Protein AF-A0A813LLZ7-F1 (afdb_monomer)

Mean predicted aligned error: 17.79 Å

InterPro domains:
  IPR002699 ATPase, V1 complex, subunit D [PF01813] (350-498)
  IPR002699 ATPase, V1 complex, subunit D [PTHR11671] (349-550)
  IPR002699 ATPase, V1 complex, subunit D [TIGR00309] (349-503)
  IPR029058 Alpha/Beta hydrolase fold [SSF53474] (25-331)

Foldseek 3Di:
DDDDDDDDDDDDPPPPLFKWDDQCQQLLCLQELVPAQAGEAQLYFAFLQQQEDFPPWDWAAQDLLQNHHPPHDPRTGTDGCCLFPVLVRDDLVVVLVVSCVCCVVVQGPHCVSLLSYAYEYEYALQAPRGDPSRSVSNCVNSVHNYDYHYHFNAYQAFEDAPDDPAAGNDDDPCNSQRYHHRNDQSLVVRVCSRVVNPADDFAPAFDVVQKDKDALVVQQPDCQLQQFDRIWIKRFAPCRVPPHPDAAAEAEGETMFQPQDPVSVVVNVRPNSNRRSCNRGRYMYTYTFGHQHDDDPRSNRRGQDSSQSSHPSCSGCPNSNSRSVVVVVCVVPVVNVCPPVVCVLVVVLVVLVVVLVVLVVVLCVQQVCVVVVVVVVPPDDQKDWDWDWDADPNFTAIAIDIDGHVVSCVSLCPDDPNRVSVSVVVSVVSVVVSVVSVSRSVSVVRRVVSVVVVVVVVVVVVCCCPPPVVVVVVVVVVVVVVVVVVVVVVVVVVVVVVVVVVVVVVVVVVVVVVVVVVVVPDDDDDDPDPDDDPPPPCPPPPDPPPDPDD

Structure (mmCIF, N/CA/C/O backbone):
data_AF-A0A813LLZ7-F1
#
_entry.id   AF-A0A813LLZ7-F1
#
loop_
_atom_site.group_PDB
_atom_site.id
_atom_site.type_symbol
_atom_site.label_atom_id
_atom_site.label_alt_id
_atom_site.label_comp_id
_atom_site.label_asym_id
_atom_site.label_entity_id
_atom_site.label_seq_id
_atom_site.pdbx_PDB_ins_code
_atom_site.Cartn_x
_atom_site.Cartn_y
_atom_site.Cartn_z
_atom_site.occupancy
_atom_site.B_iso_or_equiv
_atom_site.auth_seq_id
_atom_site.auth_comp_id
_atom_site.auth_asym_id
_atom_site.auth_atom_id
_atom_site.pdbx_PDB_model_num
ATOM 1 N N . MET A 1 1 ? 36.225 53.389 6.123 1.00 24.12 1 MET A N 1
ATOM 2 C CA . MET A 1 1 ? 35.225 53.726 7.151 1.00 24.12 1 MET A CA 1
ATOM 3 C C . MET A 1 1 ? 34.267 52.551 7.268 1.00 24.12 1 MET A C 1
ATOM 5 O O . MET A 1 1 ? 33.542 52.279 6.328 1.00 24.12 1 MET A O 1
ATOM 9 N N . ILE A 1 2 ? 34.373 51.871 8.414 1.00 21.61 2 ILE A N 1
ATOM 10 C CA . ILE A 1 2 ? 33.412 50.985 9.095 1.00 21.61 2 ILE A CA 1
ATOM 11 C C . ILE A 1 2 ? 33.003 49.664 8.411 1.00 21.61 2 ILE A C 1
ATOM 13 O O . ILE A 1 2 ? 31.999 49.559 7.719 1.00 21.61 2 ILE A O 1
ATOM 17 N N . THR A 1 3 ? 33.732 48.616 8.787 1.00 18.56 3 THR A N 1
ATOM 18 C CA . THR A 1 3 ? 33.199 47.354 9.348 1.00 18.56 3 THR A CA 1
ATOM 19 C C . THR A 1 3 ? 33.177 47.450 10.891 1.00 18.56 3 THR A C 1
ATOM 21 O O . THR A 1 3 ? 33.852 48.342 11.412 1.00 18.56 3 THR A O 1
ATOM 24 N N . PRO A 1 4 ? 32.600 46.511 11.679 1.00 31.14 4 PRO A N 1
ATOM 25 C CA . PRO A 1 4 ? 31.512 45.546 11.446 1.00 31.14 4 PRO A CA 1
ATOM 26 C C . PRO A 1 4 ? 30.427 45.590 12.565 1.00 31.14 4 PRO A C 1
ATOM 28 O O . PRO A 1 4 ? 30.630 46.175 13.628 1.00 31.14 4 PRO A O 1
ATOM 31 N N . ARG A 1 5 ? 29.302 44.877 12.404 1.00 21.44 5 ARG A N 1
ATOM 32 C CA . ARG A 1 5 ? 28.529 44.377 13.560 1.00 21.44 5 ARG A CA 1
ATOM 33 C C . ARG A 1 5 ? 28.109 42.927 13.344 1.00 21.44 5 ARG A C 1
ATOM 35 O O . ARG A 1 5 ? 27.260 42.627 12.514 1.00 21.44 5 ARG A O 1
ATOM 42 N N . GLN A 1 6 ? 28.738 42.052 14.126 1.00 23.89 6 GLN A N 1
ATOM 43 C CA . GLN A 1 6 ? 28.207 40.751 14.511 1.00 23.89 6 GLN A CA 1
ATOM 44 C C . GLN A 1 6 ? 26.811 40.933 15.119 1.00 23.89 6 GLN A C 1
ATOM 46 O O . GLN A 1 6 ? 26.646 41.739 16.035 1.00 23.89 6 GLN A O 1
ATOM 51 N N . GLN A 1 7 ? 25.850 40.122 14.688 1.00 23.89 7 GLN A N 1
ATOM 52 C CA . GLN A 1 7 ? 24.751 39.687 15.545 1.00 23.89 7 GLN A CA 1
ATOM 53 C C . GLN A 1 7 ? 24.658 38.161 15.483 1.00 23.89 7 GLN A C 1
ATOM 55 O O . GLN A 1 7 ? 24.167 37.569 14.530 1.00 23.89 7 GLN A O 1
ATOM 60 N N . SER A 1 8 ? 25.278 37.573 16.508 1.00 20.17 8 SER A N 1
ATOM 61 C CA . SER A 1 8 ? 24.863 36.386 17.256 1.00 20.17 8 SER A CA 1
ATOM 62 C C . SER A 1 8 ? 24.089 35.294 16.519 1.00 20.17 8 SER A C 1
ATOM 64 O O . SER A 1 8 ? 22.888 35.392 16.275 1.00 20.17 8 SER A O 1
ATOM 66 N N . TRP A 1 9 ? 24.773 34.164 16.372 1.00 24.20 9 TRP A N 1
ATOM 67 C CA . TRP A 1 9 ? 24.170 32.846 16.481 1.00 24.20 9 TRP A CA 1
ATOM 68 C C . TRP A 1 9 ? 23.452 32.730 17.832 1.00 24.20 9 TRP A C 1
ATOM 70 O O . TRP A 1 9 ? 24.096 32.702 18.878 1.00 24.20 9 TRP A O 1
ATOM 80 N N . ALA A 1 10 ? 22.125 32.679 17.801 1.00 19.73 10 ALA A N 1
ATOM 81 C CA . ALA A 1 10 ? 21.296 32.219 1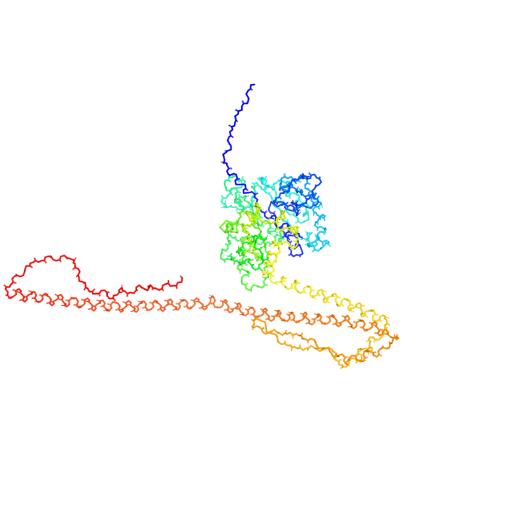8.905 1.00 19.73 10 ALA A CA 1
ATOM 82 C C . ALA A 1 10 ? 19.972 31.694 18.331 1.00 19.73 10 ALA A C 1
ATOM 84 O O . ALA A 1 10 ? 19.109 32.461 17.917 1.00 19.73 10 ALA A O 1
ATOM 85 N N . SER A 1 11 ? 19.865 30.364 18.279 1.00 24.23 11 SER A N 1
ATOM 86 C CA . SER A 1 11 ? 18.625 29.604 18.483 1.00 24.23 11 SER A CA 1
ATOM 87 C C . SER A 1 11 ? 17.333 30.175 17.871 1.00 24.23 11 SER A C 1
ATOM 89 O O . SER A 1 11 ? 16.542 30.814 18.564 1.00 24.23 11 SER A O 1
ATOM 91 N N . GLN A 1 12 ? 17.039 29.821 16.617 1.00 21.14 12 GLN A N 1
ATOM 92 C CA . GLN A 1 12 ? 15.649 29.649 16.183 1.00 21.14 12 GLN A CA 1
ATOM 93 C C . GLN A 1 12 ? 15.455 28.211 15.685 1.00 21.14 12 GLN A C 1
ATOM 95 O O . GLN A 1 12 ? 16.124 27.807 14.731 1.00 21.14 12 GLN A O 1
ATOM 100 N N . PRO A 1 13 ? 14.578 27.413 16.322 1.00 21.92 13 PRO A N 1
ATOM 101 C CA . PRO A 1 13 ? 14.278 26.066 15.879 1.00 21.92 13 PRO A CA 1
ATOM 102 C C . PRO A 1 13 ? 13.295 26.161 14.711 1.00 21.92 13 PRO A C 1
ATOM 104 O O . PRO A 1 13 ? 12.083 26.064 14.894 1.00 21.92 13 PRO A O 1
ATOM 107 N N . TYR A 1 14 ? 13.802 26.351 13.492 1.00 23.03 14 TYR A N 1
ATOM 108 C CA . TYR A 1 14 ? 13.012 26.053 12.300 1.00 23.03 14 TYR A CA 1
ATOM 109 C C . TYR A 1 14 ? 12.899 24.533 12.183 1.00 23.03 14 TYR A C 1
ATOM 111 O O . TYR A 1 14 ? 13.699 23.851 11.543 1.00 23.03 14 TYR A O 1
ATOM 119 N N . SER A 1 15 ? 11.897 24.003 12.878 1.00 23.02 15 SER A N 1
ATOM 120 C CA . SER A 1 15 ? 11.340 22.676 12.657 1.00 23.02 15 SER A CA 1
ATOM 121 C C . SER A 1 15 ? 10.741 22.642 11.249 1.00 23.02 15 SER A C 1
ATOM 123 O O . SER A 1 15 ? 9.566 22.915 11.029 1.00 23.02 15 SER A O 1
ATOM 125 N N . ASN A 1 16 ? 11.593 22.337 10.270 1.00 24.86 16 ASN A N 1
ATOM 126 C CA . ASN A 1 16 ? 11.229 22.075 8.880 1.00 24.86 16 ASN A CA 1
ATOM 127 C C . ASN A 1 16 ? 10.462 20.745 8.766 1.00 24.86 16 ASN A C 1
ATOM 129 O O . ASN A 1 16 ? 10.988 19.772 8.225 1.00 24.86 16 ASN A O 1
ATOM 133 N N . LEU A 1 17 ? 9.230 20.721 9.278 1.00 28.20 17 LEU A N 1
ATOM 134 C CA . LEU A 1 17 ? 8.241 19.654 9.127 1.00 28.20 17 LEU A CA 1
ATOM 135 C C . LEU A 1 17 ? 7.446 19.879 7.827 1.00 28.20 17 LEU A C 1
ATOM 137 O O . LEU A 1 17 ? 6.295 20.302 7.848 1.00 28.20 17 LEU A O 1
ATOM 141 N N . GLY A 1 18 ? 8.076 19.646 6.676 1.00 24.97 18 GLY A N 1
ATOM 142 C CA . GLY A 1 18 ? 7.503 19.972 5.365 1.00 24.97 18 GLY A CA 1
ATOM 143 C C . GLY A 1 18 ? 7.603 18.826 4.366 1.00 24.97 18 GLY A C 1
ATOM 144 O O . GLY A 1 18 ? 8.478 18.832 3.500 1.00 24.97 18 GLY A O 1
ATOM 145 N N . GLY A 1 19 ? 6.691 17.859 4.455 1.00 31.89 19 GLY A N 1
ATOM 146 C CA . GLY A 1 19 ? 6.542 16.821 3.436 1.00 31.89 19 GLY A CA 1
ATOM 147 C C . GLY A 1 19 ? 5.429 15.859 3.791 1.00 31.89 19 GLY A C 1
ATOM 148 O O . GLY A 1 19 ? 5.645 14.908 4.529 1.00 31.89 19 GLY A O 1
ATOM 149 N N . ARG A 1 20 ? 4.211 16.091 3.321 1.00 47.38 20 ARG A N 1
ATOM 150 C CA . ARG A 1 20 ? 3.104 15.185 3.608 1.00 47.38 20 ARG A CA 1
ATOM 151 C C . ARG A 1 20 ? 2.187 15.165 2.407 1.00 47.38 20 ARG A C 1
ATOM 153 O O . ARG A 1 20 ? 1.356 16.047 2.326 1.00 47.38 20 ARG A O 1
ATOM 160 N N . HIS A 1 21 ? 2.423 14.235 1.477 1.00 45.56 21 HIS A N 1
ATOM 161 C CA . HIS A 1 21 ? 1.480 13.212 0.995 1.00 45.56 21 HIS A CA 1
ATOM 162 C C . HIS A 1 21 ? 2.182 12.253 -0.008 1.00 45.56 21 HIS A C 1
ATOM 164 O O . HIS A 1 21 ? 3.026 12.658 -0.799 1.00 45.56 21 HIS A O 1
ATOM 170 N N . GLU A 1 22 ? 1.880 10.954 0.115 1.00 55.31 22 GLU A N 1
ATOM 171 C CA . GLU A 1 22 ? 1.785 9.904 -0.926 1.00 55.31 22 GLU A CA 1
ATOM 172 C C . GLU A 1 22 ? 2.872 9.739 -2.019 1.00 55.31 22 GLU A C 1
ATOM 174 O O . GLU A 1 22 ? 2.607 9.188 -3.089 1.00 55.31 22 GLU A O 1
ATOM 179 N N . LEU A 1 23 ? 4.134 10.097 -1.756 1.00 64.38 23 LEU A N 1
ATOM 180 C CA . LEU A 1 23 ? 5.234 9.902 -2.724 1.00 64.38 23 LEU A CA 1
ATOM 181 C C . LEU A 1 23 ? 5.436 8.433 -3.135 1.00 64.38 23 LEU A C 1
ATOM 183 O O . LEU A 1 23 ? 5.796 8.133 -4.274 1.00 64.38 23 LEU A O 1
ATOM 187 N N . THR A 1 24 ? 5.165 7.503 -2.223 1.00 81.69 24 THR A N 1
ATOM 188 C CA . THR A 1 24 ? 5.300 6.066 -2.485 1.00 81.69 24 THR A CA 1
ATOM 189 C C . THR A 1 24 ? 4.147 5.487 -3.282 1.00 81.69 24 THR A C 1
ATOM 191 O O . THR A 1 24 ? 4.345 4.449 -3.909 1.00 81.69 24 THR A O 1
ATOM 194 N N . THR A 1 25 ? 2.999 6.166 -3.375 1.00 89.69 25 THR A N 1
ATOM 195 C CA . THR A 1 25 ? 1.894 5.692 -4.216 1.00 89.69 25 THR A CA 1
ATOM 196 C C . THR A 1 25 ? 2.323 5.606 -5.684 1.00 89.69 25 THR A C 1
ATOM 198 O O . THR A 1 25 ? 2.013 4.622 -6.352 1.00 89.69 25 THR A O 1
ATOM 201 N N . VAL A 1 26 ? 3.130 6.560 -6.169 1.00 91.69 26 VAL A N 1
ATOM 202 C CA . VAL A 1 26 ? 3.707 6.520 -7.525 1.00 91.69 26 VAL A CA 1
ATOM 203 C C . VAL A 1 26 ? 4.599 5.292 -7.713 1.00 91.69 26 VAL A C 1
ATOM 205 O O . VAL A 1 26 ? 4.454 4.567 -8.694 1.00 91.69 26 VAL A O 1
ATOM 208 N N . GLN A 1 27 ? 5.510 5.029 -6.770 1.00 92.38 27 GLN A N 1
ATOM 209 C CA . GLN A 1 27 ? 6.413 3.875 -6.857 1.00 92.38 27 GLN A CA 1
ATOM 210 C C . GLN A 1 27 ? 5.653 2.555 -6.784 1.00 92.38 27 GLN A C 1
ATOM 212 O O . GLN A 1 27 ? 5.929 1.655 -7.569 1.00 92.38 27 GLN A O 1
ATOM 217 N N . PHE A 1 28 ? 4.670 2.456 -5.890 1.00 93.44 28 PHE A N 1
ATOM 218 C CA . PHE A 1 28 ? 3.869 1.253 -5.716 1.00 93.44 28 PHE A CA 1
ATOM 219 C C . PHE A 1 28 ? 3.006 0.970 -6.952 1.00 93.44 28 PHE A C 1
ATOM 221 O O . PHE A 1 28 ? 2.977 -0.165 -7.424 1.00 93.44 28 PHE A O 1
ATOM 228 N N . GLN A 1 29 ? 2.374 2.004 -7.526 1.00 92.69 29 GLN A N 1
ATOM 229 C CA . GLN A 1 29 ? 1.605 1.901 -8.769 1.00 92.69 29 GLN A CA 1
ATOM 230 C C . GLN A 1 29 ? 2.471 1.423 -9.935 1.00 92.69 29 GLN A C 1
ATOM 232 O O . GLN A 1 29 ? 2.019 0.599 -10.718 1.00 92.69 29 GLN A O 1
ATOM 237 N N . VAL A 1 30 ? 3.701 1.931 -10.065 1.00 93.81 30 VAL A N 1
ATOM 238 C CA . VAL A 1 30 ? 4.614 1.545 -11.154 1.00 93.81 30 VAL A CA 1
ATOM 239 C C . VAL A 1 30 ? 5.197 0.149 -10.932 1.00 93.81 30 VAL A C 1
ATOM 241 O O . VAL A 1 30 ? 5.250 -0.646 -11.866 1.00 93.81 30 VAL A O 1
ATOM 244 N N . ALA A 1 31 ? 5.595 -0.180 -9.702 1.00 94.38 31 ALA A N 1
ATOM 245 C CA . ALA A 1 31 ? 6.195 -1.470 -9.379 1.00 94.38 31 ALA A CA 1
ATOM 246 C C . ALA A 1 31 ? 5.203 -2.640 -9.491 1.00 94.38 31 ALA A C 1
ATOM 248 O O . ALA A 1 31 ? 5.606 -3.717 -9.937 1.00 94.38 31 ALA A O 1
ATOM 249 N N . PHE A 1 32 ? 3.936 -2.422 -9.110 1.00 93.25 32 PHE A N 1
ATOM 250 C CA . PHE A 1 32 ? 2.885 -3.446 -9.009 1.00 93.25 32 PHE A CA 1
ATOM 251 C C . PHE A 1 32 ? 1.661 -3.189 -9.920 1.00 93.25 32 PHE A C 1
ATOM 253 O O . PHE A 1 32 ? 0.537 -3.609 -9.600 1.00 93.25 32 PHE A O 1
ATOM 260 N N . SER A 1 33 ? 1.860 -2.500 -11.050 1.00 91.12 33 SER A N 1
ATOM 261 C CA . SER A 1 33 ? 0.810 -2.064 -11.988 1.00 91.12 33 SER A CA 1
ATOM 262 C C . SER A 1 33 ? -0.076 -3.191 -12.545 1.00 91.12 33 SER A C 1
ATOM 264 O O . SER A 1 33 ? -1.212 -2.941 -12.955 1.00 91.12 33 SER A O 1
ATOM 266 N N . GLU A 1 34 ? 0.376 -4.448 -12.531 1.00 88.00 34 GLU A N 1
ATOM 267 C CA . GLU A 1 34 ? -0.423 -5.606 -12.958 1.00 88.00 34 GLU A CA 1
ATOM 268 C C . GLU A 1 34 ? -1.623 -5.850 -12.030 1.00 88.00 34 GLU A C 1
ATOM 270 O O . GLU A 1 34 ? -2.675 -6.336 -12.448 1.00 88.00 34 GLU A O 1
ATOM 275 N N . THR A 1 35 ? -1.497 -5.467 -10.765 1.00 85.00 35 THR A N 1
ATOM 276 C CA . THR A 1 35 ? -2.515 -5.742 -9.739 1.00 85.00 35 THR A CA 1
ATOM 277 C C . THR A 1 35 ? -3.176 -4.499 -9.166 1.00 85.00 35 THR A C 1
ATOM 279 O O . THR A 1 35 ? -4.201 -4.622 -8.502 1.00 85.00 35 THR A O 1
ATOM 282 N N . VAL A 1 36 ? -2.618 -3.313 -9.418 1.00 89.06 36 VAL A N 1
ATOM 283 C CA . VAL A 1 36 ? -3.177 -2.046 -8.942 1.00 89.06 36 VAL A CA 1
ATOM 284 C C . VAL A 1 36 ? -3.942 -1.363 -10.075 1.00 89.06 36 VAL A C 1
ATOM 286 O O . VAL A 1 36 ? -3.372 -1.017 -11.108 1.00 89.06 36 VAL A O 1
ATOM 289 N N . MET A 1 37 ? -5.249 -1.172 -9.879 1.00 88.31 37 MET A N 1
ATOM 290 C CA . MET A 1 37 ? -6.159 -0.627 -10.899 1.00 88.31 37 MET A CA 1
ATOM 291 C C . MET A 1 37 ? -6.045 0.890 -11.111 1.00 88.31 37 MET A C 1
ATOM 293 O O . MET A 1 37 ? -6.496 1.408 -12.130 1.00 88.31 37 MET A O 1
ATOM 297 N N . GLY A 1 38 ? -5.480 1.615 -10.151 1.00 91.06 38 GLY A N 1
ATOM 298 C CA . GLY A 1 38 ? -5.401 3.067 -10.183 1.00 91.06 38 GLY A CA 1
ATOM 299 C C . GLY A 1 38 ? -4.759 3.626 -8.922 1.00 91.06 38 GLY A C 1
ATOM 300 O O . GLY A 1 38 ? -4.593 2.920 -7.928 1.00 91.06 38 GLY A O 1
ATOM 301 N N . ALA A 1 39 ? -4.407 4.905 -8.976 1.00 92.69 39 ALA A N 1
ATOM 302 C CA . ALA A 1 39 ? -3.649 5.577 -7.931 1.00 92.69 39 ALA A CA 1
ATOM 303 C C . ALA A 1 39 ? -4.196 6.978 -7.668 1.00 92.69 39 ALA A C 1
ATOM 305 O O . ALA A 1 39 ? -4.528 7.707 -8.601 1.00 92.69 39 ALA A O 1
ATOM 306 N N . ALA A 1 40 ? -4.239 7.363 -6.396 1.00 92.75 40 ALA A N 1
ATOM 307 C CA . ALA A 1 40 ? -4.430 8.741 -5.971 1.00 92.75 40 ALA A CA 1
ATOM 308 C C . ALA A 1 40 ? -3.068 9.302 -5.563 1.00 92.75 40 ALA A C 1
ATOM 310 O O . ALA A 1 40 ? -2.304 8.628 -4.881 1.00 92.75 40 ALA A O 1
ATOM 311 N N . ILE A 1 41 ? -2.724 10.494 -6.034 1.00 91.25 41 ILE A N 1
ATOM 312 C CA . ILE A 1 41 ? -1.437 11.124 -5.760 1.00 91.25 41 ILE A CA 1
ATOM 313 C C . ILE A 1 41 ? -1.711 12.564 -5.338 1.00 91.25 41 ILE A C 1
ATOM 315 O O . ILE A 1 41 ? -2.066 13.410 -6.160 1.00 91.25 41 ILE A O 1
ATOM 319 N N . PHE A 1 42 ? -1.520 12.861 -4.057 1.00 87.38 42 PHE A N 1
ATOM 320 C CA . PHE A 1 42 ? -1.620 14.218 -3.520 1.00 87.38 42 PHE A CA 1
ATOM 321 C C . PHE A 1 42 ? -0.210 14.801 -3.370 1.00 87.38 42 PHE A C 1
ATOM 323 O O . PHE A 1 42 ? 0.604 14.254 -2.637 1.00 87.38 42 PHE A O 1
ATOM 330 N N . SER A 1 43 ? 0.098 15.876 -4.102 1.00 82.69 43 SER A N 1
ATOM 331 C CA . SER A 1 43 ? 1.392 16.581 -4.109 1.00 82.69 43 SER A CA 1
ATOM 332 C C . SER A 1 43 ? 2.618 15.648 -4.168 1.00 82.69 43 SER A C 1
ATOM 334 O O . SER A 1 43 ? 3.531 15.747 -3.349 1.00 82.69 43 SER A O 1
ATOM 336 N N . GLY A 1 44 ? 2.621 14.726 -5.140 1.00 77.50 44 GLY A N 1
ATOM 337 C CA . GLY A 1 44 ? 3.655 13.699 -5.306 1.00 77.50 44 GLY A CA 1
ATOM 338 C C . GLY A 1 44 ? 4.681 13.984 -6.411 1.00 77.50 44 GLY A C 1
ATOM 339 O O . GLY A 1 44 ? 4.363 14.584 -7.442 1.00 77.50 44 GLY A O 1
ATOM 340 N N . GLN A 1 45 ? 5.908 13.492 -6.218 1.00 86.12 45 GLN A N 1
ATOM 341 C CA . GLN A 1 45 ? 7.001 13.570 -7.190 1.00 86.12 45 GLN A CA 1
ATOM 342 C C . GLN A 1 45 ? 6.978 12.425 -8.222 1.00 86.12 45 GLN A C 1
ATOM 344 O O . GLN A 1 45 ? 6.380 11.375 -7.964 1.00 86.12 45 GLN A O 1
ATOM 349 N N . PRO A 1 46 ? 7.671 12.579 -9.364 1.00 89.62 46 PRO A N 1
ATOM 350 C CA . PRO A 1 46 ? 7.715 11.548 -10.394 1.00 89.62 46 PRO A CA 1
ATOM 351 C C . PRO A 1 46 ? 8.425 10.265 -9.935 1.00 89.62 46 PRO A C 1
ATOM 353 O O . PRO A 1 46 ? 9.285 10.281 -9.048 1.00 89.62 46 PRO A O 1
ATOM 356 N N . TYR A 1 47 ? 8.100 9.150 -10.595 1.00 92.19 47 TYR A N 1
ATOM 357 C CA . TYR A 1 47 ? 8.679 7.837 -10.313 1.00 92.19 47 TYR A CA 1
ATOM 358 C C . TYR A 1 47 ? 10.212 7.878 -10.328 1.00 92.19 47 TYR A C 1
ATOM 360 O O . TYR A 1 47 ? 10.808 8.317 -11.309 1.00 92.19 47 TYR A O 1
ATOM 368 N N . ARG A 1 48 ? 10.837 7.406 -9.239 1.00 91.06 48 ARG A N 1
ATOM 369 C CA . ARG A 1 48 ? 12.297 7.269 -9.087 1.00 91.06 48 ARG A CA 1
ATOM 370 C C . ARG A 1 48 ? 13.100 8.554 -9.363 1.00 91.06 48 ARG A C 1
ATOM 372 O O . ARG A 1 48 ? 14.277 8.513 -9.697 1.00 91.06 48 ARG A O 1
ATOM 379 N N . CYS A 1 49 ? 12.474 9.715 -9.211 1.00 90.62 49 CYS A N 1
ATOM 380 C CA . CYS A 1 49 ? 13.091 10.973 -9.610 1.00 90.62 49 CYS A CA 1
ATOM 381 C C . CYS A 1 49 ? 14.311 11.346 -8.742 1.00 90.62 49 CYS A C 1
ATOM 383 O O . CYS A 1 49 ? 15.313 11.840 -9.250 1.00 90.62 49 CYS A O 1
ATOM 385 N N . ALA A 1 50 ? 14.266 11.082 -7.434 1.00 89.44 50 ALA A N 1
ATOM 386 C CA . ALA A 1 50 ? 15.259 11.602 -6.490 1.00 89.44 50 ALA A CA 1
ATOM 387 C C . ALA A 1 50 ? 16.691 11.060 -6.662 1.00 89.44 50 ALA A C 1
ATOM 389 O O . ALA A 1 50 ? 17.634 11.730 -6.260 1.00 89.44 50 ALA A O 1
ATOM 390 N N . THR A 1 51 ? 16.867 9.867 -7.23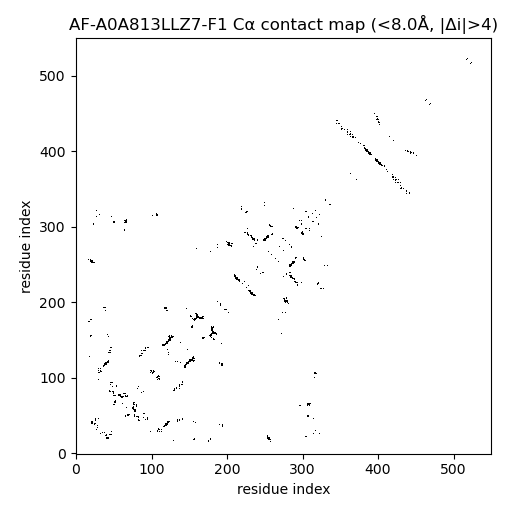9 1.00 89.88 51 THR A N 1
ATOM 391 C CA . THR A 1 51 ? 18.197 9.267 -7.464 1.00 89.88 51 THR A CA 1
ATOM 392 C C . THR A 1 51 ? 18.601 9.261 -8.937 1.00 89.88 51 THR A C 1
ATOM 394 O O . THR A 1 51 ? 19.658 8.725 -9.278 1.00 89.88 51 THR A O 1
ATOM 397 N N . GLN A 1 52 ? 17.736 9.773 -9.819 1.00 92.00 52 GLN A N 1
ATOM 398 C CA . GLN A 1 52 ? 17.982 9.832 -11.253 1.00 92.00 52 GLN A CA 1
ATOM 399 C C . GLN A 1 52 ? 18.737 11.110 -11.586 1.00 92.00 52 GLN A C 1
ATOM 401 O O . GLN A 1 52 ? 18.222 12.200 -11.365 1.00 92.00 52 GLN A O 1
ATOM 406 N N . ARG A 1 53 ? 19.914 10.970 -12.194 1.00 91.94 53 ARG A N 1
ATOM 407 C CA . ARG A 1 53 ? 20.652 12.109 -12.730 1.00 91.94 53 ARG A CA 1
ATOM 408 C C . ARG A 1 53 ? 20.041 12.593 -14.047 1.00 91.94 53 ARG A C 1
ATOM 410 O O . ARG A 1 53 ? 19.861 11.799 -14.977 1.00 91.94 53 ARG A O 1
ATOM 417 N N . PHE A 1 54 ? 19.809 13.895 -14.143 1.00 91.62 54 PHE A N 1
ATOM 418 C CA . PHE A 1 54 ? 19.434 14.631 -15.346 1.00 91.62 54 PHE A CA 1
ATOM 419 C C . PHE A 1 54 ? 20.635 15.403 -15.927 1.00 91.62 54 PHE A C 1
ATOM 421 O O . PHE A 1 54 ? 21.613 15.659 -15.218 1.00 91.62 54 PHE A O 1
ATOM 428 N N . PRO A 1 55 ? 20.608 15.785 -17.221 1.00 89.12 55 PRO A N 1
ATOM 429 C CA . PRO A 1 55 ? 21.745 16.441 -17.879 1.00 89.12 55 PRO A CA 1
ATOM 430 C C . PRO A 1 55 ? 22.232 17.723 -17.189 1.00 89.12 55 PRO A C 1
ATOM 432 O O . PRO A 1 55 ? 23.432 17.987 -17.170 1.00 89.12 55 PRO A O 1
ATOM 435 N N . ASN A 1 56 ? 21.306 18.485 -16.602 1.00 87.12 56 ASN A N 1
ATOM 436 C CA . ASN A 1 56 ? 21.573 19.774 -15.962 1.00 87.12 56 ASN A CA 1
ATOM 437 C C . ASN A 1 56 ? 21.636 19.689 -14.428 1.00 87.12 56 ASN A C 1
ATOM 439 O O . ASN A 1 56 ? 21.599 20.724 -13.764 1.00 87.12 56 ASN A O 1
ATOM 443 N N . ASP A 1 57 ? 21.719 18.481 -13.860 1.00 88.44 57 ASP A N 1
ATOM 444 C CA . ASP A 1 57 ? 21.835 18.331 -12.411 1.00 88.44 57 ASP A CA 1
ATOM 445 C C . ASP A 1 57 ? 23.185 18.804 -11.883 1.00 88.44 57 ASP A C 1
ATOM 447 O O . ASP A 1 57 ? 24.253 18.526 -12.443 1.00 88.44 57 ASP A O 1
ATOM 451 N N . THR A 1 58 ? 23.127 19.463 -10.726 1.00 87.50 58 THR A N 1
ATOM 452 C CA . THR A 1 58 ? 24.321 19.851 -9.983 1.00 87.50 58 THR A CA 1
ATOM 453 C C . THR A 1 58 ? 24.849 18.659 -9.192 1.00 87.50 58 THR A C 1
ATOM 455 O O . THR A 1 58 ? 24.138 18.030 -8.411 1.00 87.50 58 THR A O 1
ATOM 458 N N . MET A 1 59 ? 26.136 18.365 -9.368 1.00 90.31 59 MET A N 1
ATOM 459 C CA . MET A 1 59 ? 26.806 17.259 -8.687 1.00 90.31 59 MET A CA 1
ATOM 460 C C . MET A 1 59 ? 27.331 17.701 -7.320 1.00 90.31 59 MET A C 1
ATOM 462 O O . MET A 1 59 ? 28.277 18.489 -7.230 1.00 90.31 59 MET A O 1
ATOM 466 N N . MET A 1 60 ? 26.778 17.133 -6.254 1.00 90.94 60 MET A N 1
ATOM 467 C CA . MET A 1 60 ? 27.108 17.465 -4.869 1.00 90.94 60 MET A CA 1
ATOM 468 C C . MET A 1 60 ? 28.044 16.414 -4.242 1.00 90.94 60 MET A C 1
ATOM 470 O O . MET A 1 60 ? 28.111 15.274 -4.714 1.00 90.94 60 MET A O 1
ATOM 474 N N . PRO A 1 61 ? 28.819 16.759 -3.193 1.00 91.06 61 PRO A N 1
ATOM 475 C CA . PRO A 1 61 ? 29.472 15.763 -2.339 1.00 91.06 61 PRO A CA 1
ATOM 476 C C . PRO A 1 61 ? 28.451 14.771 -1.758 1.00 91.06 61 PRO A C 1
ATOM 478 O O . PRO A 1 61 ? 27.271 15.116 -1.693 1.00 91.06 61 PRO A O 1
ATOM 481 N N . PRO A 1 62 ? 28.875 13.573 -1.313 1.00 88.62 62 PRO A N 1
ATOM 482 C CA . PRO A 1 62 ? 27.963 12.555 -0.802 1.00 88.62 62 PRO A CA 1
ATOM 483 C C . PRO A 1 62 ? 27.054 13.112 0.296 1.00 88.62 62 PRO A C 1
ATOM 485 O O . PRO A 1 62 ? 27.528 13.736 1.245 1.00 88.62 62 PRO A O 1
ATOM 488 N N . ASN A 1 63 ? 25.754 12.873 0.153 1.00 88.06 63 ASN A N 1
ATOM 489 C CA . ASN A 1 63 ? 24.719 13.300 1.082 1.00 88.06 63 ASN A CA 1
ATOM 490 C C . ASN A 1 63 ? 23.998 12.044 1.599 1.00 88.06 63 ASN A C 1
ATOM 492 O O . ASN A 1 63 ? 23.501 11.275 0.774 1.00 88.06 63 ASN A O 1
ATOM 496 N N . PRO A 1 64 ? 23.927 11.815 2.924 1.00 85.88 64 PRO A N 1
ATOM 497 C CA . PRO A 1 64 ? 23.254 10.641 3.481 1.00 85.88 64 PRO A CA 1
ATOM 498 C C . PRO A 1 64 ? 21.760 10.573 3.136 1.00 85.88 64 PRO A C 1
ATOM 500 O O . PRO A 1 64 ? 21.198 9.483 3.122 1.00 85.88 64 PRO A O 1
ATOM 503 N N . GLU A 1 65 ? 21.122 11.702 2.818 1.00 86.31 65 GLU A N 1
ATOM 504 C CA . GLU A 1 65 ? 19.707 11.759 2.436 1.00 86.31 65 GLU A CA 1
ATOM 505 C C . GLU A 1 65 ? 19.451 11.220 1.012 1.00 86.31 65 GLU A C 1
ATOM 507 O O . GLU A 1 65 ? 18.336 10.801 0.710 1.00 86.31 65 GLU A O 1
ATOM 512 N N . VAL A 1 66 ? 20.480 11.189 0.149 1.00 87.12 66 VAL A N 1
ATOM 513 C CA . VAL A 1 66 ? 20.448 10.599 -1.206 1.00 87.12 66 VAL A CA 1
ATOM 514 C C . VAL A 1 66 ? 21.620 9.615 -1.336 1.00 87.12 66 VAL A C 1
ATOM 516 O O . VAL A 1 66 ? 22.624 9.910 -1.999 1.00 87.12 66 VAL A O 1
ATOM 519 N N . PRO A 1 67 ? 21.544 8.450 -0.663 1.00 85.88 67 PRO A N 1
ATOM 520 C CA . PRO A 1 67 ? 22.667 7.515 -0.570 1.00 85.88 67 PRO A CA 1
ATOM 521 C C . PRO A 1 67 ? 22.916 6.744 -1.872 1.00 85.88 67 PRO A C 1
ATOM 523 O O . PRO A 1 67 ? 23.966 6.126 -2.035 1.00 85.88 67 PRO A O 1
ATOM 526 N N . VAL A 1 68 ? 21.962 6.777 -2.803 1.00 88.25 68 VAL A N 1
ATOM 527 C CA . VAL A 1 68 ? 22.066 6.162 -4.125 1.00 88.25 68 VAL A CA 1
ATOM 528 C C . VAL A 1 68 ? 21.943 7.259 -5.171 1.00 88.25 68 VAL A C 1
ATOM 530 O O . VAL A 1 68 ? 20.980 8.016 -5.154 1.00 88.25 68 VAL A O 1
ATOM 533 N N . CYS A 1 69 ? 22.878 7.312 -6.116 1.00 90.69 69 CYS A N 1
ATOM 534 C CA . CYS A 1 69 ? 22.724 8.105 -7.330 1.00 90.69 69 CYS A CA 1
ATOM 535 C C . CYS A 1 69 ? 23.121 7.277 -8.552 1.00 90.69 69 CYS A C 1
ATOM 537 O O . CYS A 1 69 ? 24.256 6.807 -8.652 1.00 90.69 69 CYS A O 1
ATOM 539 N N . GLU A 1 70 ? 22.202 7.133 -9.504 1.00 87.50 70 GLU A N 1
ATOM 540 C CA . GLU A 1 70 ? 22.487 6.461 -10.766 1.00 87.50 70 GLU A CA 1
ATOM 541 C C . GLU A 1 70 ? 23.106 7.430 -11.778 1.00 87.50 70 GLU A C 1
ATOM 543 O O . GLU A 1 70 ? 22.614 8.536 -11.998 1.00 87.50 70 GLU A O 1
ATOM 548 N N . GLY A 1 71 ? 24.212 7.018 -12.400 1.00 86.94 71 GLY A N 1
ATOM 549 C CA . GLY A 1 71 ? 24.930 7.847 -13.371 1.00 86.94 71 GLY A CA 1
ATOM 550 C C . GLY A 1 71 ? 25.758 8.983 -12.753 1.00 86.94 71 GLY A C 1
ATOM 551 O O . GLY A 1 71 ? 26.334 9.787 -13.494 1.00 86.94 71 GLY A O 1
ATOM 552 N N . CYS A 1 72 ? 25.858 9.064 -11.422 1.00 90.81 72 CYS A N 1
ATOM 553 C CA . CYS A 1 72 ? 26.813 9.945 -10.752 1.00 90.81 72 CYS A CA 1
ATOM 554 C C . CYS A 1 72 ? 28.241 9.356 -10.772 1.00 90.81 72 CYS A C 1
ATOM 556 O O . CYS A 1 72 ? 28.404 8.145 -10.624 1.00 90.81 72 CYS A O 1
ATOM 558 N N . PRO A 1 73 ? 29.301 10.183 -10.892 1.00 91.38 73 PRO A N 1
ATOM 559 C CA . PRO A 1 73 ? 30.672 9.767 -10.611 1.00 91.38 73 PRO A CA 1
ATOM 560 C C . PRO A 1 73 ? 30.835 9.270 -9.168 1.00 91.38 73 PRO A C 1
ATOM 562 O O . PRO A 1 73 ? 30.103 9.685 -8.268 1.00 91.38 73 PRO A O 1
ATOM 565 N N . ALA A 1 74 ? 31.844 8.427 -8.938 1.00 89.12 74 ALA A N 1
ATOM 566 C CA . ALA A 1 74 ? 32.149 7.902 -7.610 1.00 89.12 74 ALA A CA 1
ATOM 567 C C . ALA A 1 74 ? 32.371 9.033 -6.587 1.00 89.12 74 ALA A C 1
ATOM 569 O O . ALA A 1 74 ? 33.096 9.994 -6.849 1.00 89.12 74 ALA A O 1
ATOM 570 N N . GLY A 1 75 ? 31.742 8.915 -5.413 1.00 88.38 75 GLY A N 1
ATOM 571 C CA . GLY A 1 75 ? 31.843 9.919 -4.351 1.00 88.38 75 GLY A CA 1
ATOM 572 C C . GLY A 1 75 ? 31.079 11.220 -4.628 1.00 88.38 75 GLY A C 1
ATOM 573 O O . GLY A 1 75 ? 31.393 12.243 -4.024 1.00 88.38 75 GLY A O 1
ATOM 574 N N . LYS A 1 76 ? 30.093 11.209 -5.532 1.00 92.19 76 LYS A N 1
ATOM 575 C CA . LYS A 1 76 ? 29.164 12.322 -5.770 1.00 92.19 76 LYS A CA 1
ATOM 576 C C . LYS A 1 76 ? 27.716 11.842 -5.682 1.00 92.19 76 LYS A C 1
ATOM 578 O O . LYS A 1 76 ? 27.431 10.683 -5.966 1.00 92.19 76 LYS A O 1
ATOM 583 N N . THR A 1 77 ? 26.813 12.745 -5.318 1.00 91.44 77 THR A N 1
ATOM 584 C CA . THR A 1 77 ? 25.360 12.534 -5.373 1.00 91.44 77 THR A CA 1
ATOM 585 C C . THR A 1 77 ? 24.668 13.763 -5.973 1.00 91.44 77 THR A C 1
ATOM 587 O O . THR A 1 77 ? 25.339 14.703 -6.407 1.00 91.44 77 THR A O 1
ATOM 590 N N . LEU A 1 78 ? 23.342 13.732 -6.042 1.00 90.88 78 LEU A N 1
ATOM 591 C CA . LEU A 1 78 ? 22.502 14.807 -6.567 1.00 90.88 78 LEU A CA 1
ATOM 592 C C . LEU A 1 78 ? 22.107 15.780 -5.457 1.00 90.88 78 LEU A C 1
ATOM 594 O O . LEU A 1 78 ? 22.275 15.514 -4.263 1.00 90.88 78 LEU A O 1
ATOM 598 N N . GLU A 1 79 ? 21.572 16.925 -5.859 1.00 88.88 79 GLU A N 1
ATOM 599 C CA . GLU A 1 79 ? 20.936 17.841 -4.927 1.00 88.88 79 GLU A CA 1
ATOM 600 C C . GLU A 1 79 ? 19.724 17.163 -4.263 1.00 88.88 79 GLU A C 1
ATOM 602 O O . GLU A 1 79 ? 18.842 16.599 -4.913 1.00 88.88 79 GLU A O 1
ATOM 607 N N . TYR A 1 80 ? 19.691 17.196 -2.930 1.00 86.44 80 TYR A N 1
ATOM 608 C CA . TYR A 1 80 ? 18.559 16.672 -2.173 1.00 86.44 80 TYR A CA 1
ATOM 609 C C . TYR A 1 80 ? 17.291 17.480 -2.505 1.00 86.44 80 TYR A C 1
ATOM 611 O O . TYR A 1 80 ? 17.339 18.703 -2.576 1.00 86.44 80 TYR A O 1
ATOM 619 N N . ASP A 1 81 ? 16.152 16.803 -2.687 1.00 85.88 81 ASP A N 1
ATOM 620 C CA . ASP A 1 81 ? 14.875 17.412 -3.099 1.00 85.88 81 ASP A CA 1
ATOM 621 C C . ASP A 1 81 ? 14.887 18.119 -4.476 1.00 85.88 81 ASP A C 1
ATOM 623 O O . ASP A 1 81 ? 13.976 18.895 -4.783 1.00 85.88 81 ASP A O 1
ATOM 627 N N . HIS A 1 82 ? 15.830 17.802 -5.373 1.00 86.62 82 HIS A N 1
ATOM 628 C CA . HIS A 1 82 ? 15.866 18.402 -6.719 1.00 86.62 82 HIS A CA 1
ATOM 629 C C . HIS A 1 82 ? 14.567 18.215 -7.523 1.00 86.62 82 HIS A C 1
ATOM 631 O O . HIS A 1 82 ? 14.127 19.109 -8.235 1.00 86.62 82 HIS A O 1
ATOM 637 N N . CYS A 1 83 ? 13.848 17.114 -7.301 1.00 87.19 83 CYS A N 1
ATOM 638 C CA . CYS A 1 83 ? 12.572 16.830 -7.954 1.00 87.19 83 CYS A CA 1
ATOM 639 C C . CYS A 1 83 ? 11.418 17.672 -7.431 1.00 87.19 83 CYS A C 1
ATOM 641 O O . CYS A 1 83 ? 10.388 17.769 -8.093 1.00 87.19 83 CYS A O 1
ATOM 643 N N . LYS A 1 84 ? 11.571 18.242 -6.239 1.00 86.00 84 LYS A N 1
ATOM 644 C CA . LYS A 1 84 ? 10.565 19.030 -5.537 1.00 86.00 84 LYS A CA 1
ATOM 645 C C . LYS A 1 84 ? 10.767 20.527 -5.769 1.00 86.00 84 LYS A C 1
ATOM 647 O O . LYS A 1 84 ? 9.776 21.233 -5.949 1.00 86.00 84 LYS A O 1
ATOM 652 N N . TYR A 1 85 ? 12.025 20.976 -5.803 1.00 85.31 85 TYR A N 1
ATOM 653 C CA . TYR A 1 85 ? 12.393 22.396 -5.894 1.00 85.31 85 TYR A CA 1
ATOM 654 C C . TYR A 1 85 ? 13.028 22.821 -7.222 1.00 85.31 85 TYR A C 1
ATOM 656 O O . TYR A 1 85 ? 13.128 24.016 -7.478 1.00 85.31 85 TYR A O 1
ATOM 664 N N . ASN A 1 86 ? 13.456 21.878 -8.062 1.00 87.19 86 ASN A N 1
ATOM 665 C CA . ASN A 1 86 ? 14.065 22.166 -9.355 1.00 87.19 86 ASN A CA 1
ATOM 666 C C . ASN A 1 86 ? 13.406 21.331 -10.458 1.00 87.19 86 ASN A C 1
ATOM 668 O O . ASN A 1 86 ? 14.021 20.514 -11.139 1.00 87.19 86 ASN A O 1
ATOM 672 N N . SER A 1 87 ? 12.106 21.528 -10.661 1.00 86.75 87 SER A N 1
ATOM 673 C CA . SER A 1 87 ? 11.367 20.740 -11.651 1.00 86.75 87 SER A CA 1
ATOM 674 C C . SER A 1 87 ? 11.763 21.036 -13.103 1.00 86.75 87 SER A C 1
ATOM 676 O O . SER A 1 87 ? 11.443 20.258 -14.005 1.00 86.75 87 SER A O 1
ATOM 678 N N . SER A 1 88 ? 12.474 22.142 -13.338 1.00 89.19 88 SER A N 1
ATOM 679 C CA . SER A 1 88 ? 12.930 22.561 -14.664 1.00 89.19 88 SER A CA 1
ATOM 680 C C . SER A 1 88 ? 13.921 21.577 -15.297 1.00 89.19 88 SER A C 1
ATOM 682 O O . SER A 1 88 ? 13.851 21.349 -16.506 1.00 89.19 88 SER A O 1
ATOM 684 N N . VAL A 1 89 ? 14.778 20.942 -14.488 1.00 89.81 89 VAL A N 1
ATOM 685 C CA . VAL A 1 89 ? 15.776 19.963 -14.956 1.00 89.81 89 VAL A CA 1
ATOM 686 C C . VAL A 1 89 ? 15.209 18.549 -15.087 1.00 89.81 89 VAL A C 1
ATOM 688 O O . VAL A 1 89 ? 15.779 17.717 -15.788 1.00 89.81 89 VAL A O 1
ATOM 691 N N . VAL A 1 90 ? 14.067 18.274 -14.452 1.00 91.12 90 VAL A N 1
ATOM 692 C CA . VAL A 1 90 ? 13.450 16.946 -14.440 1.00 91.12 90 VAL A CA 1
ATOM 693 C C . VAL A 1 90 ? 12.812 16.633 -15.794 1.00 91.12 90 VAL A C 1
ATOM 695 O O . VAL A 1 90 ? 11.906 17.324 -16.275 1.00 91.12 90 VAL A O 1
ATOM 698 N N . GLU A 1 91 ? 13.219 15.515 -16.387 1.00 92.25 91 GLU A N 1
ATOM 699 C CA . GLU A 1 91 ? 12.690 15.015 -17.655 1.00 92.25 91 GLU A CA 1
ATOM 700 C C . GLU A 1 91 ? 11.834 13.756 -17.461 1.00 92.25 91 GLU A C 1
ATOM 702 O O . GLU A 1 91 ? 12.341 12.645 -17.304 1.00 92.25 91 GLU A O 1
ATOM 707 N N . ALA A 1 92 ? 10.507 13.900 -17.557 1.00 91.94 92 ALA A N 1
ATOM 708 C CA . ALA A 1 92 ? 9.578 12.774 -17.417 1.00 91.94 92 ALA A CA 1
ATOM 709 C C . ALA A 1 92 ? 9.808 11.661 -18.460 1.00 91.94 92 ALA A C 1
ATOM 711 O O . ALA A 1 92 ? 9.585 10.488 -18.170 1.00 91.94 92 ALA A O 1
ATOM 712 N N . ARG A 1 93 ? 10.296 12.004 -19.664 1.00 92.31 93 ARG A N 1
ATOM 713 C CA . ARG A 1 93 ? 10.642 11.020 -20.707 1.00 92.31 93 ARG A CA 1
ATOM 714 C C . ARG A 1 93 ? 11.785 10.106 -20.274 1.00 92.31 93 ARG A C 1
ATOM 716 O O . ARG A 1 93 ? 11.676 8.901 -20.460 1.00 92.31 93 ARG A O 1
ATOM 723 N N . LEU A 1 94 ? 12.829 10.658 -19.654 1.00 93.31 94 LEU A N 1
ATOM 724 C CA . LEU A 1 94 ? 13.938 9.865 -19.128 1.00 93.31 94 LEU A CA 1
ATOM 725 C C . LEU A 1 94 ? 13.445 8.892 -18.050 1.00 93.31 94 LEU A C 1
ATOM 727 O O . LEU A 1 94 ? 13.777 7.712 -18.088 1.00 93.31 94 LEU A O 1
ATOM 731 N N . LEU A 1 95 ? 12.577 9.358 -17.147 1.00 93.69 95 LEU A N 1
ATOM 732 C CA . LEU A 1 95 ? 11.983 8.514 -16.105 1.00 93.69 95 LEU A CA 1
ATOM 733 C C . LEU A 1 95 ? 11.108 7.391 -16.678 1.00 93.69 95 LEU A C 1
ATOM 735 O O . LEU A 1 95 ? 11.145 6.270 -16.169 1.00 93.69 95 LEU A O 1
ATOM 739 N N . LYS A 1 96 ? 10.367 7.649 -17.765 1.00 93.31 96 LYS A N 1
ATOM 740 C CA . LYS A 1 96 ? 9.651 6.597 -18.505 1.00 93.31 96 LYS A CA 1
ATOM 741 C C . LYS A 1 96 ? 10.610 5.559 -19.083 1.00 93.31 96 LYS A C 1
ATOM 743 O O . LYS A 1 96 ? 10.363 4.370 -18.911 1.00 93.31 96 LYS A O 1
ATOM 748 N N . THR A 1 97 ? 11.709 5.982 -19.709 1.00 94.19 97 THR A N 1
ATOM 749 C CA . THR A 1 97 ? 12.731 5.063 -20.240 1.00 94.19 97 THR A CA 1
ATOM 750 C C . THR A 1 97 ? 13.350 4.210 -19.132 1.00 94.19 97 THR A C 1
ATOM 752 O O . THR A 1 97 ? 13.539 3.008 -19.296 1.00 94.19 97 THR A O 1
ATOM 755 N N . VAL A 1 98 ? 13.617 4.802 -17.966 1.00 93.81 98 VAL A N 1
ATOM 756 C CA . VAL A 1 98 ? 14.116 4.070 -16.793 1.00 93.81 98 VAL A CA 1
ATOM 757 C C . VAL A 1 98 ? 13.100 3.028 -16.323 1.00 93.81 98 VAL A C 1
ATOM 759 O O . VAL A 1 98 ? 13.469 1.877 -16.100 1.00 93.81 98 VAL A O 1
ATOM 762 N N . ALA A 1 99 ? 11.817 3.389 -16.230 1.00 94.94 99 ALA A N 1
ATOM 763 C CA . ALA A 1 99 ? 10.760 2.435 -15.899 1.00 94.94 99 ALA A CA 1
ATOM 764 C C . ALA A 1 99 ? 10.664 1.302 -16.940 1.00 94.94 99 ALA A C 1
ATOM 766 O O . ALA A 1 99 ? 10.593 0.136 -16.568 1.00 94.94 99 ALA A O 1
ATOM 767 N N . GLN A 1 100 ? 10.754 1.609 -18.237 1.00 95.56 100 GLN A N 1
ATOM 768 C CA . GLN A 1 100 ? 10.782 0.604 -19.309 1.00 95.56 100 GLN A CA 1
ATOM 769 C C . GLN A 1 100 ? 11.953 -0.374 -19.162 1.00 95.56 100 GLN A C 1
ATOM 771 O O . GLN A 1 100 ? 11.763 -1.583 -19.281 1.00 95.56 100 GLN A O 1
ATOM 776 N N . ASN A 1 101 ? 13.146 0.133 -18.846 1.00 95.44 101 ASN A N 1
ATOM 777 C CA . ASN A 1 101 ? 14.326 -0.696 -18.603 1.00 95.44 101 ASN A CA 1
ATOM 778 C C . ASN A 1 101 ? 14.177 -1.572 -17.354 1.00 95.44 101 ASN A C 1
ATOM 780 O O . ASN A 1 101 ? 14.670 -2.694 -17.326 1.00 95.44 101 ASN A O 1
ATOM 784 N N . TYR A 1 102 ? 13.508 -1.078 -16.313 1.00 95.50 102 TYR A N 1
ATOM 785 C CA . TYR A 1 102 ? 13.238 -1.868 -15.111 1.00 95.50 102 TYR A CA 1
ATOM 786 C C . TYR A 1 102 ? 12.201 -2.960 -15.388 1.00 95.50 102 TYR A C 1
ATOM 788 O O . TYR A 1 102 ? 12.342 -4.081 -14.901 1.00 95.50 102 TYR A O 1
ATOM 796 N N . ALA A 1 103 ? 11.193 -2.660 -16.208 1.00 96.44 103 ALA A N 1
ATOM 797 C CA . ALA A 1 103 ? 10.194 -3.629 -16.637 1.00 96.44 103 ALA A CA 1
ATOM 798 C C . ALA A 1 103 ? 10.812 -4.733 -17.511 1.00 96.44 103 ALA A C 1
ATOM 800 O O . ALA A 1 103 ? 10.523 -5.907 -17.294 1.00 96.44 103 ALA A O 1
ATOM 801 N N . SER A 1 104 ? 11.711 -4.393 -18.446 1.00 96.44 104 SER A N 1
ATOM 802 C CA . SER A 1 104 ? 12.386 -5.385 -19.301 1.00 96.44 104 SER A CA 1
ATOM 803 C C . SER A 1 104 ? 13.321 -6.322 -18.527 1.00 96.44 104 SER A C 1
ATOM 805 O O . SER A 1 104 ? 13.542 -7.453 -18.952 1.00 96.44 104 SER A O 1
ATOM 807 N N . GLN A 1 105 ? 13.821 -5.881 -17.370 1.00 95.56 105 GLN A N 1
ATOM 808 C CA . GLN A 1 105 ? 14.612 -6.687 -16.435 1.00 95.56 105 GLN A CA 1
ATOM 809 C C . GLN A 1 105 ? 13.755 -7.492 -15.442 1.00 95.56 105 GLN A C 1
ATOM 811 O O . GLN A 1 105 ? 14.301 -8.230 -14.627 1.00 95.56 105 GLN A O 1
ATOM 816 N N . GLY A 1 106 ? 12.425 -7.344 -15.465 1.00 94.44 106 GLY A N 1
ATOM 817 C CA . GLY A 1 106 ? 11.522 -7.996 -14.510 1.00 94.44 106 GLY A CA 1
ATOM 818 C C . GLY A 1 106 ? 11.540 -7.397 -13.097 1.00 94.44 106 GLY A C 1
ATOM 819 O O . GLY A 1 106 ? 10.980 -7.995 -12.182 1.00 94.44 106 GLY A O 1
ATOM 820 N N . LEU A 1 107 ? 12.146 -6.218 -12.901 1.00 94.62 107 LEU A N 1
ATOM 821 C CA . LEU A 1 107 ? 12.238 -5.543 -11.595 1.00 94.62 107 LEU A CA 1
ATOM 822 C C . LEU A 1 107 ? 10.935 -4.830 -11.197 1.00 94.62 107 LEU A C 1
ATOM 824 O O . LEU A 1 107 ? 10.682 -4.598 -10.012 1.00 94.62 107 LEU A O 1
ATOM 828 N N . ILE A 1 108 ? 10.114 -4.461 -12.183 1.00 96.56 108 ILE A N 1
ATOM 829 C CA . ILE A 1 108 ? 8.769 -3.892 -12.018 1.00 96.56 108 ILE A CA 1
ATOM 830 C C . ILE A 1 108 ? 7.785 -4.555 -12.985 1.00 96.56 108 ILE A C 1
ATOM 832 O O . ILE A 1 108 ? 8.171 -5.372 -13.818 1.00 96.56 108 ILE A O 1
ATOM 836 N N . ASP A 1 109 ? 6.491 -4.288 -12.833 1.00 94.75 109 ASP A N 1
ATOM 837 C CA . ASP A 1 109 ? 5.476 -4.708 -13.807 1.00 94.75 109 ASP A CA 1
ATOM 838 C C . ASP A 1 109 ? 5.639 -4.003 -15.158 1.00 94.75 109 ASP A C 1
ATOM 840 O O . ASP A 1 109 ? 6.253 -2.939 -15.262 1.00 94.75 109 ASP A O 1
ATOM 844 N N . SER A 1 110 ? 5.082 -4.610 -16.212 1.00 93.44 110 SER A N 1
ATOM 845 C CA . SER A 1 110 ? 5.069 -3.990 -17.536 1.00 93.44 110 SER A CA 1
ATOM 846 C C . SER A 1 110 ? 4.420 -2.609 -17.462 1.00 93.44 110 SER A C 1
ATOM 848 O O . SER A 1 110 ? 3.315 -2.450 -16.936 1.00 93.44 110 SER A O 1
ATOM 850 N N . ILE A 1 111 ? 5.076 -1.608 -18.051 1.00 90.81 111 ILE A N 1
ATOM 851 C CA . ILE A 1 111 ? 4.545 -0.241 -18.095 1.00 90.81 111 ILE A CA 1
ATOM 852 C C . ILE A 1 111 ? 3.237 -0.142 -18.896 1.00 90.81 111 ILE A C 1
ATOM 854 O O . ILE A 1 111 ? 2.480 0.799 -18.694 1.00 90.81 111 ILE A O 1
ATOM 858 N N . THR A 1 112 ? 2.923 -1.131 -19.741 1.00 90.50 112 THR A N 1
ATOM 859 C CA . THR A 1 112 ? 1.655 -1.203 -20.491 1.00 90.50 112 THR A CA 1
ATOM 860 C C . THR A 1 112 ? 0.441 -1.279 -19.565 1.00 90.50 112 THR A C 1
ATOM 862 O O . THR A 1 112 ? -0.636 -0.799 -19.902 1.00 90.50 112 THR A O 1
ATOM 865 N N . TYR A 1 113 ? 0.592 -1.832 -18.356 1.00 90.12 113 TYR A N 1
ATOM 866 C CA . TYR A 1 113 ? -0.491 -1.858 -17.373 1.00 90.12 113 TYR A CA 1
ATOM 867 C C . TYR A 1 113 ? -0.801 -0.481 -16.776 1.00 90.12 113 TYR A C 1
ATOM 869 O O . TYR A 1 113 ? -1.833 -0.334 -16.124 1.00 90.12 113 TYR A O 1
ATOM 877 N N . LEU A 1 114 ? 0.053 0.524 -16.991 1.00 89.06 114 LEU A N 1
ATOM 878 C CA . LEU A 1 114 ? -0.224 1.898 -16.577 1.00 89.06 114 LEU A CA 1
ATOM 879 C C . LEU A 1 114 ? -1.244 2.581 -17.494 1.00 89.06 114 LEU A C 1
ATOM 881 O O . LEU A 1 114 ? -1.992 3.420 -17.016 1.00 89.06 114 LEU A O 1
ATOM 885 N N . GLU A 1 115 ? -1.349 2.176 -18.764 1.00 87.19 115 GLU A N 1
ATOM 886 C CA . GLU A 1 115 ? -2.294 2.764 -19.735 1.00 87.19 115 GLU A CA 1
ATOM 887 C C . GLU A 1 115 ? -3.765 2.512 -19.358 1.00 87.19 115 GLU A C 1
ATOM 889 O O . GLU A 1 115 ? -4.661 3.295 -19.680 1.00 87.19 115 GLU A O 1
ATOM 894 N N . ARG A 1 116 ? -4.026 1.408 -18.646 1.00 86.56 116 ARG A N 1
ATOM 895 C CA . ARG A 1 116 ? -5.353 1.073 -18.104 1.00 86.56 116 ARG A CA 1
ATOM 896 C C . ARG A 1 116 ? -5.615 1.674 -16.722 1.00 86.56 116 ARG A C 1
ATOM 898 O O . ARG A 1 116 ? -6.746 1.594 -16.248 1.00 86.56 116 ARG A O 1
ATOM 905 N N . ALA A 1 117 ? -4.584 2.188 -16.051 1.00 88.50 117 ALA A N 1
ATOM 906 C CA . ALA A 1 117 ? -4.695 2.643 -14.676 1.00 88.50 117 ALA A CA 1
ATOM 907 C C . ALA A 1 117 ? -5.265 4.061 -14.634 1.00 88.50 117 ALA A C 1
ATOM 909 O O . ALA A 1 117 ? -4.756 4.966 -15.289 1.00 88.50 117 ALA A O 1
ATOM 910 N N . ARG A 1 118 ? -6.306 4.276 -13.829 1.00 92.00 118 ARG A N 1
ATOM 911 C CA . ARG A 1 118 ? -6.851 5.623 -13.620 1.00 92.00 118 ARG A CA 1
ATOM 912 C C . ARG A 1 118 ? -6.068 6.325 -12.527 1.00 92.00 118 ARG A C 1
ATOM 914 O O . ARG A 1 118 ? -6.040 5.864 -11.385 1.00 92.00 118 ARG A O 1
ATOM 921 N N . VAL A 1 119 ? -5.436 7.438 -12.878 1.00 92.56 119 VAL A N 1
ATOM 922 C CA . VAL A 1 119 ? -4.584 8.192 -11.954 1.00 92.56 119 VAL A CA 1
ATOM 923 C C . VAL A 1 119 ? -5.248 9.515 -11.601 1.00 92.56 119 VAL A C 1
ATOM 925 O O . VAL A 1 119 ? -5.544 10.331 -12.469 1.00 92.56 119 VAL A O 1
ATOM 928 N N . TYR A 1 120 ? -5.486 9.739 -10.316 1.00 93.88 120 TYR A N 1
ATOM 929 C CA . TYR A 1 120 ? -5.895 11.032 -9.789 1.00 93.88 120 TYR A CA 1
ATOM 930 C C . TYR A 1 120 ? -4.667 11.760 -9.252 1.00 93.88 120 TYR A C 1
ATOM 932 O O . TYR A 1 120 ? -3.928 11.215 -8.436 1.00 93.88 120 TYR A O 1
ATOM 940 N N . LEU A 1 121 ? -4.457 12.994 -9.694 1.00 92.25 121 LEU A N 1
ATOM 941 C CA . LEU A 1 121 ? -3.341 13.830 -9.278 1.00 92.25 121 LEU A CA 1
ATOM 942 C C . LEU A 1 121 ? -3.880 15.137 -8.704 1.00 92.25 121 LEU A C 1
ATOM 944 O O . LEU A 1 121 ? -4.684 15.809 -9.345 1.00 92.25 121 LEU A O 1
ATOM 948 N N . TYR A 1 122 ? -3.418 15.520 -7.519 1.00 90.94 122 TYR A N 1
ATOM 949 C CA . TYR A 1 122 ? -3.852 16.733 -6.833 1.00 90.94 122 TYR A CA 1
ATOM 950 C C . TYR A 1 122 ? -2.666 17.594 -6.412 1.00 90.94 122 TYR A C 1
ATOM 952 O O . TYR A 1 122 ? -1.675 17.079 -5.899 1.00 90.94 122 TYR A O 1
ATOM 960 N N . ARG A 1 123 ? -2.788 18.914 -6.573 1.00 89.69 123 ARG A N 1
ATOM 961 C CA . ARG A 1 123 ? -1.884 19.903 -5.972 1.00 89.69 123 ARG A CA 1
ATOM 962 C C . ARG A 1 123 ? -2.650 21.188 -5.668 1.00 89.69 123 ARG A C 1
ATOM 964 O O . ARG A 1 123 ? -3.258 21.764 -6.563 1.00 89.69 123 ARG A O 1
ATOM 971 N N . GLY A 1 124 ? -2.547 21.695 -4.445 1.00 89.38 124 GLY A N 1
ATOM 972 C CA . GLY A 1 124 ? -3.078 23.017 -4.109 1.00 89.38 124 GLY A CA 1
ATOM 973 C C . GLY A 1 124 ? -2.328 24.151 -4.815 1.00 89.38 124 GLY A C 1
ATOM 974 O O . GLY A 1 124 ? -1.113 24.076 -5.002 1.00 89.38 124 GLY A O 1
ATOM 975 N N . THR A 1 125 ? -3.002 25.237 -5.196 1.00 90.75 125 THR A N 1
ATOM 976 C CA . THR A 1 125 ? -2.340 26.391 -5.836 1.00 90.75 125 THR A CA 1
ATOM 977 C C . THR A 1 125 ? -1.402 27.129 -4.880 1.00 90.75 125 THR A C 1
ATOM 979 O O . THR A 1 125 ? -0.404 27.682 -5.342 1.00 90.75 125 THR A O 1
ATOM 982 N N . LYS A 1 126 ? -1.656 27.058 -3.564 1.00 88.38 126 LYS A N 1
ATOM 983 C CA . LYS A 1 126 ? -0.816 27.625 -2.495 1.00 88.38 126 LYS A CA 1
ATOM 984 C C . LYS A 1 126 ? 0.163 26.616 -1.879 1.00 88.38 126 LYS A C 1
ATOM 986 O O . LYS A 1 126 ? 0.750 26.892 -0.839 1.00 88.38 126 LYS A O 1
ATOM 991 N N . ASP A 1 127 ? 0.342 25.442 -2.483 1.00 84.94 127 ASP A N 1
ATOM 992 C CA . ASP A 1 127 ? 1.394 24.510 -2.071 1.00 84.94 127 ASP A CA 1
ATOM 993 C C . ASP A 1 127 ? 2.772 25.159 -2.312 1.00 84.94 127 ASP A C 1
ATOM 995 O O . ASP A 1 127 ? 3.153 25.416 -3.457 1.00 84.94 127 ASP A O 1
ATOM 999 N N . ASN A 1 128 ? 3.485 25.466 -1.226 1.00 81.81 128 ASN A N 1
ATOM 1000 C CA . ASN A 1 128 ? 4.837 26.034 -1.220 1.00 81.81 128 ASN A CA 1
ATOM 1001 C C . ASN A 1 128 ? 5.921 24.977 -0.936 1.00 81.81 128 ASN A C 1
ATOM 1003 O O . ASN A 1 128 ? 7.101 25.305 -0.836 1.00 81.81 128 ASN A O 1
ATOM 1007 N N . ILE A 1 129 ? 5.515 23.713 -0.806 1.00 80.75 129 ILE A N 1
ATOM 1008 C CA . ILE A 1 129 ? 6.387 22.574 -0.550 1.00 80.75 129 ILE A CA 1
ATOM 1009 C C . ILE A 1 129 ? 6.792 21.954 -1.887 1.00 80.75 129 ILE A C 1
ATOM 1011 O O . ILE A 1 129 ? 7.977 21.741 -2.104 1.00 80.75 129 ILE A O 1
ATOM 1015 N N . TYR A 1 130 ? 5.852 21.724 -2.808 1.00 80.44 130 TYR A N 1
ATOM 1016 C CA . TYR A 1 130 ? 6.153 21.251 -4.166 1.00 80.44 130 TYR A CA 1
ATOM 1017 C C . TYR A 1 130 ? 5.984 22.359 -5.197 1.00 80.44 130 TYR A C 1
ATOM 1019 O O . TYR A 1 130 ? 4.901 22.943 -5.337 1.00 80.44 130 TYR A O 1
ATOM 1027 N N . GLU A 1 131 ? 7.025 22.594 -5.995 1.00 85.25 131 GLU A N 1
ATOM 1028 C CA . GLU A 1 131 ? 6.933 23.480 -7.152 1.00 85.25 131 GLU A CA 1
ATOM 1029 C C . GLU A 1 131 ? 5.821 23.003 -8.109 1.00 85.25 131 GLU A C 1
ATOM 1031 O O . GLU A 1 131 ? 5.595 21.801 -8.278 1.00 85.25 131 GLU A O 1
ATOM 1036 N N . GLN A 1 132 ? 5.121 23.935 -8.767 1.00 82.31 132 GLN A N 1
ATOM 1037 C CA . GLN A 1 132 ? 4.083 23.605 -9.756 1.00 82.31 132 GLN A CA 1
ATOM 1038 C C . GLN A 1 132 ? 4.590 22.642 -10.834 1.00 82.31 132 GLN A C 1
ATOM 1040 O O . GLN A 1 132 ? 3.895 21.686 -11.187 1.00 82.31 132 GLN A O 1
ATOM 1045 N N . GLY A 1 133 ? 5.811 22.865 -11.326 1.00 85.69 133 GLY A N 1
ATOM 1046 C CA . GLY A 1 133 ? 6.401 22.012 -12.346 1.00 85.69 133 GLY A CA 1
ATOM 1047 C C . GLY A 1 133 ? 6.679 20.590 -11.853 1.00 85.69 133 GLY A C 1
ATOM 1048 O O . GLY A 1 133 ? 6.573 19.666 -12.650 1.00 85.69 133 GLY A O 1
ATOM 1049 N N . SER A 1 134 ? 6.937 20.370 -10.557 1.00 85.38 134 SER A N 1
ATOM 1050 C CA . SER A 1 134 ? 7.263 19.044 -10.003 1.00 85.38 134 SER A CA 1
ATOM 1051 C C . SER A 1 134 ? 6.122 18.049 -10.219 1.00 85.38 134 SER A C 1
ATOM 1053 O O . SER A 1 134 ? 6.292 17.006 -10.854 1.00 85.38 134 SER A O 1
ATOM 1055 N N . VAL A 1 135 ? 4.916 18.426 -9.785 1.00 87.81 135 VAL A N 1
ATOM 1056 C CA . VAL A 1 135 ? 3.713 17.597 -9.939 1.00 87.81 135 VAL A CA 1
ATOM 1057 C C . VAL A 1 135 ? 3.312 17.488 -11.417 1.00 87.81 135 VAL A C 1
ATOM 1059 O O . VAL A 1 135 ? 2.845 16.440 -11.860 1.00 87.81 135 VAL A O 1
ATOM 1062 N N . ALA A 1 136 ? 3.569 18.524 -12.224 1.00 90.19 136 ALA A N 1
ATOM 1063 C CA . ALA A 1 136 ? 3.362 18.456 -13.669 1.00 90.19 136 ALA A CA 1
ATOM 1064 C C . ALA A 1 136 ? 4.263 17.405 -14.349 1.00 90.19 136 ALA A C 1
ATOM 1066 O O . ALA A 1 136 ? 3.814 16.739 -15.278 1.00 90.19 136 ALA A O 1
ATOM 1067 N N . LYS A 1 137 ? 5.489 17.164 -13.862 1.00 91.25 137 LYS A N 1
ATOM 1068 C CA . LYS A 1 137 ? 6.321 16.053 -14.365 1.00 91.25 137 LYS A CA 1
ATOM 1069 C C . LYS A 1 137 ? 5.739 14.685 -14.007 1.00 91.25 137 LYS A C 1
ATOM 1071 O O . LYS A 1 137 ? 5.869 13.752 -14.798 1.00 91.25 137 LYS A O 1
ATOM 1076 N N . THR A 1 138 ? 5.056 14.561 -12.867 1.00 90.62 138 THR A N 1
ATOM 1077 C CA . THR A 1 138 ? 4.324 13.338 -12.495 1.00 90.62 138 THR A CA 1
ATOM 1078 C C . THR A 1 138 ? 3.139 13.114 -13.435 1.00 90.62 138 THR A C 1
ATOM 1080 O O . THR A 1 138 ? 2.937 11.998 -13.911 1.00 90.62 138 THR A O 1
ATOM 1083 N N . ARG A 1 139 ? 2.403 14.179 -13.785 1.00 91.75 139 ARG A N 1
ATOM 1084 C CA . ARG A 1 139 ? 1.358 14.135 -14.823 1.00 91.75 139 ARG A CA 1
ATOM 1085 C C . ARG A 1 139 ? 1.919 13.651 -16.159 1.00 91.75 139 ARG A C 1
ATOM 1087 O O . ARG A 1 139 ? 1.349 12.758 -16.772 1.00 91.75 139 ARG A O 1
ATOM 1094 N N . ASP A 1 140 ? 3.041 14.215 -16.597 1.00 91.56 140 ASP A N 1
ATOM 1095 C CA . ASP A 1 140 ? 3.659 13.862 -17.880 1.00 91.56 140 ASP A CA 1
ATOM 1096 C C . ASP A 1 140 ? 4.135 12.394 -17.909 1.00 91.56 140 ASP A C 1
ATOM 1098 O O . ASP A 1 140 ? 4.201 11.773 -18.978 1.00 91.56 140 ASP A O 1
ATOM 1102 N N . PHE A 1 141 ? 4.421 11.808 -16.739 1.00 91.06 141 PHE A N 1
ATOM 1103 C CA . PHE A 1 141 ? 4.682 10.378 -16.587 1.00 91.06 141 PHE A CA 1
ATOM 1104 C C . PHE A 1 141 ? 3.418 9.523 -16.828 1.00 91.06 141 PHE A C 1
ATOM 1106 O O . PHE A 1 141 ? 3.472 8.583 -17.615 1.00 91.06 141 PHE A O 1
ATOM 1113 N N . PHE A 1 142 ? 2.267 9.871 -16.250 1.00 88.44 142 PHE A N 1
ATOM 1114 C CA . PHE A 1 142 ? 1.009 9.107 -16.361 1.00 88.44 142 PHE A CA 1
ATOM 1115 C C . PHE A 1 142 ? -0.001 9.717 -17.350 1.00 88.44 142 PHE A C 1
ATOM 1117 O O . PHE A 1 142 ? -1.187 9.738 -17.062 1.00 88.44 142 PHE A O 1
ATOM 1124 N N . ALA A 1 143 ? 0.440 10.270 -18.482 1.00 74.88 143 ALA A N 1
ATOM 1125 C CA . ALA A 1 143 ? -0.396 11.111 -19.355 1.00 74.88 143 ALA A CA 1
ATOM 1126 C C . ALA A 1 143 ? -1.752 10.507 -19.818 1.00 74.88 143 ALA A C 1
ATOM 1128 O O . ALA A 1 143 ? -2.619 11.262 -20.255 1.00 74.88 143 ALA A O 1
ATOM 1129 N N . ASP A 1 144 ? -1.957 9.193 -19.689 1.00 75.44 144 ASP A N 1
ATOM 1130 C CA . ASP A 1 144 ? -3.177 8.478 -20.067 1.00 75.44 144 ASP A CA 1
ATOM 1131 C C . ASP A 1 144 ? -4.124 8.271 -18.863 1.00 75.44 144 ASP A C 1
ATOM 1133 O O . ASP A 1 144 ? -3.691 7.945 -17.762 1.00 75.44 144 ASP A O 1
ATOM 1137 N N . GLN A 1 145 ? -5.438 8.458 -19.062 1.00 81.38 145 GLN A N 1
ATOM 1138 C CA . GLN A 1 145 ? -6.495 8.286 -18.036 1.00 81.38 145 GLN A CA 1
ATOM 1139 C C . GLN A 1 145 ? -6.257 9.027 -16.700 1.00 81.38 145 GLN A C 1
ATOM 1141 O O . GLN A 1 145 ? -6.627 8.557 -15.614 1.00 81.38 145 GLN A O 1
ATOM 1146 N N . LEU A 1 146 ? -5.679 10.226 -16.783 1.00 91.06 146 LEU A N 1
ATOM 1147 C CA . LEU A 1 146 ? -5.318 11.038 -15.629 1.00 91.06 146 LEU A CA 1
ATOM 1148 C C . LEU A 1 146 ? -6.270 12.221 -15.408 1.00 91.06 146 LEU A C 1
ATOM 1150 O O . LEU A 1 146 ? -6.568 12.978 -16.330 1.00 91.06 146 LEU A O 1
ATOM 1154 N N . LEU A 1 147 ? -6.693 12.420 -14.157 1.00 93.31 147 LEU A N 1
ATOM 1155 C CA . LEU A 1 147 ? -7.397 13.621 -13.706 1.00 93.31 147 LEU A CA 1
ATOM 1156 C C . LEU A 1 147 ? -6.449 14.473 -12.859 1.00 93.31 147 LEU A C 1
ATOM 1158 O O . LEU A 1 147 ? -6.104 14.082 -11.746 1.00 93.31 147 LEU A O 1
ATOM 1162 N N . PHE A 1 148 ? -6.033 15.634 -13.378 1.00 93.75 148 PHE A N 1
ATOM 1163 C CA . PHE A 1 148 ? -5.174 16.569 -12.648 1.00 93.75 148 PHE A CA 1
ATOM 1164 C C . PHE A 1 148 ? -5.991 17.722 -12.069 1.00 93.75 148 PHE A C 1
ATOM 1166 O O . PHE A 1 148 ? -6.475 18.577 -12.808 1.00 93.75 148 PHE A O 1
ATOM 1173 N N . LYS A 1 149 ? -6.112 17.762 -10.744 1.00 93.50 149 LYS A N 1
ATOM 1174 C CA . LYS A 1 149 ? -6.771 18.831 -9.997 1.00 93.50 149 LYS A CA 1
ATOM 1175 C C . LYS A 1 149 ? -5.722 19.777 -9.409 1.00 93.50 149 LYS A C 1
ATOM 1177 O O . L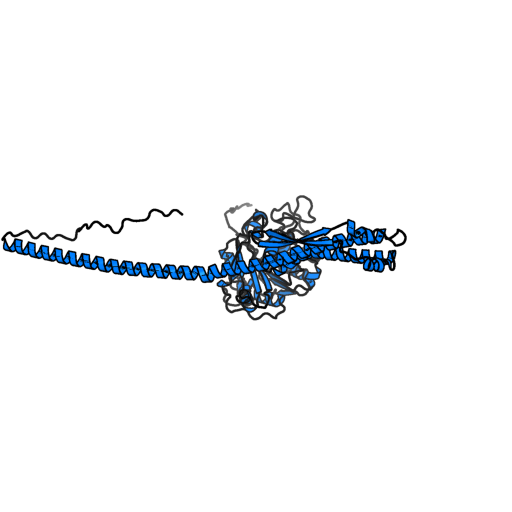YS A 1 149 ? -4.976 19.401 -8.505 1.00 93.50 149 LYS A O 1
ATOM 1182 N N . ASN A 1 150 ? -5.650 20.999 -9.934 1.00 92.62 150 ASN A N 1
ATOM 1183 C CA . ASN A 1 150 ? -4.602 21.971 -9.601 1.00 92.62 150 ASN A CA 1
ATOM 1184 C C . ASN A 1 150 ? -5.105 23.415 -9.408 1.00 92.62 150 ASN A C 1
ATOM 1186 O O . ASN A 1 150 ? -4.325 24.358 -9.504 1.00 92.62 150 ASN A O 1
ATOM 1190 N N . ASP A 1 151 ? -6.400 23.586 -9.164 1.00 93.31 151 ASP A N 1
ATOM 1191 C CA . ASP A 1 151 ? -7.126 24.862 -9.129 1.00 93.31 151 ASP A CA 1
ATOM 1192 C C . ASP A 1 151 ? -7.640 25.239 -7.724 1.00 93.31 151 ASP A C 1
ATOM 1194 O O . ASP A 1 151 ? -8.153 26.338 -7.524 1.00 93.31 151 ASP A O 1
ATOM 1198 N N . ILE A 1 152 ? -7.477 24.361 -6.729 1.00 92.19 152 ILE A N 1
ATOM 1199 C CA . ILE A 1 152 ? -7.940 24.588 -5.352 1.00 92.19 152 ILE A CA 1
ATOM 1200 C C . ILE A 1 152 ? -6.898 25.392 -4.555 1.00 92.19 152 ILE A C 1
ATOM 1202 O O . ILE A 1 152 ? -5.727 25.007 -4.546 1.00 92.19 152 ILE A O 1
ATOM 1206 N N . PRO A 1 153 ? -7.274 26.461 -3.824 1.00 90.75 153 PRO A N 1
ATOM 1207 C CA . PRO A 1 153 ? -6.343 27.301 -3.063 1.00 90.75 153 PRO A CA 1
ATOM 1208 C C . PRO A 1 153 ? -5.852 26.691 -1.741 1.00 90.75 153 PRO A C 1
ATOM 1210 O O . PRO A 1 153 ? -5.641 27.417 -0.769 1.00 90.75 153 PRO A O 1
ATOM 1213 N N . SER A 1 154 ? -5.640 25.372 -1.693 1.00 88.44 154 SER A N 1
ATOM 1214 C CA . SER A 1 154 ? -5.051 24.696 -0.535 1.00 88.44 154 SER A CA 1
ATOM 1215 C C . SER A 1 154 ? -3.534 24.886 -0.487 1.00 88.44 154 SER A C 1
ATOM 1217 O O . SER A 1 154 ? -2.883 25.069 -1.519 1.00 88.44 154 SER A O 1
ATOM 1219 N N . GLY A 1 155 ? -2.967 24.793 0.717 1.00 85.38 155 GLY A N 1
ATOM 1220 C CA . GLY A 1 155 ? -1.527 24.608 0.913 1.00 85.38 155 GLY A CA 1
ATOM 1221 C C . GLY A 1 155 ? -1.088 23.173 0.589 1.00 85.38 155 GLY A C 1
ATOM 1222 O O . GLY A 1 155 ? -1.772 22.452 -0.143 1.00 85.38 155 GLY A O 1
ATOM 1223 N N . HIS A 1 156 ? 0.023 22.734 1.187 1.00 82.19 156 HIS A N 1
ATOM 1224 C CA . HIS A 1 156 ? 0.496 21.345 1.118 1.00 82.19 156 HIS A CA 1
ATOM 1225 C C . HIS A 1 156 ? -0.329 20.414 2.030 1.00 82.19 156 HIS A C 1
ATOM 1227 O O . HIS A 1 156 ? 0.142 19.918 3.053 1.00 82.19 156 HIS A O 1
ATOM 1233 N N . ALA A 1 157 ? -1.605 20.246 1.692 1.00 83.19 157 ALA A N 1
ATOM 1234 C CA . ALA A 1 157 ? -2.591 19.509 2.471 1.00 83.19 157 ALA A CA 1
ATOM 1235 C C . ALA A 1 157 ? -3.700 18.957 1.564 1.00 83.19 157 ALA A C 1
ATOM 1237 O O . ALA A 1 157 ? -3.978 19.514 0.500 1.00 83.19 157 ALA A O 1
ATOM 1238 N N . ASN A 1 158 ? -4.378 17.901 2.014 1.00 84.69 158 ASN A N 1
ATOM 1239 C CA . ASN A 1 158 ? -5.558 17.377 1.339 1.00 84.69 158 ASN A CA 1
ATOM 1240 C C . ASN A 1 158 ? -6.739 18.329 1.505 1.00 84.69 158 ASN A C 1
ATOM 1242 O O . ASN A 1 158 ? -7.083 18.737 2.614 1.00 84.69 158 ASN A O 1
ATOM 1246 N N . SER A 1 159 ? -7.395 18.644 0.397 1.00 88.56 159 SER A N 1
ATOM 1247 C CA . SER A 1 159 ? -8.657 19.368 0.427 1.00 88.56 159 SER A CA 1
ATOM 1248 C C . SER A 1 159 ? -9.784 18.456 0.909 1.00 88.56 159 SER A C 1
ATOM 1250 O O . SER A 1 159 ? -9.935 17.340 0.410 1.00 88.56 159 SER A O 1
ATOM 1252 N N . LEU A 1 160 ? -10.578 18.950 1.857 1.00 88.12 160 LEU A N 1
ATOM 1253 C CA . LEU A 1 160 ? -11.771 18.304 2.396 1.00 88.12 160 LEU A CA 1
ATOM 1254 C C . LEU A 1 160 ? -12.994 19.235 2.286 1.00 88.12 160 LEU A C 1
ATOM 1256 O O . LEU A 1 160 ? -12.824 20.462 2.255 1.00 88.12 160 LEU A O 1
ATOM 1260 N N . PRO A 1 161 ? -14.220 18.676 2.257 1.00 86.25 161 PRO A N 1
ATOM 1261 C CA . PRO A 1 161 ? -15.450 19.458 2.282 1.00 86.25 161 PRO A CA 1
ATOM 1262 C C . PRO A 1 161 ? -15.800 19.913 3.712 1.00 86.25 161 PRO A C 1
ATOM 1264 O O . PRO A 1 161 ? -15.486 19.217 4.684 1.00 86.25 161 PRO A O 1
ATOM 1267 N N . GLY A 1 162 ? -16.525 21.030 3.839 1.00 72.75 162 GLY A N 1
ATOM 1268 C CA . GLY A 1 162 ? -17.232 21.415 5.070 1.00 72.75 162 GLY A CA 1
ATOM 1269 C C . GLY A 1 162 ? -16.378 21.566 6.343 1.00 72.75 162 GLY A C 1
ATOM 1270 O O . GLY A 1 162 ? -15.169 21.727 6.285 1.00 72.75 162 GLY A O 1
ATOM 1271 N N . SER A 1 163 ? -17.034 21.528 7.514 1.00 58.38 163 SER A N 1
ATOM 1272 C CA . SER A 1 163 ? -16.629 21.981 8.871 1.00 58.38 163 SER A CA 1
ATOM 1273 C C . SER A 1 163 ? -15.355 21.386 9.514 1.00 58.38 163 SER A C 1
ATOM 1275 O O . SER A 1 163 ? -15.276 21.242 10.738 1.00 58.38 163 SER A O 1
ATOM 1277 N N . LYS A 1 164 ? -14.348 21.006 8.730 1.00 71.38 164 LYS A N 1
ATOM 1278 C CA . LYS A 1 164 ? -13.025 20.633 9.223 1.00 71.38 164 LYS A CA 1
ATOM 1279 C C . LYS A 1 164 ? -12.321 21.867 9.805 1.00 71.38 164 LYS A C 1
ATOM 1281 O O . LYS A 1 164 ? -12.522 22.978 9.316 1.00 71.38 164 LYS A O 1
ATOM 1286 N N . PRO A 1 165 ? -11.491 21.684 10.846 1.00 67.12 165 PRO A N 1
ATOM 1287 C CA . PRO A 1 165 ? -11.019 22.788 11.682 1.00 67.12 165 PRO A CA 1
ATOM 1288 C C . PRO A 1 165 ? -10.114 23.805 10.968 1.00 67.12 165 PRO A C 1
ATOM 1290 O O . PRO A 1 165 ? -9.903 24.886 11.510 1.00 67.12 165 PRO A O 1
ATOM 1293 N N . TRP A 1 166 ? -9.585 23.497 9.775 1.00 77.38 166 TRP A N 1
ATOM 1294 C CA . TRP A 1 166 ? -8.533 24.304 9.148 1.00 77.38 166 TRP A CA 1
ATOM 1295 C C . TRP A 1 166 ? -8.975 25.001 7.869 1.00 77.38 166 TRP A C 1
ATOM 1297 O O . TRP A 1 166 ? -9.341 24.307 6.927 1.00 77.38 166 TRP A O 1
ATOM 1307 N N . PRO A 1 167 ? -8.903 26.342 7.790 1.00 84.44 167 PRO A N 1
ATOM 1308 C CA . PRO A 1 167 ? -9.266 27.077 6.584 1.00 84.44 167 PRO A CA 1
ATOM 1309 C C . PRO A 1 167 ? -8.372 26.752 5.383 1.00 84.44 167 PRO A C 1
ATOM 1311 O O . PRO A 1 167 ? -7.181 26.457 5.526 1.00 84.44 167 PRO A O 1
ATOM 1314 N N . CYS A 1 168 ? -8.939 26.880 4.186 1.00 87.25 168 CYS A N 1
ATOM 1315 C CA . CYS A 1 168 ? -8.214 26.694 2.938 1.00 87.25 168 CYS A CA 1
ATOM 1316 C C . CYS A 1 168 ? -7.041 27.669 2.798 1.00 87.25 168 CYS A C 1
ATOM 1318 O O . CYS A 1 168 ? -7.207 28.888 2.898 1.00 87.25 168 CYS A O 1
ATOM 1320 N N . GLY A 1 169 ? -5.850 27.134 2.529 1.00 80.75 169 GLY A N 1
ATOM 1321 C CA . GLY A 1 169 ? -4.666 27.949 2.274 1.00 80.75 169 GLY A CA 1
ATOM 1322 C C . GLY A 1 169 ? -4.132 28.689 3.500 1.00 80.75 169 GLY A C 1
ATOM 1323 O O . GLY A 1 169 ? -3.402 29.662 3.326 1.00 80.75 169 GLY A O 1
ATOM 1324 N N . ALA A 1 170 ? -4.517 28.275 4.712 1.00 75.44 170 ALA A N 1
ATOM 1325 C CA . ALA A 1 170 ? -3.971 28.818 5.949 1.00 75.44 170 ALA A CA 1
ATOM 1326 C C . ALA A 1 170 ? -2.500 28.397 6.145 1.00 75.44 170 ALA A C 1
ATOM 1328 O O . ALA A 1 170 ? -2.157 27.223 5.992 1.00 75.44 170 ALA A O 1
ATOM 1329 N N . GLU A 1 171 ? -1.655 29.356 6.533 1.00 63.16 171 GLU A N 1
ATOM 1330 C CA . GLU A 1 171 ? -0.256 29.167 6.942 1.00 63.16 171 GLU A CA 1
ATOM 1331 C C . GLU A 1 171 ? -0.124 29.466 8.454 1.00 63.16 171 GLU A C 1
ATOM 1333 O O . GLU A 1 171 ? -0.781 30.374 8.962 1.00 63.16 171 GLU A O 1
ATOM 1338 N N . GLY A 1 172 ? 0.675 28.699 9.210 1.00 51.25 172 GLY A N 1
ATOM 1339 C CA . GLY A 1 172 ? 0.837 28.885 10.666 1.00 51.25 172 GLY A CA 1
ATOM 1340 C C . GLY A 1 172 ? 1.360 27.638 11.396 1.00 51.25 172 GLY A C 1
ATOM 1341 O O . GLY A 1 172 ? 1.677 26.660 10.735 1.00 51.25 172 GLY A O 1
ATOM 1342 N N . PRO A 1 173 ? 1.412 27.594 12.745 1.00 43.44 173 PRO A N 1
ATOM 1343 C CA . PRO A 1 173 ? 1.918 26.441 13.525 1.00 43.44 173 PRO A CA 1
ATOM 1344 C C . PRO A 1 173 ? 1.209 25.106 13.218 1.00 43.44 173 PRO A C 1
ATOM 1346 O O . PRO A 1 173 ? 1.727 24.017 13.471 1.00 43.44 173 PRO A O 1
ATOM 1349 N N . LEU A 1 174 ? 0.002 25.220 12.661 1.00 46.97 174 LEU A N 1
ATOM 1350 C CA . LEU A 1 174 ? -0.925 24.157 12.292 1.00 46.97 174 LEU A CA 1
ATOM 1351 C C . LEU A 1 174 ? -0.866 23.809 10.791 1.00 46.97 174 LEU A C 1
ATOM 1353 O O . LEU A 1 174 ? -1.585 22.916 10.353 1.00 46.97 174 LEU A O 1
ATOM 1357 N N . SER A 1 175 ? 0.044 24.429 10.021 1.00 51.00 175 SER A N 1
ATOM 1358 C CA . SER A 1 175 ? 0.415 24.032 8.644 1.00 51.00 175 SER A CA 1
ATOM 1359 C C . SER A 1 175 ? 0.919 22.586 8.550 1.00 51.00 175 SER A C 1
ATOM 1361 O O . SER A 1 175 ? 1.037 22.021 7.469 1.00 51.00 175 SER A O 1
ATOM 1363 N N . ASN A 1 176 ? 1.189 21.979 9.704 1.00 53.78 176 ASN A N 1
ATOM 1364 C CA . ASN A 1 176 ? 1.596 20.596 9.879 1.00 53.78 176 ASN A CA 1
ATOM 1365 C C . ASN A 1 176 ? 0.453 19.576 9.773 1.00 53.78 176 ASN A C 1
ATOM 1367 O O . ASN A 1 176 ? 0.724 18.374 9.800 1.00 53.78 176 ASN A O 1
ATOM 1371 N N . ILE A 1 177 ? -0.806 20.021 9.693 1.00 67.31 177 ILE A N 1
ATOM 1372 C CA . ILE A 1 177 ? -1.966 19.130 9.622 1.00 67.31 177 ILE A CA 1
ATOM 1373 C C . ILE A 1 177 ? -2.264 18.812 8.147 1.00 67.31 177 ILE A C 1
ATOM 1375 O O . ILE A 1 177 ? -2.340 19.719 7.322 1.00 67.31 177 ILE A O 1
ATOM 1379 N N . PRO A 1 178 ? -2.440 17.529 7.790 1.00 72.25 178 PRO A N 1
ATOM 1380 C CA . PRO A 1 178 ? -2.449 17.056 6.404 1.00 72.25 178 PRO A CA 1
ATOM 1381 C C . PRO A 1 178 ? -3.758 17.345 5.657 1.00 72.25 178 PRO A C 1
ATOM 1383 O O . P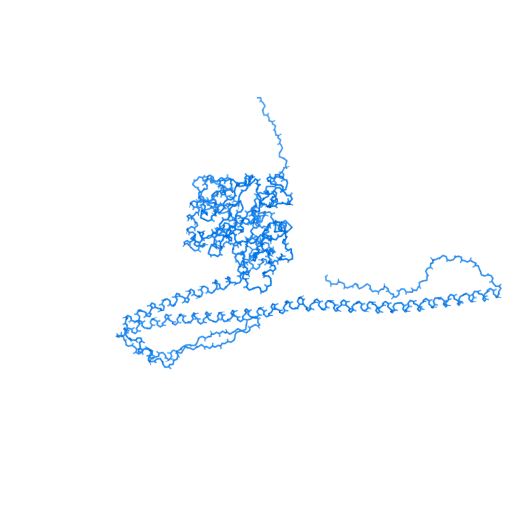RO A 1 178 ? -3.986 16.791 4.588 1.00 72.25 178 PRO A O 1
ATOM 1386 N N . PHE A 1 179 ? -4.653 18.170 6.196 1.00 81.50 179 PHE A N 1
ATOM 1387 C CA . PHE A 1 179 ? -5.940 18.452 5.571 1.00 81.50 179 PHE A CA 1
ATOM 1388 C C . PHE A 1 179 ? -6.435 19.869 5.858 1.00 81.50 179 PHE A C 1
ATOM 1390 O O . PHE A 1 179 ? -6.211 20.414 6.939 1.00 81.50 179 PHE A O 1
ATOM 1397 N N . GLN A 1 180 ? -7.145 20.440 4.888 1.00 85.25 180 GLN A N 1
ATOM 1398 C CA . GLN A 1 180 ? -7.751 21.767 4.939 1.00 85.25 180 GLN A CA 1
ATOM 1399 C C . GLN A 1 180 ? -9.187 21.710 4.416 1.00 85.25 180 GLN A C 1
ATOM 1401 O O . GLN A 1 180 ? -9.493 20.982 3.476 1.00 85.25 180 GLN A O 1
ATOM 1406 N N . ASN A 1 181 ? -10.066 22.502 5.016 1.00 88.44 181 ASN A N 1
ATOM 1407 C CA . ASN A 1 181 ? -11.398 22.781 4.512 1.00 88.44 181 ASN A CA 1
ATOM 1408 C C . ASN A 1 181 ? -11.292 23.766 3.345 1.00 88.44 181 ASN A C 1
ATOM 1410 O O . ASN A 1 181 ? -11.125 24.970 3.552 1.00 88.44 181 ASN A O 1
ATOM 1414 N N . CYS A 1 182 ? -11.401 23.237 2.133 1.00 88.75 182 CYS A N 1
ATOM 1415 C CA . CYS A 1 182 ? -11.426 24.007 0.893 1.00 88.75 182 CYS A CA 1
ATOM 1416 C C . CYS A 1 182 ? -12.733 23.797 0.121 1.00 88.75 182 CYS A C 1
ATOM 1418 O O . CYS A 1 182 ? -12.775 24.061 -1.077 1.00 88.75 182 CYS A O 1
ATOM 1420 N N . ASP A 1 183 ? -13.770 23.296 0.802 1.00 90.50 183 ASP A N 1
ATOM 1421 C CA . ASP A 1 183 ? -15.069 22.956 0.216 1.00 90.50 183 ASP A CA 1
ATOM 1422 C C . ASP A 1 183 ? -14.975 22.030 -1.013 1.00 90.50 183 ASP A C 1
ATOM 1424 O O . ASP A 1 183 ? -15.766 22.082 -1.951 1.00 90.50 183 ASP A O 1
ATOM 1428 N N . TYR A 1 184 ? -13.957 21.167 -1.023 1.00 92.06 184 TYR A N 1
ATOM 1429 C CA . TYR A 1 184 ? -13.713 20.211 -2.095 1.00 92.06 184 TYR A CA 1
ATOM 1430 C C . TYR A 1 184 ? -13.223 18.894 -1.504 1.00 92.06 184 TYR A C 1
ATOM 1432 O O . TYR A 1 184 ? -12.214 18.860 -0.802 1.00 92.06 184 TYR A O 1
ATOM 1440 N N . ASP A 1 185 ? -13.928 17.800 -1.783 1.00 91.81 185 ASP A N 1
ATOM 1441 C CA . ASP A 1 185 ? -13.554 16.467 -1.311 1.00 91.81 185 ASP A CA 1
ATOM 1442 C C . ASP A 1 185 ? -12.502 15.827 -2.221 1.00 91.81 185 ASP A C 1
ATOM 1444 O O . ASP A 1 185 ? -12.827 15.091 -3.151 1.00 91.81 185 ASP A O 1
ATOM 1448 N N . GLY A 1 186 ? -11.226 16.117 -1.953 1.00 90.75 186 GLY A N 1
ATOM 1449 C CA . GLY A 1 186 ? -10.099 15.539 -2.685 1.00 90.75 186 GLY A CA 1
ATOM 1450 C C . GLY A 1 186 ? -10.048 14.006 -2.602 1.00 90.75 186 GLY A C 1
ATOM 1451 O O . GLY A 1 186 ? -9.997 13.362 -3.650 1.00 90.75 186 GLY A O 1
ATOM 1452 N N . PRO A 1 187 ? -10.091 13.399 -1.398 1.00 89.81 187 PRO A N 1
ATOM 1453 C CA . PRO A 1 187 ? -10.182 11.947 -1.223 1.00 89.81 187 PRO A CA 1
ATOM 1454 C C . PRO A 1 187 ? -11.359 11.308 -1.971 1.00 89.81 187 PRO A C 1
ATOM 1456 O O . PRO A 1 187 ? -11.181 10.294 -2.647 1.00 89.81 187 PRO A O 1
ATOM 1459 N N . GLY A 1 188 ? -12.545 11.915 -1.896 1.00 92.44 188 GLY A N 1
ATOM 1460 C CA . GLY A 1 188 ? -13.734 11.436 -2.600 1.00 92.44 188 GLY A CA 1
ATOM 1461 C C . GLY A 1 188 ? -13.624 11.527 -4.117 1.00 92.44 188 GLY A C 1
ATOM 1462 O O . GLY A 1 188 ? -13.922 10.563 -4.820 1.00 92.44 188 GLY A O 1
ATOM 1463 N N . ALA A 1 189 ? -13.133 12.655 -4.633 1.00 94.00 189 ALA A N 1
ATOM 1464 C CA . ALA A 1 189 ? -12.879 12.832 -6.060 1.00 94.00 189 ALA A CA 1
ATOM 1465 C C . ALA A 1 189 ? -11.838 11.832 -6.587 1.00 94.00 189 ALA A C 1
ATOM 1467 O O . ALA A 1 189 ? -11.992 11.312 -7.693 1.00 94.00 189 ALA A O 1
ATOM 1468 N N . ALA A 1 190 ? -10.819 11.518 -5.781 1.00 92.69 190 ALA A N 1
ATOM 1469 C CA . ALA A 1 190 ? -9.818 10.515 -6.117 1.00 92.69 190 ALA A CA 1
ATOM 1470 C C . ALA A 1 190 ? -10.429 9.115 -6.245 1.00 92.69 190 ALA A C 1
ATOM 1472 O O . ALA A 1 190 ? -10.225 8.450 -7.262 1.00 92.69 190 ALA A O 1
ATOM 1473 N N . LEU A 1 191 ? -11.219 8.687 -5.253 1.00 93.19 191 LEU A N 1
ATOM 1474 C CA . LEU A 1 191 ? -11.925 7.406 -5.307 1.00 93.19 191 LEU A CA 1
ATOM 1475 C C . LEU A 1 191 ? -12.886 7.363 -6.498 1.00 93.19 191 LEU A C 1
ATOM 1477 O O . LEU A 1 191 ? -12.849 6.416 -7.279 1.00 93.19 191 LEU A O 1
ATOM 1481 N N . GLN A 1 192 ? -13.685 8.408 -6.709 1.00 94.62 192 GLN A N 1
ATOM 1482 C CA . GLN A 1 192 ? -14.594 8.446 -7.849 1.00 94.62 192 GLN A CA 1
ATOM 1483 C C . GLN A 1 192 ? -13.860 8.317 -9.183 1.00 94.62 192 GLN A C 1
ATOM 1485 O O . GLN A 1 192 ? -14.282 7.534 -10.029 1.00 94.62 192 GLN A O 1
ATOM 1490 N N . HIS A 1 193 ? -12.737 9.010 -9.377 1.00 94.25 193 HIS A N 1
ATOM 1491 C CA . HIS A 1 193 ? -11.952 8.874 -10.606 1.00 94.25 193 HIS A CA 1
ATOM 1492 C C . HIS A 1 193 ? -11.419 7.449 -10.793 1.00 94.25 193 HIS A C 1
ATOM 1494 O O . HIS A 1 193 ? -11.613 6.854 -11.853 1.00 94.25 193 HIS A O 1
ATOM 1500 N N . ILE A 1 194 ? -10.810 6.866 -9.755 1.00 91.69 194 ILE A N 1
ATOM 1501 C CA . ILE A 1 194 ? -10.224 5.516 -9.808 1.00 91.69 194 ILE A CA 1
ATOM 1502 C C . ILE A 1 194 ? -11.292 4.468 -10.159 1.00 91.69 194 ILE A C 1
ATOM 1504 O O . ILE A 1 194 ? -11.106 3.664 -11.076 1.00 91.69 194 ILE A O 1
ATOM 1508 N N . TYR A 1 195 ? -12.452 4.521 -9.504 1.00 91.12 195 TYR A N 1
ATOM 1509 C CA . TYR A 1 195 ? -13.543 3.562 -9.707 1.00 91.12 195 TYR A CA 1
ATOM 1510 C C . TYR A 1 195 ? -14.473 3.912 -10.887 1.00 91.12 195 TYR A C 1
ATOM 1512 O O . TYR A 1 195 ? -15.321 3.107 -11.263 1.00 91.12 195 TYR A O 1
ATOM 1520 N N . GLY A 1 196 ? -14.275 5.053 -11.557 1.00 89.00 196 GLY A N 1
ATOM 1521 C CA . GLY A 1 196 ? -14.981 5.414 -12.796 1.00 89.00 196 GLY A CA 1
ATOM 1522 C C . GLY A 1 196 ? -16.319 6.123 -12.605 1.00 89.00 196 GLY A C 1
ATOM 1523 O O . GLY A 1 196 ? -17.183 6.022 -13.469 1.00 89.00 196 GLY A O 1
ATOM 1524 N N . GLY A 1 197 ? -16.500 6.815 -11.482 1.00 85.88 197 GLY A N 1
ATOM 1525 C CA . GLY A 1 197 ? -17.643 7.686 -11.198 1.00 85.88 197 GLY A CA 1
ATOM 1526 C C . GLY A 1 197 ? -18.894 6.969 -10.687 1.00 85.88 197 GLY A C 1
ATOM 1527 O O . GLY A 1 197 ? -19.918 7.612 -10.486 1.00 85.88 197 GLY A O 1
ATOM 1528 N N . GLY A 1 198 ? -18.830 5.649 -10.495 1.00 88.62 198 GLY A N 1
ATOM 1529 C CA . GLY A 1 198 ? -19.965 4.819 -10.085 1.00 88.62 198 GLY A CA 1
ATOM 1530 C C . GLY A 1 198 ? -20.126 4.629 -8.575 1.00 88.62 198 GLY A C 1
ATOM 1531 O O . GLY A 1 198 ? -20.940 3.798 -8.174 1.00 88.62 198 GLY A O 1
ATOM 1532 N N . LEU A 1 199 ? -19.348 5.326 -7.741 1.00 93.62 199 LEU A N 1
ATOM 1533 C CA . LEU A 1 199 ? -19.449 5.182 -6.288 1.00 93.62 199 LEU A CA 1
ATOM 1534 C C . LEU A 1 199 ? -20.668 5.937 -5.749 1.00 93.62 199 LEU A C 1
ATOM 1536 O O . LEU A 1 199 ? -20.977 7.049 -6.187 1.00 93.62 199 LEU A O 1
ATOM 1540 N N . ALA A 1 200 ? -21.338 5.339 -4.768 1.00 94.44 200 ALA A N 1
ATOM 1541 C CA . ALA A 1 200 ? -22.360 5.995 -3.972 1.00 94.44 200 ALA A CA 1
ATOM 1542 C C . ALA A 1 200 ? -21.744 7.150 -3.158 1.00 94.44 200 ALA A C 1
ATOM 1544 O O . ALA A 1 200 ? -20.571 7.061 -2.775 1.00 94.44 200 ALA A O 1
ATOM 1545 N N . PRO A 1 201 ? -22.516 8.212 -2.854 1.00 92.81 201 PRO A N 1
ATOM 1546 C CA . PRO A 1 201 ? -22.071 9.282 -1.965 1.00 92.81 201 PRO A CA 1
ATOM 1547 C C . PRO A 1 201 ? -21.533 8.745 -0.624 1.00 92.81 201 PRO A C 1
ATOM 1549 O O . PRO A 1 201 ? -21.953 7.668 -0.183 1.00 92.81 201 PRO A O 1
ATOM 1552 N N . PRO A 1 202 ? -20.610 9.467 0.037 1.00 92.81 202 PRO A N 1
ATOM 1553 C CA . PRO A 1 202 ? -20.054 9.035 1.313 1.00 92.81 202 PRO A CA 1
ATOM 1554 C C . PRO A 1 202 ? -21.127 9.026 2.406 1.00 92.81 202 PRO A C 1
ATOM 1556 O O . PRO A 1 202 ? -22.088 9.792 2.352 1.00 92.81 202 PRO A O 1
ATOM 1559 N N . ALA A 1 203 ? -20.940 8.185 3.423 1.00 90.69 203 ALA A N 1
ATOM 1560 C CA . ALA A 1 203 ? -21.741 8.258 4.640 1.00 90.69 203 ALA A CA 1
ATOM 1561 C C . ALA A 1 203 ? -21.498 9.587 5.378 1.00 90.69 203 ALA A C 1
ATOM 1563 O O . ALA A 1 203 ? -20.388 10.118 5.357 1.00 90.69 203 ALA A O 1
ATOM 1564 N N . ASP A 1 204 ? -22.498 10.079 6.116 1.00 85.81 204 ASP A N 1
ATOM 1565 C CA . AS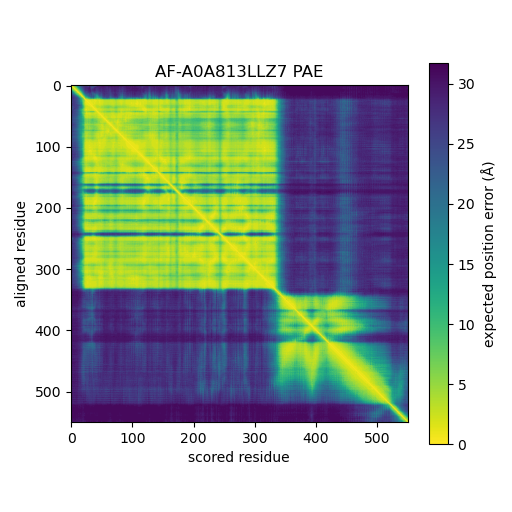P A 1 204 ? -22.357 11.301 6.927 1.00 85.81 204 ASP A CA 1
ATOM 1566 C C . ASP A 1 204 ? -21.218 11.190 7.955 1.00 85.81 204 ASP A C 1
ATOM 1568 O O . ASP A 1 204 ? -20.534 12.171 8.260 1.00 85.81 204 ASP A O 1
ATOM 1572 N N . LYS A 1 205 ? -21.011 9.985 8.505 1.00 80.12 205 LYS A N 1
ATOM 1573 C CA . LYS A 1 205 ? -19.907 9.650 9.411 1.00 80.12 205 LYS A CA 1
ATOM 1574 C C . LYS A 1 205 ? -19.456 8.208 9.201 1.00 80.12 205 LYS A C 1
ATOM 1576 O O . LYS A 1 205 ? -20.280 7.302 9.121 1.00 80.12 205 LYS A O 1
ATOM 1581 N N . ALA A 1 206 ? -18.142 8.004 9.193 1.00 84.94 206 ALA A N 1
ATOM 1582 C CA . ALA A 1 206 ? -17.544 6.677 9.279 1.00 84.94 206 ALA A CA 1
ATOM 1583 C C . ALA A 1 206 ? -17.704 6.093 10.691 1.00 84.94 206 ALA A C 1
ATOM 1585 O O . ALA A 1 206 ? -17.586 6.824 11.681 1.00 84.94 206 ALA A O 1
ATOM 1586 N N . SER A 1 207 ? -17.919 4.780 10.794 1.00 86.19 207 SER A N 1
ATOM 1587 C CA . SER A 1 207 ? -18.007 4.114 12.093 1.00 86.19 207 SER A CA 1
ATOM 1588 C C . SER A 1 207 ? -16.612 3.826 12.638 1.00 86.19 207 SER A C 1
ATOM 1590 O O . SER A 1 207 ? -15.872 3.015 12.089 1.00 86.19 207 SER A O 1
ATOM 1592 N N . LEU A 1 208 ? -16.234 4.449 13.755 1.00 81.12 208 LEU A N 1
ATOM 1593 C CA . LEU A 1 208 ? -14.919 4.203 14.362 1.00 81.12 208 LEU A CA 1
ATOM 1594 C C . LEU A 1 208 ? -14.754 2.762 14.875 1.00 81.12 208 LEU A C 1
ATOM 1596 O O . LEU A 1 208 ? -13.621 2.314 15.007 1.00 81.12 208 LEU A O 1
ATOM 1600 N N . SER A 1 209 ? -15.844 2.019 15.109 1.00 79.25 209 SER A N 1
ATOM 1601 C CA . SER A 1 209 ? -15.783 0.586 15.448 1.00 79.25 209 SER A CA 1
ATOM 1602 C C . SER A 1 209 ? -15.223 -0.272 14.310 1.00 79.25 209 SER A C 1
ATOM 1604 O O . SER A 1 209 ? -14.648 -1.328 14.560 1.00 79.25 209 SER A O 1
ATOM 1606 N N . ASN A 1 210 ? -15.375 0.196 13.068 1.00 84.00 210 ASN A N 1
ATOM 1607 C CA . ASN A 1 210 ? -14.924 -0.487 11.855 1.00 84.00 210 ASN A CA 1
ATOM 1608 C C . ASN A 1 210 ? -13.428 -0.253 11.593 1.00 84.00 210 ASN A C 1
ATOM 1610 O O . ASN A 1 210 ? -12.837 -0.868 10.704 1.00 84.00 210 ASN A O 1
ATOM 1614 N N . LEU A 1 211 ? -12.798 0.634 12.370 1.00 84.94 211 LEU A N 1
ATOM 1615 C CA . LEU A 1 211 ? -11.376 0.922 12.305 1.00 84.94 211 LEU A CA 1
ATOM 1616 C C . LEU A 1 211 ? -10.613 0.003 13.268 1.00 84.94 211 LEU A C 1
ATOM 1618 O O . LEU A 1 211 ? -10.693 0.144 14.487 1.00 84.94 211 LEU A O 1
ATOM 1622 N N . LYS A 1 212 ? -9.850 -0.939 12.714 1.00 86.12 212 LYS A N 1
ATOM 1623 C CA . LYS A 1 212 ? -9.168 -2.004 13.456 1.00 86.12 212 LYS A CA 1
ATOM 1624 C C . LYS A 1 212 ? -7.658 -1.843 13.403 1.00 86.12 212 LYS A C 1
ATOM 1626 O O . LYS A 1 212 ? -7.088 -1.485 12.373 1.00 86.12 212 LYS A O 1
ATOM 1631 N N . TRP A 1 213 ? -7.004 -2.160 14.512 1.00 84.50 213 TRP A N 1
ATOM 1632 C CA . TRP A 1 213 ? -5.551 -2.291 14.568 1.00 84.50 213 TRP A CA 1
ATOM 1633 C C . TRP A 1 213 ? -5.119 -3.648 14.019 1.00 84.50 213 TRP A C 1
ATOM 1635 O O . TRP A 1 213 ? -5.778 -4.656 14.267 1.00 84.50 213 TRP A O 1
ATOM 1645 N N . PHE A 1 214 ? -3.990 -3.689 13.316 1.00 89.44 214 PHE A N 1
ATOM 1646 C CA . PHE A 1 214 ? -3.367 -4.945 12.901 1.00 89.44 214 PHE A CA 1
ATOM 1647 C C . PHE A 1 214 ? -1.850 -4.905 13.109 1.00 89.44 214 PHE A C 1
ATOM 1649 O O . PHE A 1 214 ? -1.224 -3.844 13.008 1.00 89.44 214 PHE A O 1
ATOM 1656 N N . ASP A 1 215 ? -1.266 -6.062 13.434 1.00 86.19 215 ASP A N 1
ATOM 1657 C CA . ASP A 1 215 ? 0.177 -6.191 13.652 1.00 86.19 215 ASP A CA 1
ATOM 1658 C C . ASP A 1 215 ? 0.895 -6.234 12.297 1.00 86.19 215 ASP A C 1
ATOM 1660 O O . ASP A 1 215 ? 0.657 -7.121 11.478 1.00 86.19 215 ASP A O 1
ATOM 1664 N N . GLN A 1 216 ? 1.769 -5.258 12.056 1.00 91.88 216 GLN A N 1
ATOM 1665 C CA . GLN A 1 216 ? 2.579 -5.162 10.849 1.00 91.88 216 GLN A CA 1
ATOM 1666 C C . GLN A 1 216 ? 3.856 -6.022 10.935 1.00 91.88 216 GLN A C 1
ATOM 1668 O O . GLN A 1 216 ? 4.481 -6.279 9.905 1.00 91.88 216 GLN A O 1
ATOM 1673 N N . LYS A 1 217 ? 4.251 -6.483 12.136 1.00 89.81 217 LYS A N 1
ATOM 1674 C CA . LYS A 1 217 ? 5.493 -7.243 12.386 1.00 89.81 217 LYS A CA 1
ATOM 1675 C C . LYS A 1 217 ? 5.701 -8.440 11.454 1.00 89.81 217 LYS A C 1
ATOM 1677 O O . LYS A 1 217 ? 6.840 -8.630 11.026 1.00 89.81 217 LYS A O 1
ATOM 1682 N N . PRO A 1 218 ? 4.670 -9.228 11.093 1.00 90.31 218 PRO A N 1
ATOM 1683 C CA . PRO A 1 218 ? 4.844 -10.349 10.172 1.00 90.31 218 PRO A CA 1
ATOM 1684 C C . PRO A 1 218 ? 5.333 -9.950 8.770 1.00 90.31 218 PRO A C 1
ATOM 1686 O O . PRO A 1 218 ? 5.838 -10.809 8.055 1.00 90.31 218 PRO A O 1
ATOM 1689 N N . PHE A 1 219 ? 5.198 -8.678 8.373 1.00 89.25 219 PHE A N 1
ATOM 1690 C CA . PHE A 1 219 ? 5.416 -8.242 6.989 1.00 89.25 219 PHE A CA 1
ATOM 1691 C C . PHE A 1 219 ? 6.738 -7.519 6.741 1.00 89.25 219 PHE A C 1
ATOM 1693 O O . PHE A 1 219 ? 7.122 -7.345 5.589 1.00 89.25 219 PHE A O 1
ATOM 1700 N N . TYR A 1 220 ? 7.414 -7.030 7.784 1.00 80.62 220 TYR A N 1
ATOM 1701 C CA . TYR A 1 220 ? 8.484 -6.044 7.599 1.00 80.62 220 TYR A CA 1
ATOM 1702 C C . TYR A 1 220 ? 9.891 -6.504 7.969 1.00 80.62 220 TYR A C 1
ATOM 1704 O O . TYR A 1 220 ? 10.813 -5.697 7.896 1.00 80.62 220 TYR A O 1
ATOM 1712 N N . GLY A 1 221 ? 10.081 -7.785 8.304 1.00 81.06 221 GLY A N 1
ATOM 1713 C CA . GLY A 1 221 ? 11.397 -8.347 8.621 1.00 81.06 221 GLY A CA 1
ATOM 1714 C C . GLY A 1 221 ? 12.161 -7.470 9.618 1.00 81.06 221 GLY A C 1
ATOM 1715 O O . GLY A 1 221 ? 11.748 -7.327 10.769 1.00 81.06 221 GLY A O 1
ATOM 1716 N N . ASP A 1 222 ? 13.251 -6.855 9.156 1.00 82.81 222 ASP A N 1
ATOM 1717 C CA . ASP A 1 222 ? 14.000 -5.859 9.919 1.00 82.81 222 ASP A CA 1
ATOM 1718 C C . ASP A 1 222 ? 13.308 -4.477 9.910 1.00 82.81 222 ASP A C 1
ATOM 1720 O O . ASP A 1 222 ? 13.180 -3.805 8.876 1.00 82.81 222 ASP A O 1
ATOM 1724 N N . LYS A 1 223 ? 12.891 -4.026 11.100 1.00 81.12 223 LYS A N 1
ATOM 1725 C CA . LYS A 1 223 ? 12.258 -2.714 11.299 1.00 81.12 223 LYS A CA 1
ATOM 1726 C C . LYS A 1 223 ? 13.200 -1.555 10.984 1.00 81.12 223 LYS A C 1
ATOM 1728 O O . LYS A 1 223 ? 12.720 -0.487 10.626 1.00 81.12 223 LYS A O 1
ATOM 1733 N N . ASP A 1 224 ? 14.510 -1.726 11.156 1.00 82.56 224 ASP A N 1
ATOM 1734 C CA . ASP A 1 224 ? 15.473 -0.639 10.966 1.00 82.56 224 ASP A CA 1
ATOM 1735 C C . ASP A 1 224 ? 15.734 -0.393 9.475 1.00 82.56 224 ASP A C 1
ATOM 1737 O O . ASP A 1 224 ? 16.092 0.716 9.081 1.00 82.56 224 ASP A O 1
ATOM 1741 N N . VAL A 1 225 ? 15.443 -1.395 8.638 1.00 83.19 225 VAL A N 1
ATOM 1742 C CA . VAL A 1 225 ? 15.442 -1.282 7.176 1.00 83.19 225 VAL A CA 1
ATOM 1743 C C . VAL A 1 225 ? 14.126 -0.702 6.662 1.00 83.19 225 VAL A C 1
ATOM 1745 O O . VAL A 1 225 ? 14.130 0.185 5.815 1.00 83.19 225 VAL A O 1
ATOM 1748 N N . THR A 1 226 ? 12.982 -1.204 7.129 1.00 88.50 226 THR A N 1
ATOM 1749 C CA . THR A 1 226 ? 11.670 -0.807 6.586 1.00 88.50 226 THR A CA 1
ATOM 1750 C C . THR A 1 226 ? 11.099 0.452 7.228 1.00 88.50 226 THR A C 1
ATOM 1752 O O . THR A 1 226 ? 10.344 1.180 6.587 1.00 88.50 226 THR A O 1
ATOM 1755 N N . GLY A 1 227 ? 11.409 0.705 8.496 1.00 90.88 227 GLY A N 1
ATOM 1756 C CA . GLY A 1 227 ? 10.801 1.771 9.279 1.00 90.88 227 GLY A CA 1
ATOM 1757 C C . GLY A 1 227 ? 9.330 1.549 9.611 1.00 90.88 227 GLY A C 1
ATOM 1758 O O . GLY A 1 227 ? 8.680 2.474 10.090 1.00 90.88 227 GLY A O 1
ATOM 1759 N N . LEU A 1 228 ? 8.767 0.364 9.355 1.00 92.62 228 LEU A N 1
ATOM 1760 C CA . LEU A 1 228 ? 7.364 0.090 9.657 1.00 92.62 228 LEU A CA 1
ATOM 1761 C C . LEU A 1 228 ? 7.152 -0.008 11.175 1.00 92.62 228 LEU A C 1
ATOM 1763 O O . LEU A 1 228 ? 7.899 -0.663 11.904 1.00 92.62 228 LEU A O 1
ATOM 1767 N N . ALA A 1 229 ? 6.123 0.683 11.661 1.00 92.31 229 ALA A N 1
ATOM 1768 C CA . ALA A 1 229 ? 5.704 0.612 13.054 1.00 92.31 229 ALA A CA 1
ATOM 1769 C C . ALA A 1 229 ? 5.091 -0.762 13.351 1.00 92.31 229 ALA A C 1
ATOM 1771 O O . ALA A 1 229 ? 4.591 -1.426 12.450 1.00 92.31 229 ALA A O 1
ATOM 1772 N N . ARG A 1 230 ? 5.034 -1.172 14.623 1.00 87.50 230 ARG A N 1
ATOM 1773 C CA . ARG A 1 230 ? 4.386 -2.444 14.981 1.00 87.50 230 ARG A CA 1
ATOM 1774 C C . ARG A 1 230 ? 2.911 -2.487 14.580 1.00 87.50 230 ARG A C 1
ATOM 1776 O O . ARG A 1 230 ? 2.463 -3.508 14.088 1.00 87.50 230 ARG A O 1
ATOM 1783 N N . TRP A 1 231 ? 2.168 -1.400 14.766 1.00 87.50 231 TRP A N 1
ATOM 1784 C CA . TRP A 1 231 ? 0.725 -1.385 14.530 1.00 87.50 231 TRP A CA 1
ATOM 1785 C C . TRP A 1 231 ? 0.354 -0.493 13.344 1.00 87.50 231 TRP A C 1
ATOM 1787 O O . TRP A 1 231 ? 0.794 0.656 13.267 1.00 87.50 231 TRP A O 1
ATOM 1797 N N . GLY A 1 232 ? -0.463 -1.029 12.440 1.00 91.06 232 GLY A N 1
ATOM 1798 C CA . GLY A 1 232 ? -1.153 -0.296 11.377 1.00 91.06 232 GLY A CA 1
ATOM 1799 C C . GLY A 1 232 ? -2.659 -0.253 11.637 1.00 91.06 232 GLY A C 1
ATOM 1800 O O . GLY A 1 232 ? -3.145 -0.868 12.590 1.00 91.06 232 GLY A O 1
ATOM 1801 N N . LEU A 1 233 ? -3.399 0.465 10.793 1.00 89.81 233 LEU A N 1
ATOM 1802 C CA . LEU A 1 233 ? -4.860 0.540 10.863 1.00 89.81 233 LEU A CA 1
ATOM 1803 C C . LEU A 1 233 ? -5.502 0.009 9.583 1.00 89.81 233 LEU A C 1
ATOM 1805 O O . LEU A 1 233 ? -4.980 0.198 8.489 1.00 89.81 233 LEU A O 1
ATOM 1809 N N . VAL A 1 234 ? -6.655 -0.630 9.711 1.00 93.00 234 VAL A N 1
ATOM 1810 C CA . VAL A 1 234 ? -7.492 -1.040 8.585 1.00 93.00 234 VAL A CA 1
ATOM 1811 C C . VAL A 1 234 ? -8.937 -0.667 8.881 1.00 93.00 234 VAL A C 1
ATOM 1813 O O . VAL A 1 234 ? -9.445 -0.953 9.961 1.00 93.00 234 VAL A O 1
ATOM 1816 N N . TYR A 1 235 ? -9.591 -0.000 7.941 1.00 91.12 235 TYR A N 1
ATOM 1817 C CA . TYR A 1 235 ? -11.018 0.277 7.992 1.00 91.12 235 TYR A CA 1
ATOM 1818 C C . TYR A 1 235 ? -11.761 -0.792 7.201 1.00 91.12 235 TYR A C 1
ATOM 1820 O O . TYR A 1 235 ? -11.558 -0.918 5.991 1.00 91.12 235 TYR A O 1
ATOM 1828 N N . VAL A 1 236 ? -12.604 -1.566 7.880 1.00 89.81 236 VAL A N 1
ATOM 1829 C CA . VAL A 1 236 ? -13.405 -2.632 7.271 1.00 89.81 236 VAL A CA 1
ATOM 1830 C C . VAL A 1 236 ? -14.878 -2.241 7.379 1.00 89.81 236 VAL A C 1
ATOM 1832 O O . VAL A 1 236 ? -15.438 -2.346 8.465 1.00 89.81 236 VAL A O 1
ATOM 1835 N N . PRO A 1 237 ? -15.519 -1.782 6.288 1.00 88.06 237 PRO A N 1
ATOM 1836 C CA . PRO A 1 237 ? -16.937 -1.438 6.305 1.00 88.06 237 PRO A CA 1
ATOM 1837 C C . PRO A 1 237 ? -17.796 -2.588 6.819 1.00 88.06 237 PRO A C 1
ATOM 1839 O O . PRO A 1 237 ? -17.513 -3.750 6.522 1.00 88.06 237 PRO A O 1
ATOM 1842 N N . THR A 1 238 ? -18.912 -2.271 7.473 1.00 81.25 238 THR A N 1
ATOM 1843 C CA . THR A 1 238 ? -19.859 -3.269 8.005 1.00 81.25 238 THR A CA 1
ATOM 1844 C C . THR A 1 238 ? -20.305 -4.273 6.928 1.00 81.25 238 THR A C 1
ATOM 1846 O O . THR A 1 238 ? -20.470 -5.468 7.176 1.00 81.25 238 THR A O 1
ATOM 1849 N N . SER A 1 239 ? -20.434 -3.799 5.686 1.00 80.81 239 SER A N 1
ATOM 1850 C CA . SER A 1 239 ? -20.800 -4.604 4.517 1.00 80.81 239 SER A CA 1
ATOM 1851 C C . SER A 1 239 ? -19.733 -5.621 4.079 1.00 80.81 239 SER A C 1
ATOM 1853 O O . SER A 1 239 ? -20.066 -6.584 3.385 1.00 80.81 239 SER A O 1
ATOM 1855 N N . CYS A 1 240 ? -18.477 -5.422 4.484 1.00 81.69 240 CYS A N 1
ATOM 1856 C CA . CYS A 1 240 ? -17.343 -6.319 4.252 1.00 81.69 240 CYS A CA 1
ATOM 1857 C C . CYS A 1 240 ? -17.068 -7.256 5.439 1.00 81.69 240 CYS A C 1
ATOM 1859 O O . CYS A 1 240 ? -16.335 -8.229 5.280 1.00 81.69 240 CYS A O 1
ATOM 1861 N N . GLU A 1 241 ? -17.625 -6.969 6.621 1.00 70.69 241 GLU A N 1
ATOM 1862 C CA . GLU A 1 241 ? -17.509 -7.828 7.807 1.00 70.69 241 GLU A CA 1
ATOM 1863 C C . GLU A 1 241 ? -18.531 -8.962 7.811 1.00 70.69 241 GLU A C 1
ATOM 1865 O O . GLU A 1 241 ? -18.212 -10.101 8.160 1.00 70.69 241 GLU A O 1
ATOM 1870 N N . ALA A 1 242 ? -19.769 -8.661 7.411 1.00 57.62 242 ALA A N 1
ATOM 1871 C CA . ALA A 1 242 ? -20.761 -9.690 7.157 1.00 57.62 242 ALA A CA 1
ATOM 1872 C C . ALA A 1 242 ? -20.269 -10.561 5.995 1.00 57.62 242 ALA A C 1
ATOM 1874 O O . ALA A 1 242 ? -19.706 -10.034 5.039 1.00 57.62 242 ALA A O 1
ATOM 1875 N N . ALA A 1 243 ? -20.498 -11.878 6.055 1.00 52.47 243 ALA A N 1
ATOM 1876 C CA . ALA A 1 243 ? -20.243 -12.814 4.958 1.00 52.47 243 ALA A CA 1
ATOM 1877 C C . ALA A 1 243 ? -21.156 -12.496 3.754 1.00 52.47 243 ALA A C 1
ATOM 1879 O O . ALA A 1 243 ? -22.100 -13.222 3.444 1.00 52.47 243 ALA A O 1
ATOM 1880 N N . SER A 1 244 ? -20.926 -11.348 3.127 1.00 51.12 244 SER A N 1
ATOM 1881 C CA . SER A 1 244 ? -21.683 -10.822 2.014 1.00 51.12 244 SER A CA 1
ATOM 1882 C C . SER A 1 244 ? -21.230 -11.526 0.738 1.00 51.12 244 SER A C 1
ATOM 1884 O O . SER A 1 244 ? -20.074 -11.909 0.563 1.00 51.12 244 SER A O 1
ATOM 1886 N N . SER A 1 245 ? -22.173 -11.744 -0.176 1.00 51.66 245 SER A N 1
ATOM 1887 C CA . SER A 1 245 ? -21.927 -12.411 -1.460 1.00 51.66 245 SER A CA 1
ATOM 1888 C C . SER A 1 245 ? -21.103 -11.562 -2.441 1.00 51.66 245 SER A C 1
ATOM 1890 O O . SER A 1 245 ? -20.691 -12.063 -3.488 1.00 51.66 245 SER A O 1
ATOM 1892 N N . ARG A 1 246 ? -20.856 -10.283 -2.122 1.00 66.81 246 ARG A N 1
ATOM 1893 C CA . ARG A 1 246 ? -20.124 -9.329 -2.959 1.00 66.81 246 ARG A CA 1
ATOM 1894 C C . ARG A 1 246 ? -18.702 -9.160 -2.431 1.00 66.81 246 ARG A C 1
ATOM 1896 O O . ARG A 1 246 ? -18.502 -8.829 -1.270 1.00 66.81 246 ARG A O 1
ATOM 1903 N N . ALA A 1 247 ? -17.714 -9.371 -3.298 1.00 74.44 247 ALA A N 1
ATOM 1904 C CA . ALA A 1 247 ? -16.318 -9.120 -2.955 1.00 74.44 247 ALA A CA 1
ATOM 1905 C C . ALA A 1 247 ? -16.093 -7.621 -2.701 1.00 74.44 247 ALA A C 1
ATOM 1907 O O . ALA A 1 247 ? -16.572 -6.800 -3.482 1.00 74.44 247 ALA A O 1
ATOM 1908 N N . CYS A 1 248 ? -15.366 -7.294 -1.633 1.00 85.81 248 CYS A N 1
ATOM 1909 C CA . CYS A 1 248 ? -14.938 -5.928 -1.349 1.00 85.81 248 CYS A CA 1
ATOM 1910 C C . CYS A 1 248 ? -13.641 -5.591 -2.082 1.00 85.81 248 CYS A C 1
ATOM 1912 O O . CYS A 1 248 ? -12.770 -6.451 -2.242 1.00 85.81 248 CYS A O 1
ATOM 1914 N N . ASP A 1 249 ? -13.520 -4.334 -2.487 1.00 88.50 249 ASP A N 1
ATOM 1915 C CA . ASP A 1 249 ? -12.294 -3.790 -3.056 1.00 88.50 249 ASP A CA 1
ATOM 1916 C C . ASP A 1 249 ? -11.346 -3.341 -1.937 1.00 88.50 249 ASP A C 1
ATOM 1918 O O . ASP A 1 249 ? -11.754 -3.161 -0.788 1.00 88.50 249 ASP A O 1
ATOM 1922 N N . LEU A 1 250 ? -10.061 -3.182 -2.254 1.00 90.38 250 LEU A N 1
ATOM 1923 C CA . LEU A 1 250 ? -9.041 -2.761 -1.295 1.00 90.38 250 LEU A CA 1
ATOM 1924 C C . LEU A 1 250 ? -8.362 -1.483 -1.781 1.00 90.38 250 LEU A C 1
ATOM 1926 O O . LEU A 1 250 ? -7.781 -1.447 -2.864 1.00 90.38 250 LEU A O 1
ATOM 1930 N N . PHE A 1 251 ? -8.383 -0.459 -0.939 1.00 93.25 251 PHE A N 1
ATOM 1931 C CA . PHE A 1 251 ? -7.664 0.790 -1.131 1.00 93.25 251 PHE A CA 1
ATOM 1932 C C . PHE A 1 251 ? -6.554 0.907 -0.084 1.00 93.25 251 PHE A C 1
ATOM 1934 O O . PHE A 1 251 ? -6.787 0.671 1.099 1.00 93.25 251 PHE A O 1
ATOM 1941 N N . VAL A 1 252 ? -5.338 1.263 -0.497 1.00 94.06 252 VAL A N 1
ATOM 1942 C CA . VAL A 1 252 ? -4.211 1.476 0.424 1.00 94.06 252 VAL A CA 1
ATOM 1943 C C . VAL A 1 252 ? -3.905 2.965 0.477 1.00 94.06 252 VAL A C 1
ATOM 1945 O O . VAL A 1 252 ? -3.569 3.558 -0.545 1.00 94.06 252 VAL A O 1
ATOM 1948 N N . SER A 1 253 ? -4.001 3.564 1.662 1.00 92.94 253 SER A N 1
ATOM 1949 C CA . SER A 1 253 ? -3.664 4.970 1.884 1.00 92.94 253 SER A CA 1
ATOM 1950 C C . SER A 1 253 ? -2.313 5.075 2.584 1.00 92.94 253 SER A C 1
ATOM 1952 O O . SER A 1 253 ? -2.129 4.605 3.709 1.00 92.94 253 SER A O 1
ATOM 1954 N N . PHE A 1 254 ? -1.354 5.689 1.892 1.00 90.69 254 PHE A N 1
ATOM 1955 C CA . PHE A 1 254 ? 0.008 5.864 2.382 1.00 90.69 254 PHE A CA 1
ATOM 1956 C C . PHE A 1 254 ? 0.118 7.186 3.158 1.00 90.69 254 PHE A C 1
ATOM 1958 O O . PHE A 1 254 ? 0.045 8.259 2.554 1.00 90.69 254 PHE A O 1
ATOM 1965 N N . PRO A 1 255 ? 0.327 7.166 4.487 1.00 85.31 255 PRO A N 1
ATOM 1966 C CA . PRO A 1 255 ? 0.508 8.402 5.238 1.00 85.31 255 PRO A CA 1
ATOM 1967 C C . PRO A 1 255 ? 1.773 9.142 4.777 1.00 85.31 255 PRO A C 1
ATOM 1969 O O . PRO A 1 255 ? 2.764 8.521 4.391 1.00 85.31 255 PRO A O 1
ATOM 1972 N N . GLY A 1 256 ? 1.744 10.476 4.835 1.00 79.06 256 GLY A N 1
ATOM 1973 C CA . GLY A 1 256 ? 2.923 11.318 4.600 1.00 79.06 256 GLY A CA 1
ATOM 1974 C C . GLY A 1 256 ? 3.955 11.250 5.736 1.00 79.06 256 GLY A C 1
ATOM 1975 O O . GLY A 1 256 ? 3.807 10.479 6.683 1.00 79.06 256 GLY A O 1
ATOM 1976 N N . CYS A 1 257 ? 4.989 12.092 5.684 1.00 80.44 257 CYS A N 1
ATOM 1977 C CA . CYS A 1 257 ? 5.996 12.145 6.745 1.00 80.44 257 CYS A CA 1
ATOM 1978 C C . CYS A 1 257 ? 5.474 12.802 8.037 1.00 80.44 257 CYS A C 1
ATOM 1980 O O . CYS A 1 257 ? 4.478 13.526 8.075 1.00 80.44 257 CYS A O 1
ATOM 1982 N N . GLY A 1 258 ? 6.169 12.575 9.145 1.00 78.94 258 GLY A N 1
ATOM 1983 C CA . GLY A 1 258 ? 5.925 13.232 10.426 1.00 78.94 258 GLY A CA 1
ATOM 1984 C C . GLY A 1 258 ? 4.668 12.759 11.169 1.00 78.94 258 GLY A C 1
ATOM 1985 O O . GLY A 1 258 ? 4.208 13.456 12.075 1.00 78.94 258 GLY A O 1
ATOM 1986 N N . PHE A 1 259 ? 4.118 11.590 10.817 1.00 80.31 259 PHE A N 1
ATOM 1987 C CA . PHE A 1 259 ? 3.070 10.877 11.573 1.00 80.31 259 PHE A CA 1
ATOM 1988 C C . PHE A 1 259 ? 3.653 9.710 12.387 1.00 80.31 259 PHE A C 1
ATOM 1990 O O . PHE A 1 259 ? 3.109 8.606 12.441 1.00 80.31 259 PHE A O 1
ATOM 1997 N N . THR A 1 260 ? 4.804 9.945 13.021 1.00 82.00 260 THR A N 1
ATOM 1998 C CA . THR A 1 260 ? 5.518 8.930 13.809 1.00 82.00 260 THR A CA 1
ATOM 1999 C C . THR A 1 260 ? 4.757 8.565 15.086 1.00 82.00 260 THR A C 1
ATOM 2001 O O . THR A 1 260 ? 4.745 7.395 15.471 1.00 82.00 260 THR A O 1
ATOM 2004 N N . SER A 1 261 ? 4.027 9.514 15.683 1.00 84.12 261 SER A N 1
ATOM 2005 C CA . SER A 1 261 ? 3.096 9.261 16.791 1.00 84.12 261 SER A CA 1
ATOM 2006 C C . SER A 1 261 ? 1.803 8.585 16.321 1.00 84.12 261 SER A C 1
ATOM 2008 O O . SER A 1 261 ? 1.225 8.949 15.298 1.00 84.12 261 SER A O 1
ATOM 2010 N N . TYR A 1 262 ? 1.287 7.642 17.114 1.00 82.69 262 TYR A N 1
ATOM 2011 C CA . TYR A 1 262 ? -0.025 7.039 16.867 1.00 82.69 262 TYR A CA 1
ATOM 2012 C C . TYR A 1 262 ? -1.176 8.044 16.983 1.00 82.69 262 TYR A C 1
ATOM 2014 O O . TYR A 1 262 ? -2.150 7.918 16.250 1.00 82.69 262 TYR A O 1
ATOM 2022 N N . SER A 1 263 ? -1.068 9.066 17.838 1.00 77.25 263 SER A N 1
ATOM 2023 C CA . SER A 1 263 ? -2.134 10.065 18.001 1.00 77.25 263 SER A CA 1
ATOM 2024 C C . SER A 1 263 ? -2.341 10.903 16.738 1.00 77.25 263 SER A C 1
ATOM 2026 O O . SER A 1 263 ? -3.470 11.079 16.282 1.00 77.25 263 SER A O 1
ATOM 2028 N N . THR A 1 264 ? -1.253 11.376 16.126 1.00 80.19 264 THR A N 1
ATOM 2029 C CA . THR A 1 264 ? -1.311 12.145 14.877 1.00 80.19 264 THR A CA 1
ATOM 2030 C C . THR A 1 264 ? -1.675 11.258 13.689 1.00 80.19 264 THR A C 1
ATOM 2032 O O . THR A 1 264 ? -2.382 11.708 12.790 1.00 80.19 264 THR A O 1
ATOM 2035 N N . PHE A 1 265 ? -1.264 9.987 13.704 1.00 82.81 265 PHE A N 1
ATOM 2036 C CA . PHE A 1 265 ? -1.669 8.997 12.709 1.00 82.81 265 PHE A CA 1
ATOM 2037 C C . PHE A 1 265 ? -3.177 8.690 12.753 1.00 82.81 265 PHE A C 1
ATOM 2039 O O . PHE A 1 265 ? -3.837 8.744 11.720 1.00 82.81 265 PHE A O 1
ATOM 2046 N N . VAL A 1 266 ? -3.756 8.450 13.934 1.00 83.94 266 VAL A N 1
ATOM 2047 C CA . VAL A 1 266 ? -5.210 8.258 14.092 1.00 83.94 266 VAL A CA 1
ATOM 2048 C C . VAL A 1 266 ? -5.970 9.518 13.677 1.00 83.94 266 VAL A C 1
ATOM 2050 O O . VAL A 1 266 ? -6.989 9.421 12.996 1.00 83.94 266 VAL A O 1
ATOM 2053 N N . LEU A 1 267 ? -5.464 10.708 14.023 1.00 81.31 267 LEU A N 1
ATOM 2054 C CA . LEU A 1 267 ? -6.059 11.976 13.596 1.00 81.31 267 LEU A CA 1
ATOM 2055 C C . LEU A 1 267 ? -6.103 12.101 12.065 1.00 81.31 267 LEU A C 1
ATOM 2057 O O . LEU A 1 267 ? -7.129 12.515 11.531 1.00 81.31 267 LEU A O 1
ATOM 2061 N N . LEU A 1 268 ? -5.025 11.727 11.368 1.00 81.62 268 LEU A N 1
ATOM 2062 C CA . LEU A 1 268 ? -4.984 11.653 9.905 1.00 81.62 268 LEU A CA 1
ATOM 2063 C C . LEU A 1 268 ? -6.050 10.676 9.389 1.00 81.62 268 LEU A C 1
ATOM 2065 O O . LEU A 1 268 ? -6.943 11.083 8.651 1.00 81.62 268 LEU A O 1
ATOM 2069 N N . VAL A 1 269 ? -5.991 9.412 9.814 1.00 85.62 269 VAL A N 1
ATOM 2070 C CA . VAL A 1 269 ? -6.849 8.331 9.298 1.00 85.62 269 VAL A CA 1
ATOM 2071 C C . VAL A 1 269 ? -8.335 8.625 9.501 1.00 85.62 269 VAL A C 1
ATOM 2073 O O . VAL A 1 269 ? -9.138 8.377 8.610 1.00 85.62 269 VAL A O 1
ATOM 2076 N N . THR A 1 270 ? -8.713 9.196 10.643 1.00 85.06 270 THR A N 1
ATOM 2077 C CA . THR A 1 270 ? -10.117 9.501 10.966 1.00 85.06 270 THR A CA 1
ATOM 2078 C C . THR A 1 270 ? -10.653 10.758 10.280 1.00 85.06 270 THR A C 1
ATOM 2080 O O . THR A 1 270 ? -11.869 10.923 10.185 1.00 85.06 270 THR A O 1
ATOM 2083 N N . ASN A 1 271 ? -9.781 11.652 9.802 1.00 83.62 271 ASN A N 1
ATOM 2084 C CA . ASN A 1 271 ? -10.201 12.896 9.154 1.00 83.62 271 ASN A CA 1
ATOM 2085 C C . ASN A 1 271 ? -10.102 12.876 7.636 1.00 83.62 271 ASN A C 1
ATOM 2087 O O . ASN A 1 271 ? -10.833 13.635 6.999 1.00 83.62 271 ASN A O 1
ATOM 2091 N N . LEU A 1 272 ? -9.253 12.021 7.063 1.00 82.12 272 LEU A N 1
ATOM 2092 C CA . LEU A 1 272 ? -9.299 11.734 5.637 1.00 82.12 272 LEU A CA 1
ATOM 2093 C C . LEU A 1 272 ? -10.650 11.088 5.313 1.00 82.12 272 LEU A C 1
ATOM 2095 O O . LEU A 1 272 ? -11.022 10.078 5.908 1.00 82.12 272 LEU A O 1
ATOM 2099 N N . ASN A 1 273 ? -11.391 11.660 4.364 1.00 87.94 273 ASN A N 1
ATOM 2100 C CA . ASN A 1 273 ? -12.771 11.248 4.086 1.00 87.94 273 ASN A CA 1
ATOM 2101 C C . ASN A 1 273 ? -12.896 9.820 3.504 1.00 87.94 273 ASN A C 1
ATOM 2103 O O . ASN A 1 273 ? -14.003 9.346 3.276 1.00 87.94 273 ASN A O 1
ATOM 2107 N N . PHE A 1 274 ? -11.782 9.108 3.289 1.00 91.00 274 PHE A N 1
ATOM 2108 C CA . PHE A 1 274 ? -11.749 7.747 2.746 1.00 91.00 274 PHE A CA 1
ATOM 2109 C C . PHE A 1 274 ? -12.652 6.765 3.504 1.00 91.00 274 PHE A C 1
ATOM 2111 O O . PHE A 1 274 ? -13.361 5.999 2.862 1.00 91.00 274 PHE A O 1
ATOM 2118 N N . ASN A 1 275 ? -12.693 6.817 4.840 1.00 92.06 275 ASN A N 1
ATOM 2119 C CA . ASN A 1 275 ? -13.525 5.901 5.632 1.00 92.06 275 ASN A CA 1
ATOM 2120 C C . ASN A 1 275 ? -15.032 6.123 5.404 1.00 92.06 275 ASN A C 1
ATOM 2122 O O . ASN A 1 275 ? -15.814 5.177 5.415 1.00 92.06 275 ASN A O 1
ATOM 2126 N N . ALA A 1 276 ? -15.450 7.371 5.173 1.00 91.75 276 ALA A N 1
ATOM 2127 C CA . ALA A 1 276 ? -16.850 7.699 4.914 1.00 91.75 276 ALA A CA 1
ATOM 2128 C C . ALA A 1 276 ? -17.302 7.185 3.538 1.00 91.75 276 ALA A C 1
ATOM 2130 O O . ALA A 1 276 ? -18.410 6.672 3.398 1.00 91.75 276 ALA A O 1
ATOM 2131 N N . TRP A 1 277 ? -16.422 7.269 2.537 1.00 93.38 277 TRP A N 1
ATOM 2132 C CA . TRP A 1 277 ? -16.638 6.659 1.223 1.00 93.38 277 TRP A CA 1
ATOM 2133 C C . TRP A 1 277 ? -16.603 5.131 1.277 1.00 93.38 277 TRP A C 1
ATOM 2135 O O . TRP A 1 277 ? -17.402 4.475 0.614 1.00 93.38 277 TRP A O 1
ATOM 2145 N N . ALA A 1 278 ? -15.705 4.564 2.079 1.00 92.12 278 ALA A N 1
ATOM 2146 C CA . ALA A 1 278 ? -15.578 3.127 2.276 1.00 92.12 278 ALA A CA 1
ATOM 2147 C C . ALA A 1 278 ? -16.873 2.490 2.802 1.00 92.12 278 ALA A C 1
ATOM 2149 O O . ALA A 1 278 ? -17.280 1.439 2.301 1.00 92.12 278 ALA A O 1
ATOM 2150 N N . GLU A 1 279 ? -17.552 3.151 3.748 1.00 90.19 279 GLU A N 1
ATOM 2151 C CA . GLU A 1 279 ? -18.780 2.643 4.376 1.00 90.19 279 GLU A CA 1
ATOM 2152 C C . GLU A 1 279 ? -19.904 2.361 3.364 1.00 90.19 279 GLU A C 1
ATOM 2154 O O . GLU A 1 279 ? -20.617 1.367 3.490 1.00 90.19 279 GLU A O 1
ATOM 2159 N N . THR A 1 280 ? -20.038 3.193 2.327 1.00 91.75 280 THR A N 1
ATOM 2160 C CA . THR A 1 280 ? -21.126 3.095 1.338 1.00 91.75 280 THR A CA 1
ATOM 2161 C C . THR A 1 280 ? -20.755 2.323 0.073 1.00 91.75 280 THR A C 1
ATOM 2163 O O . THR A 1 280 ? -21.631 2.051 -0.746 1.00 91.75 280 THR A O 1
ATOM 2166 N N . ASN A 1 281 ? -19.483 1.940 -0.101 1.00 91.62 281 ASN A N 1
ATOM 2167 C CA . ASN A 1 281 ? -18.970 1.462 -1.391 1.00 91.62 281 ASN A CA 1
ATOM 2168 C C . ASN A 1 281 ? -18.275 0.095 -1.375 1.00 91.62 281 ASN A C 1
ATOM 2170 O O . ASN A 1 281 ? -17.724 -0.298 -2.398 1.00 91.62 281 ASN A O 1
ATOM 2174 N N . HIS A 1 282 ? -18.325 -0.660 -0.271 1.00 89.75 282 HIS A N 1
ATOM 2175 C CA . HIS A 1 282 ? -17.653 -1.969 -0.155 1.00 89.75 282 HIS A CA 1
ATOM 2176 C C . HIS A 1 282 ? -16.133 -1.893 -0.399 1.00 89.75 282 HIS A C 1
ATOM 2178 O O . HIS A 1 282 ? -15.549 -2.772 -1.034 1.00 89.75 282 HIS A O 1
ATOM 2184 N N . ILE A 1 283 ? -15.489 -0.833 0.097 1.00 90.31 283 ILE A N 1
ATOM 2185 C CA . ILE A 1 283 ? -14.043 -0.623 -0.042 1.00 90.31 283 ILE A CA 1
ATOM 2186 C C . ILE A 1 283 ? -13.401 -0.771 1.335 1.00 90.31 283 ILE A C 1
ATOM 2188 O O . ILE A 1 283 ? -13.710 -0.019 2.249 1.00 90.31 283 ILE A O 1
ATOM 2192 N N . ILE A 1 284 ? -12.480 -1.713 1.490 1.00 91.38 284 ILE A N 1
ATOM 2193 C CA . ILE A 1 284 ? -11.614 -1.805 2.668 1.00 91.38 284 ILE A CA 1
ATOM 2194 C C . ILE A 1 284 ? -10.489 -0.785 2.503 1.00 91.38 284 ILE A C 1
ATOM 2196 O O . ILE A 1 284 ? -9.891 -0.707 1.429 1.00 91.38 284 ILE A O 1
ATOM 2200 N N . VAL A 1 285 ? -10.161 -0.029 3.555 1.00 92.88 285 VAL A N 1
ATOM 2201 C CA . VAL A 1 285 ? -9.043 0.925 3.514 1.00 92.88 285 VAL A CA 1
ATOM 2202 C C . VAL A 1 285 ? -7.919 0.482 4.436 1.00 92.88 285 VAL A C 1
ATOM 2204 O O . VAL A 1 285 ? -8.077 0.440 5.652 1.00 92.88 285 VAL A O 1
ATOM 2207 N N . LEU A 1 286 ? -6.766 0.162 3.861 1.00 93.56 286 LEU A N 1
ATOM 2208 C CA . LEU A 1 286 ? -5.555 -0.193 4.588 1.00 93.56 286 LEU A CA 1
ATOM 2209 C C . LEU A 1 286 ? -4.687 1.050 4.803 1.00 93.56 286 LEU A C 1
ATOM 2211 O O . LEU A 1 286 ? -4.360 1.757 3.852 1.00 93.56 286 LEU A O 1
ATOM 2215 N N . TYR A 1 287 ? -4.252 1.259 6.041 1.00 93.62 287 TYR A N 1
ATOM 2216 C CA . TYR A 1 287 ? -3.358 2.336 6.454 1.00 93.62 287 TYR A CA 1
ATOM 2217 C C . TYR A 1 287 ? -2.083 1.748 7.075 1.00 93.62 287 TYR A C 1
ATOM 2219 O O . TYR A 1 287 ? -2.000 1.573 8.300 1.00 93.62 287 TYR A O 1
ATOM 2227 N N . PRO A 1 288 ? -1.068 1.422 6.255 1.00 94.06 288 PRO A N 1
ATOM 2228 C CA . PRO A 1 288 ? 0.243 1.058 6.764 1.00 94.06 288 PRO A CA 1
ATOM 2229 C C . PRO A 1 288 ? 0.878 2.249 7.487 1.00 94.06 288 PRO A C 1
ATOM 2231 O O . PRO A 1 288 ? 0.722 3.398 7.067 1.00 94.06 288 PRO A O 1
ATOM 2234 N N . LYS A 1 289 ? 1.621 1.990 8.562 1.00 91.75 289 LYS A N 1
ATOM 2235 C CA . LYS A 1 289 ? 2.216 3.043 9.396 1.00 91.75 289 LYS A CA 1
ATOM 2236 C C . LYS A 1 289 ? 3.720 2.867 9.539 1.00 91.75 289 LYS A C 1
ATOM 2238 O O . LYS A 1 289 ? 4.174 1.787 9.911 1.00 91.75 289 LYS A O 1
ATOM 2243 N N . LEU A 1 290 ? 4.470 3.959 9.384 1.00 91.94 290 LEU A N 1
ATOM 2244 C CA . LEU A 1 290 ? 5.891 4.030 9.724 1.00 91.94 290 LEU A CA 1
ATOM 2245 C C . LEU A 1 290 ? 6.146 4.629 11.112 1.00 91.94 290 LEU A C 1
ATOM 2247 O O . LEU A 1 290 ? 5.332 5.364 11.680 1.00 91.94 290 LEU A O 1
ATOM 2251 N N . ALA A 1 291 ? 7.303 4.294 11.663 1.00 90.69 291 ALA A N 1
ATOM 2252 C CA . ALA A 1 291 ? 7.903 4.884 12.845 1.00 90.69 291 ALA A CA 1
ATOM 2253 C C . ALA A 1 291 ? 9.237 5.553 12.474 1.00 90.69 291 ALA A C 1
ATOM 2255 O O . ALA A 1 291 ? 9.793 5.333 11.395 1.00 90.69 291 ALA A O 1
ATOM 2256 N N . SER A 1 292 ? 9.751 6.373 13.389 1.00 90.88 292 SER A N 1
ATOM 2257 C CA . SER A 1 292 ? 11.116 6.887 13.288 1.00 90.88 292 SER A CA 1
ATOM 2258 C C . SER A 1 292 ? 12.105 5.723 13.262 1.00 90.88 292 SER A C 1
ATOM 2260 O O . SER A 1 292 ? 12.025 4.814 14.092 1.00 90.88 292 SER A O 1
ATOM 2262 N N . HIS A 1 293 ? 13.023 5.754 12.304 1.00 89.94 293 HIS A N 1
ATOM 2263 C CA . HIS A 1 293 ? 14.060 4.743 12.115 1.00 89.94 293 HIS A CA 1
ATOM 2264 C C . HIS A 1 293 ? 15.300 5.374 11.469 1.00 89.94 293 HIS A C 1
ATOM 2266 O O . HIS A 1 293 ? 15.299 6.566 11.159 1.00 89.94 293 HIS A O 1
ATOM 2272 N N . GLY A 1 294 ? 16.348 4.574 11.261 1.00 87.62 294 GLY A N 1
ATOM 2273 C CA . GLY A 1 294 ? 17.536 4.980 10.508 1.00 87.62 294 GLY A CA 1
ATOM 2274 C C . GLY A 1 294 ? 18.240 6.219 11.066 1.00 87.62 294 GLY A C 1
ATOM 2275 O O . GLY A 1 294 ? 18.144 6.517 12.253 1.00 87.62 294 GLY A O 1
ATOM 2276 N N . SER A 1 295 ? 18.971 6.941 10.221 1.00 86.50 295 SER A N 1
ATOM 2277 C CA . SER A 1 295 ? 19.745 8.127 10.628 1.00 86.50 295 SER A CA 1
ATOM 2278 C C . SER A 1 295 ? 19.485 9.363 9.773 1.00 86.50 295 SER A C 1
ATOM 2280 O O . SER A 1 295 ? 19.838 10.463 10.197 1.00 86.50 295 SER A O 1
ATOM 2282 N N . THR A 1 296 ? 18.859 9.211 8.602 1.00 87.31 296 THR A N 1
ATOM 2283 C CA . THR A 1 296 ? 18.538 10.348 7.734 1.00 87.31 296 THR A CA 1
ATOM 2284 C C . THR A 1 296 ? 17.323 11.111 8.256 1.00 87.31 296 THR A C 1
ATOM 2286 O O . THR A 1 296 ? 16.487 10.564 8.989 1.00 87.31 296 THR A O 1
ATOM 2289 N N . LYS A 1 297 ? 17.180 12.375 7.849 1.00 86.69 297 LYS A N 1
ATOM 2290 C CA . LYS A 1 297 ? 16.042 13.219 8.235 1.00 86.69 297 LYS A CA 1
ATOM 2291 C C . LYS A 1 297 ? 14.708 12.554 7.883 1.00 86.69 297 LYS A C 1
ATOM 2293 O O . LYS A 1 297 ? 13.818 12.491 8.729 1.00 86.69 297 LYS A O 1
ATOM 2298 N N . GLN A 1 298 ? 14.560 12.023 6.668 1.00 86.19 298 GLN A N 1
ATOM 2299 C CA . GLN A 1 298 ? 13.286 11.416 6.250 1.00 86.19 298 GLN A CA 1
ATOM 2300 C C . GLN A 1 298 ? 12.968 10.147 7.051 1.00 86.19 298 GLN A C 1
ATOM 2302 O O . GLN A 1 298 ? 11.809 9.916 7.395 1.00 86.19 298 GLN A O 1
ATOM 2307 N N . GLN A 1 299 ? 13.971 9.331 7.386 1.00 88.94 299 GLN A N 1
ATOM 2308 C CA . GLN A 1 299 ? 13.745 8.122 8.182 1.00 88.94 299 GLN A CA 1
ATOM 2309 C C . GLN A 1 299 ? 13.326 8.463 9.619 1.00 88.94 299 GLN A C 1
ATOM 2311 O O . GLN A 1 299 ? 12.403 7.851 10.165 1.00 88.94 299 GLN A O 1
ATOM 2316 N N . GLN A 1 300 ? 13.930 9.501 10.206 1.00 89.38 300 GLN A N 1
ATOM 2317 C CA . GLN A 1 300 ? 13.566 10.010 11.531 1.00 89.38 300 GLN A CA 1
ATOM 2318 C C . GLN A 1 300 ? 12.156 10.614 11.561 1.00 89.38 300 GLN A C 1
ATOM 2320 O O . GLN A 1 300 ? 11.434 10.463 12.548 1.00 89.38 300 GLN A O 1
ATOM 2325 N N . GLU A 1 301 ? 11.714 11.216 10.458 1.00 86.50 301 GLU A N 1
ATOM 2326 C CA . GLU A 1 301 ? 10.339 11.690 10.283 1.00 86.50 301 GLU A CA 1
ATOM 2327 C C . GLU A 1 301 ? 9.348 10.567 9.916 1.00 86.50 301 GLU A C 1
ATOM 2329 O O . GLU A 1 301 ? 8.151 10.827 9.805 1.00 86.50 301 GLU A O 1
ATOM 2334 N N . GLY A 1 302 ? 9.790 9.315 9.756 1.00 87.88 302 GLY A N 1
ATOM 2335 C CA . GLY A 1 302 ? 8.918 8.201 9.372 1.00 87.88 302 GLY A CA 1
ATOM 2336 C C . GLY A 1 302 ? 8.358 8.339 7.953 1.00 87.88 302 GLY A C 1
ATOM 2337 O O . GLY A 1 302 ? 7.208 7.981 7.705 1.00 87.88 302 GLY A O 1
ATOM 2338 N N . CYS A 1 303 ? 9.139 8.898 7.032 1.00 87.81 303 CYS A N 1
ATOM 2339 C CA . CYS A 1 303 ? 8.793 8.966 5.619 1.00 87.81 303 CYS A CA 1
ATOM 2340 C C . CYS A 1 303 ? 8.939 7.612 4.928 1.00 87.81 303 CYS A C 1
ATOM 2342 O O . CYS A 1 303 ? 9.840 6.823 5.232 1.00 87.81 303 CYS A O 1
ATOM 2344 N N . TRP A 1 304 ? 8.127 7.410 3.897 1.00 90.38 304 TRP A N 1
ATOM 2345 C CA . TRP A 1 304 ? 8.392 6.363 2.928 1.00 90.38 304 TRP A CA 1
ATOM 2346 C C . TRP A 1 304 ? 9.629 6.679 2.080 1.00 90.38 304 TRP A C 1
ATOM 2348 O O . TRP A 1 304 ? 9.923 7.836 1.772 1.00 90.38 304 TRP A O 1
ATOM 2358 N N . ASN A 1 305 ? 10.341 5.633 1.679 1.00 90.62 305 ASN A N 1
ATOM 2359 C CA . ASN A 1 305 ? 11.579 5.748 0.942 1.00 90.62 305 ASN A CA 1
ATOM 2360 C C . ASN A 1 305 ? 11.320 6.050 -0.534 1.00 90.62 305 ASN A C 1
ATOM 2362 O O . ASN A 1 305 ? 10.919 5.182 -1.314 1.00 90.62 305 ASN A O 1
ATOM 2366 N N . VAL A 1 306 ? 11.638 7.283 -0.913 1.00 88.50 306 VAL A N 1
ATOM 2367 C CA . VAL A 1 306 ? 11.640 7.750 -2.303 1.00 88.50 306 VAL A CA 1
ATOM 2368 C C . VAL A 1 306 ? 12.979 8.360 -2.730 1.00 88.50 306 VAL A C 1
ATOM 2370 O O . VAL A 1 306 ? 13.082 8.854 -3.851 1.00 88.50 306 VAL A O 1
ATOM 2373 N N . TYR A 1 307 ? 13.996 8.288 -1.861 1.00 88.31 307 TYR A N 1
ATOM 2374 C CA . TYR A 1 307 ? 15.344 8.847 -2.061 1.00 88.31 307 TYR A CA 1
ATOM 2375 C C . TYR A 1 307 ? 16.456 7.783 -2.049 1.00 88.31 307 TYR A C 1
ATOM 2377 O O . TYR A 1 307 ? 17.635 8.111 -2.133 1.00 88.31 307 TYR A O 1
ATOM 2385 N N . GLY A 1 308 ? 16.105 6.500 -1.934 1.00 88.38 308 GLY A N 1
ATOM 2386 C CA . GLY A 1 308 ? 17.066 5.396 -1.883 1.00 88.38 308 GLY A CA 1
ATOM 2387 C C . GLY A 1 308 ? 17.603 5.060 -0.490 1.00 88.38 308 GLY A C 1
ATOM 2388 O O . GLY A 1 308 ? 18.565 4.304 -0.400 1.00 88.38 308 GLY A O 1
ATOM 2389 N N . GLN A 1 309 ? 16.988 5.544 0.599 1.00 87.50 309 GLN A N 1
ATOM 2390 C CA . GLN A 1 309 ? 17.472 5.322 1.978 1.00 87.50 309 GLN A CA 1
ATOM 2391 C C . GLN A 1 309 ? 17.569 3.842 2.376 1.00 87.50 309 GLN A C 1
ATOM 2393 O O . GLN A 1 309 ? 18.438 3.459 3.149 1.00 87.50 309 GLN A O 1
ATOM 2398 N N . THR A 1 310 ? 16.700 2.998 1.822 1.00 86.19 310 THR A N 1
ATOM 2399 C CA . THR A 1 310 ? 16.689 1.541 2.031 1.00 86.19 310 THR A CA 1
ATOM 2400 C C . THR A 1 310 ? 17.418 0.776 0.916 1.00 86.19 310 THR A C 1
ATOM 2402 O O . THR A 1 310 ? 17.174 -0.416 0.737 1.00 86.19 310 THR A O 1
ATOM 2405 N N . GLY A 1 311 ? 18.260 1.449 0.123 1.00 87.25 311 GLY A N 1
ATOM 2406 C CA . GLY A 1 311 ? 19.068 0.854 -0.945 1.00 87.25 311 GLY A CA 1
ATOM 2407 C C . GLY A 1 311 ? 18.609 1.176 -2.373 1.00 87.25 311 GLY A C 1
ATOM 2408 O O . GLY A 1 311 ? 17.584 1.817 -2.607 1.00 87.25 311 GLY A O 1
ATOM 2409 N N . ALA A 1 312 ? 19.387 0.703 -3.354 1.00 87.12 312 ALA A N 1
ATOM 2410 C CA . ALA A 1 312 ? 19.215 1.028 -4.777 1.00 87.12 312 ALA A CA 1
ATOM 2411 C C . ALA A 1 312 ? 17.905 0.508 -5.394 1.00 87.12 312 ALA A C 1
ATOM 2413 O O . ALA A 1 312 ? 17.389 1.092 -6.347 1.00 87.12 312 ALA A O 1
ATOM 2414 N N . ASN A 1 313 ? 17.332 -0.537 -4.798 1.00 90.00 313 ASN A N 1
ATOM 2415 C CA . ASN A 1 313 ? 16.103 -1.183 -5.256 1.00 90.00 313 ASN A CA 1
ATOM 2416 C C . ASN A 1 313 ? 14.827 -0.512 -4.721 1.00 90.00 313 ASN A C 1
ATOM 2418 O O . ASN A 1 313 ? 13.742 -1.055 -4.871 1.00 90.00 313 ASN A O 1
ATOM 2422 N N . TYR A 1 314 ? 14.914 0.666 -4.096 1.00 90.56 314 TYR A N 1
ATOM 2423 C CA . TYR A 1 314 ? 13.770 1.316 -3.439 1.00 90.56 314 TYR A CA 1
ATOM 2424 C C . TYR A 1 314 ? 12.553 1.599 -4.338 1.00 90.56 314 TYR A C 1
ATOM 2426 O O . TYR A 1 314 ? 11.447 1.770 -3.832 1.00 90.56 314 TYR A O 1
ATOM 2434 N N . ALA A 1 315 ? 12.758 1.656 -5.654 1.00 92.00 315 ALA A N 1
ATOM 2435 C CA . ALA A 1 315 ? 11.712 1.873 -6.647 1.00 92.00 315 ALA A CA 1
ATOM 2436 C C . ALA A 1 315 ? 11.271 0.579 -7.366 1.00 92.00 315 ALA A C 1
ATOM 2438 O O . ALA A 1 315 ? 10.431 0.645 -8.256 1.00 92.00 315 ALA A O 1
ATOM 2439 N N . THR A 1 316 ? 11.813 -0.592 -7.009 1.00 93.94 316 THR A N 1
ATOM 2440 C CA . THR A 1 316 ? 11.482 -1.892 -7.628 1.00 93.94 316 THR A CA 1
ATOM 2441 C C . THR A 1 316 ? 10.577 -2.733 -6.726 1.00 93.94 316 THR A C 1
ATOM 2443 O O . THR A 1 316 ? 10.360 -2.391 -5.564 1.00 93.94 316 THR A O 1
ATOM 2446 N N . ARG A 1 317 ? 10.064 -3.871 -7.215 1.00 93.19 317 ARG A N 1
ATOM 2447 C CA . ARG A 1 317 ? 9.239 -4.787 -6.396 1.00 93.19 317 ARG A CA 1
ATOM 2448 C C . ARG A 1 317 ? 9.954 -5.338 -5.159 1.00 93.19 317 ARG A C 1
ATOM 2450 O O . ARG A 1 317 ? 9.279 -5.745 -4.214 1.00 93.19 317 ARG A O 1
ATOM 2457 N N . ASP A 1 318 ? 11.283 -5.311 -5.156 1.00 91.62 318 ASP A N 1
ATOM 2458 C CA . ASP A 1 318 ? 12.124 -5.790 -4.055 1.00 91.62 318 ASP A CA 1
ATOM 2459 C C . ASP A 1 318 ? 12.373 -4.717 -2.984 1.00 91.62 318 ASP A C 1
ATOM 2461 O O . ASP A 1 318 ? 13.074 -4.966 -2.002 1.00 91.62 318 ASP A O 1
ATOM 2465 N N . ALA A 1 319 ? 11.813 -3.513 -3.146 1.00 91.69 319 ALA A N 1
ATOM 2466 C CA . ALA A 1 319 ? 11.905 -2.462 -2.146 1.00 91.69 319 ALA A CA 1
ATOM 2467 C C . ALA A 1 319 ? 11.312 -2.942 -0.806 1.00 91.69 319 ALA A C 1
ATOM 2469 O O . ALA A 1 319 ? 10.120 -3.261 -0.764 1.00 91.69 319 ALA A O 1
ATOM 2470 N N . PRO A 1 320 ? 12.068 -2.921 0.310 1.00 91.44 320 PRO A N 1
ATOM 2471 C CA . PRO A 1 320 ? 11.620 -3.490 1.585 1.00 91.44 320 PRO A CA 1
ATOM 2472 C C . PRO A 1 320 ? 10.259 -2.964 2.064 1.00 91.44 320 PRO A C 1
ATOM 2474 O O . PRO A 1 320 ? 9.399 -3.733 2.487 1.00 91.44 320 PRO A O 1
ATOM 2477 N N . GLN A 1 321 ? 10.027 -1.653 1.943 1.00 92.19 321 GLN A N 1
ATOM 2478 C CA . GLN A 1 321 ? 8.759 -1.027 2.326 1.00 92.19 321 GLN A CA 1
ATOM 2479 C C . GLN A 1 321 ? 7.595 -1.430 1.414 1.00 92.19 321 GLN A C 1
ATOM 2481 O O . GLN A 1 321 ? 6.509 -1.742 1.900 1.00 92.19 321 GLN A O 1
ATOM 2486 N N . MET A 1 322 ? 7.806 -1.444 0.094 1.00 91.81 322 MET A N 1
ATOM 2487 C CA . MET A 1 322 ? 6.738 -1.803 -0.841 1.00 91.81 322 MET A CA 1
ATOM 2488 C C . MET A 1 322 ? 6.425 -3.300 -0.787 1.00 91.81 322 MET A C 1
ATOM 2490 O O . MET A 1 322 ? 5.260 -3.679 -0.883 1.00 91.81 322 MET A O 1
ATOM 2494 N N . LEU A 1 323 ? 7.434 -4.144 -0.564 1.00 91.69 323 LEU A N 1
ATOM 2495 C CA . LEU A 1 323 ? 7.278 -5.582 -0.371 1.00 91.69 323 LEU A CA 1
ATOM 2496 C C . LEU A 1 323 ? 6.462 -5.894 0.890 1.00 91.69 323 LEU A C 1
ATOM 2498 O O . LEU A 1 323 ? 5.543 -6.710 0.831 1.00 91.69 323 LEU A O 1
ATOM 2502 N N . ALA A 1 324 ? 6.718 -5.193 1.996 1.00 93.31 324 ALA A N 1
ATOM 2503 C CA . ALA A 1 324 ? 5.925 -5.332 3.214 1.00 93.31 324 ALA A CA 1
ATOM 2504 C C . ALA A 1 324 ? 4.450 -4.957 2.984 1.00 93.31 324 ALA A C 1
ATOM 2506 O O . ALA A 1 324 ? 3.550 -5.731 3.310 1.00 93.31 324 ALA A O 1
ATOM 2507 N N . VAL A 1 325 ? 4.180 -3.819 2.334 1.00 92.69 325 VAL A N 1
ATOM 2508 C CA . VAL A 1 325 ? 2.801 -3.415 1.996 1.00 92.69 325 VAL A CA 1
ATOM 2509 C C . VAL A 1 325 ? 2.154 -4.396 1.019 1.00 92.69 325 VAL A C 1
ATOM 2511 O O . VAL A 1 325 ? 0.987 -4.749 1.175 1.00 92.69 325 VAL A O 1
ATOM 2514 N N . ARG A 1 326 ? 2.908 -4.918 0.046 1.00 90.88 326 ARG A N 1
ATOM 2515 C CA . ARG A 1 326 ? 2.434 -5.959 -0.873 1.00 90.88 326 ARG A CA 1
ATOM 2516 C C . ARG A 1 326 ? 2.007 -7.220 -0.125 1.00 90.88 326 ARG A C 1
ATOM 2518 O O . ARG A 1 326 ? 1.002 -7.823 -0.496 1.00 90.88 326 ARG A O 1
ATOM 2525 N N . GLN A 1 327 ? 2.738 -7.625 0.910 1.00 90.38 327 GLN A N 1
ATOM 2526 C CA . GLN A 1 327 ? 2.360 -8.764 1.747 1.00 90.38 327 GLN A CA 1
ATOM 2527 C C . GLN A 1 327 ? 1.109 -8.471 2.589 1.00 90.38 327 GLN A C 1
ATOM 2529 O O . GLN A 1 327 ? 0.226 -9.325 2.653 1.00 90.38 327 GLN A O 1
ATOM 2534 N N . MET A 1 328 ? 0.969 -7.257 3.135 1.00 90.00 328 MET A N 1
ATOM 2535 C CA . MET A 1 328 ? -0.260 -6.833 3.826 1.00 90.00 328 MET A CA 1
ATOM 2536 C C . MET A 1 328 ? -1.475 -6.899 2.894 1.00 90.00 328 MET A C 1
ATOM 2538 O O . MET A 1 328 ? -2.505 -7.460 3.255 1.00 90.00 328 MET A O 1
ATOM 2542 N N . VAL A 1 329 ? -1.336 -6.395 1.663 1.00 89.00 329 VAL A N 1
ATOM 2543 C CA . VAL A 1 329 ? -2.371 -6.458 0.618 1.00 89.00 329 VAL A CA 1
ATOM 2544 C C . VAL A 1 329 ? -2.733 -7.908 0.281 1.00 89.00 329 VAL A C 1
ATOM 2546 O O . VAL A 1 329 ? -3.912 -8.238 0.181 1.00 89.00 329 VAL A O 1
ATOM 2549 N N . LYS A 1 330 ? -1.740 -8.798 0.159 1.00 84.44 330 LYS A N 1
ATOM 2550 C CA . LYS A 1 330 ? -1.973 -10.233 -0.075 1.00 84.44 330 LYS A CA 1
ATOM 2551 C C . LYS A 1 330 ? -2.739 -10.905 1.063 1.00 84.44 330 LYS A C 1
ATOM 2553 O O . LYS A 1 330 ? -3.585 -11.751 0.790 1.00 84.44 330 LYS A O 1
ATOM 2558 N N . GLN A 1 331 ? -2.455 -10.546 2.314 1.00 82.56 331 GLN A N 1
ATOM 2559 C CA . GLN A 1 331 ? -3.166 -11.095 3.469 1.00 82.56 331 GLN A CA 1
ATOM 2560 C C . GLN A 1 331 ? -4.584 -10.528 3.596 1.00 82.56 331 GLN A C 1
ATOM 2562 O O . GLN A 1 331 ? -5.515 -11.283 3.861 1.00 82.56 331 GLN A O 1
ATOM 2567 N N . ALA A 1 332 ? -4.759 -9.221 3.378 1.00 73.31 332 ALA A N 1
ATOM 2568 C CA . ALA A 1 332 ? -6.066 -8.563 3.407 1.00 73.31 332 ALA A CA 1
ATOM 2569 C C . ALA A 1 332 ? -6.986 -9.044 2.272 1.00 73.31 332 ALA A C 1
ATOM 2571 O O . ALA A 1 332 ? -8.205 -9.049 2.415 1.00 73.31 332 ALA A O 1
ATOM 2572 N N . TYR A 1 333 ? -6.401 -9.480 1.154 1.00 65.50 333 TYR A N 1
ATOM 2573 C CA . TYR A 1 333 ? -7.116 -9.994 -0.004 1.00 65.50 333 TYR A CA 1
ATOM 2574 C C . TYR A 1 333 ? -6.590 -11.391 -0.385 1.00 65.50 333 TYR A C 1
ATOM 2576 O O . TYR A 1 333 ? -5.804 -11.523 -1.329 1.00 65.50 333 TYR A O 1
ATOM 2584 N N . PRO A 1 334 ? -7.026 -12.467 0.306 1.00 53.66 334 PRO A N 1
ATOM 2585 C CA . PRO A 1 334 ? -6.476 -13.816 0.134 1.00 53.66 334 PRO A CA 1
ATOM 2586 C C . PRO A 1 334 ? -6.636 -14.390 -1.284 1.00 53.66 334 PRO A C 1
ATOM 2588 O O . PRO A 1 334 ? -5.906 -15.311 -1.651 1.00 53.66 334 PRO A O 1
ATOM 2591 N N . LYS A 1 335 ? -7.486 -13.798 -2.139 1.00 44.06 335 LYS A N 1
ATOM 2592 C CA . LYS A 1 335 ? -7.522 -14.108 -3.581 1.00 44.06 335 LYS A CA 1
ATOM 2593 C C . LYS A 1 335 ? -6.170 -13.864 -4.285 1.00 44.06 335 LYS A C 1
ATOM 2595 O O . LYS A 1 335 ? -5.902 -14.521 -5.289 1.00 44.06 335 LYS A O 1
ATOM 2600 N N . LEU A 1 336 ? -5.291 -13.000 -3.759 1.00 37.31 336 LEU A N 1
ATOM 2601 C CA . LEU A 1 336 ? -3.921 -12.798 -4.267 1.00 37.31 336 LEU A CA 1
ATOM 2602 C C . LEU A 1 336 ? -2.942 -13.913 -3.853 1.00 37.31 336 LEU A C 1
ATOM 2604 O O . LEU A 1 336 ? -1.932 -14.110 -4.534 1.00 37.31 336 LEU A O 1
ATOM 2608 N N . ASN A 1 337 ? -3.228 -14.660 -2.779 1.00 36.50 337 ASN A N 1
ATOM 2609 C CA . ASN A 1 337 ? -2.411 -15.803 -2.350 1.00 36.50 337 ASN A CA 1
ATOM 2610 C C . ASN A 1 337 ? -2.558 -16.986 -3.320 1.00 36.50 337 ASN A C 1
ATOM 2612 O O . ASN A 1 337 ? -1.584 -17.666 -3.637 1.00 36.50 337 ASN A O 1
ATOM 2616 N N . THR A 1 338 ? -3.758 -17.153 -3.879 1.00 40.41 338 THR A N 1
ATOM 2617 C CA . THR A 1 338 ? -4.059 -18.119 -4.945 1.00 40.41 338 THR A CA 1
ATOM 2618 C C . THR A 1 338 ? -3.313 -17.833 -6.245 1.00 40.41 338 THR A C 1
ATOM 2620 O O . THR A 1 338 ? -3.018 -18.763 -6.989 1.00 40.41 338 THR A O 1
ATOM 2623 N N . PHE A 1 339 ? -2.990 -16.565 -6.526 1.00 35.00 339 PHE A N 1
ATOM 2624 C CA . PHE A 1 339 ? -2.381 -16.191 -7.798 1.00 35.00 339 PHE A CA 1
ATOM 2625 C C . PHE A 1 339 ? -0.877 -16.506 -7.797 1.00 35.00 339 PHE A C 1
ATOM 2627 O O . PHE A 1 339 ? -0.424 -17.197 -8.689 1.00 35.00 339 PHE A O 1
ATOM 2634 N N . GLN A 1 340 ? -0.081 -16.121 -6.792 1.00 33.66 340 GLN A N 1
ATOM 2635 C CA . GLN A 1 340 ? 1.385 -16.127 -6.972 1.00 33.66 340 GLN A CA 1
ATOM 2636 C C . GLN A 1 340 ? 2.109 -17.465 -6.715 1.00 33.66 340 GLN A C 1
ATOM 2638 O O . GLN A 1 340 ? 3.076 -17.748 -7.414 1.00 33.66 340 GLN A O 1
ATOM 2643 N N . VAL A 1 341 ? 1.653 -18.298 -5.770 1.00 40.59 341 VAL A N 1
ATOM 2644 C CA . VAL A 1 341 ? 2.220 -19.655 -5.560 1.00 40.59 341 VAL A CA 1
ATOM 2645 C C . VAL A 1 341 ? 1.620 -20.651 -6.557 1.00 40.59 341 VAL A C 1
ATOM 2647 O O . VAL A 1 341 ? 2.312 -21.540 -7.049 1.00 40.59 341 VAL A O 1
ATOM 2650 N N . GLY A 1 342 ? 0.347 -20.443 -6.916 1.00 39.06 342 GLY A N 1
ATOM 2651 C CA . GLY A 1 342 ? -0.305 -21.142 -8.015 1.00 39.06 342 GLY A CA 1
ATOM 2652 C C . GLY A 1 342 ? 0.384 -20.851 -9.344 1.00 39.06 342 GLY A C 1
ATOM 2653 O O . GLY A 1 342 ? 0.760 -21.789 -10.023 1.00 39.06 342 GLY A O 1
ATOM 2654 N N . LEU A 1 343 ? 0.637 -19.585 -9.692 1.00 39.16 343 LEU A N 1
ATOM 2655 C CA . LEU A 1 343 ? 1.238 -19.196 -10.974 1.00 39.16 343 LEU A CA 1
ATOM 2656 C C . LEU A 1 343 ? 2.650 -19.718 -11.185 1.00 39.16 343 LEU A C 1
ATOM 2658 O O . LEU A 1 343 ? 2.962 -20.059 -12.312 1.00 39.16 343 LEU A O 1
ATOM 2662 N N . THR A 1 344 ? 3.521 -19.788 -10.177 1.00 50.22 344 THR A N 1
ATOM 2663 C CA . THR A 1 344 ? 4.894 -20.266 -10.417 1.00 50.22 344 THR A CA 1
ATOM 2664 C C . THR A 1 344 ? 4.917 -21.745 -10.792 1.00 50.22 344 THR A C 1
ATOM 2666 O O . THR A 1 344 ? 5.526 -22.107 -11.792 1.00 50.22 344 THR A O 1
ATOM 2669 N N . GLU A 1 345 ? 4.194 -22.592 -10.058 1.00 55.50 345 GLU A N 1
ATOM 2670 C CA . GLU A 1 345 ? 4.085 -24.023 -10.381 1.00 55.50 345 GLU A CA 1
ATOM 2671 C C . GLU A 1 345 ? 3.161 -24.268 -11.586 1.00 55.50 345 GLU A C 1
ATOM 2673 O O . GLU A 1 345 ? 3.440 -25.131 -12.412 1.00 55.50 345 GLU A O 1
ATOM 2678 N N . LEU A 1 346 ? 2.099 -23.475 -11.762 1.00 57.50 346 LEU A N 1
ATOM 2679 C CA . LEU A 1 346 ? 1.207 -23.548 -12.925 1.00 57.50 346 LEU A CA 1
ATOM 2680 C C . LEU A 1 346 ? 1.908 -23.097 -14.212 1.00 57.50 346 LEU A C 1
ATOM 2682 O O . LEU A 1 346 ? 1.663 -23.690 -15.256 1.00 57.50 346 LEU A O 1
ATOM 2686 N N . ASN A 1 347 ? 2.801 -22.106 -14.153 1.00 64.31 347 ASN A N 1
ATOM 2687 C CA . ASN A 1 347 ? 3.629 -21.693 -15.287 1.00 64.31 347 ASN A CA 1
ATOM 2688 C C . ASN A 1 347 ? 4.652 -22.777 -15.629 1.00 64.31 347 ASN A C 1
ATOM 2690 O O . ASN A 1 347 ? 4.815 -23.081 -16.804 1.00 64.31 347 ASN A O 1
ATOM 2694 N N . VAL A 1 348 ? 5.268 -23.419 -14.629 1.00 72.12 348 VAL A N 1
ATOM 2695 C CA . VAL A 1 348 ? 6.162 -24.573 -14.842 1.00 72.12 348 VAL A CA 1
ATOM 2696 C C . VAL A 1 348 ? 5.405 -25.758 -15.452 1.00 72.12 348 VAL A C 1
ATOM 2698 O O . VAL A 1 348 ? 5.905 -26.405 -16.371 1.00 72.12 348 VAL A O 1
ATOM 2701 N N . VAL A 1 349 ? 4.181 -26.042 -14.995 1.00 77.88 349 VAL A N 1
ATOM 2702 C CA . VAL A 1 349 ? 3.314 -27.067 -15.602 1.00 77.88 349 VAL A CA 1
ATOM 2703 C C . VAL A 1 349 ? 2.885 -26.653 -17.012 1.00 77.88 349 VAL A C 1
ATOM 2705 O O . VAL A 1 349 ? 2.886 -27.488 -17.911 1.00 77.88 349 VAL A O 1
ATOM 2708 N N . GLY A 1 350 ? 2.558 -25.380 -17.234 1.00 75.81 350 GLY A N 1
ATOM 2709 C CA . GLY A 1 350 ? 2.178 -24.836 -18.537 1.00 75.81 350 GLY A CA 1
ATOM 2710 C C . GLY A 1 350 ? 3.311 -24.909 -19.561 1.00 75.81 350 GLY A C 1
ATOM 2711 O O . GLY A 1 350 ? 3.091 -25.347 -20.689 1.00 75.81 350 GLY A O 1
ATOM 2712 N N . GLU A 1 351 ? 4.532 -24.556 -19.160 1.00 78.94 351 GLU A N 1
ATOM 2713 C CA . GLU A 1 351 ? 5.748 -24.702 -19.962 1.00 78.94 351 GLU A CA 1
ATOM 2714 C C . GLU A 1 351 ? 6.061 -26.181 -20.216 1.00 78.94 351 GLU A C 1
ATOM 2716 O O . GLU A 1 351 ? 6.223 -26.583 -21.364 1.00 78.94 351 GLU A O 1
ATOM 2721 N N . GLY A 1 352 ? 6.001 -27.029 -19.184 1.00 83.06 352 GLY A N 1
ATOM 2722 C CA . GLY A 1 352 ? 6.211 -28.471 -19.323 1.00 83.06 352 GLY A CA 1
ATOM 2723 C C . GLY A 1 352 ? 5.191 -29.162 -20.239 1.00 83.06 352 GLY A C 1
ATOM 2724 O O . GLY A 1 352 ? 5.549 -30.068 -20.992 1.00 83.06 352 GLY A O 1
ATOM 2725 N N . LEU A 1 353 ? 3.925 -28.734 -20.225 1.00 84.94 353 LEU A N 1
ATOM 2726 C CA . LEU A 1 353 ? 2.890 -29.233 -21.138 1.00 84.94 353 LEU A CA 1
ATOM 2727 C C . LEU A 1 353 ? 3.071 -28.704 -22.562 1.00 84.94 353 LEU A C 1
ATOM 2729 O O . LEU A 1 353 ? 2.815 -29.444 -23.511 1.00 84.94 353 LEU A O 1
ATOM 2733 N N . LYS A 1 354 ? 3.531 -27.460 -22.727 1.00 84.00 354 LYS A N 1
ATOM 2734 C CA . LYS A 1 354 ? 3.874 -26.889 -24.036 1.00 84.00 354 LYS A CA 1
ATOM 2735 C C . LYS A 1 354 ? 5.052 -27.633 -24.666 1.00 84.00 354 LYS A C 1
ATOM 2737 O O . LYS A 1 354 ? 4.971 -28.027 -25.830 1.00 84.00 354 LYS A O 1
ATOM 2742 N N . ASP A 1 355 ? 6.098 -27.885 -23.887 1.00 86.75 355 ASP A N 1
ATOM 2743 C CA . ASP A 1 355 ? 7.255 -28.676 -24.303 1.00 86.75 355 ASP A CA 1
ATOM 2744 C C . ASP A 1 355 ? 6.853 -30.121 -24.609 1.00 86.75 355 ASP A C 1
ATOM 2746 O O . ASP A 1 355 ? 7.288 -30.688 -25.613 1.00 86.75 355 ASP A O 1
ATOM 2750 N N . GLY A 1 356 ? 5.963 -30.700 -23.796 1.00 87.69 356 GLY A N 1
ATOM 2751 C CA . GLY A 1 356 ? 5.360 -32.008 -24.045 1.00 87.69 356 GLY A CA 1
ATOM 2752 C C . GLY A 1 356 ? 4.604 -32.051 -25.372 1.00 87.69 356 GLY A C 1
ATOM 2753 O O . GLY A 1 356 ? 4.866 -32.923 -26.198 1.00 87.69 356 GLY A O 1
ATOM 2754 N N . ALA A 1 357 ? 3.728 -31.077 -25.628 1.00 87.44 357 ALA A N 1
ATOM 2755 C CA . ALA A 1 357 ? 2.968 -30.981 -26.873 1.00 87.44 357 ALA A CA 1
ATOM 2756 C C . ALA A 1 357 ? 3.886 -30.831 -28.098 1.00 87.44 357 ALA A C 1
ATOM 2758 O O . ALA A 1 357 ? 3.667 -31.473 -29.127 1.00 87.44 357 ALA A O 1
ATOM 2759 N N . PHE A 1 358 ? 4.958 -30.044 -27.980 1.00 89.12 358 PHE A N 1
ATOM 2760 C CA . PHE A 1 358 ? 5.955 -29.910 -29.039 1.00 89.12 358 PHE A CA 1
ATOM 2761 C C . PHE A 1 358 ? 6.738 -31.213 -29.267 1.00 89.12 358 PHE A C 1
ATOM 2763 O O . PHE A 1 358 ? 6.941 -31.634 -30.409 1.00 89.12 358 PHE A O 1
ATOM 2770 N N . ALA A 1 359 ? 7.134 -31.900 -28.193 1.00 87.44 359 ALA A N 1
ATOM 2771 C CA . ALA A 1 359 ? 7.798 -33.196 -28.278 1.00 87.44 359 ALA A CA 1
ATOM 2772 C C . ALA A 1 359 ? 6.883 -34.274 -28.888 1.00 87.44 359 ALA A C 1
ATOM 2774 O O . ALA A 1 359 ? 7.353 -35.102 -29.673 1.00 87.44 359 ALA A O 1
ATOM 2775 N N . MET A 1 360 ? 5.577 -34.224 -28.606 1.00 85.81 360 MET A N 1
ATOM 2776 C CA . MET A 1 360 ? 4.573 -35.096 -29.219 1.00 85.81 360 MET A CA 1
ATOM 2777 C C . MET A 1 360 ? 4.444 -34.836 -30.718 1.00 85.81 360 MET A C 1
ATOM 2779 O O . MET A 1 360 ? 4.478 -35.787 -31.496 1.00 85.81 360 MET A O 1
ATOM 2783 N N . ALA A 1 361 ? 4.379 -33.571 -31.140 1.00 88.00 361 ALA A N 1
ATOM 2784 C CA . ALA A 1 361 ? 4.351 -33.210 -32.557 1.00 88.00 361 ALA A CA 1
ATOM 2785 C C . ALA A 1 361 ? 5.615 -33.697 -33.293 1.00 88.00 361 ALA A C 1
ATOM 2787 O O . ALA A 1 361 ? 5.532 -34.258 -34.386 1.00 88.00 361 ALA A O 1
ATOM 2788 N N . LYS A 1 362 ? 6.793 -33.571 -32.665 1.00 86.62 362 LYS A N 1
ATOM 2789 C CA . LYS A 1 362 ? 8.062 -34.091 -33.202 1.00 86.62 362 LYS A CA 1
ATOM 2790 C C . LYS A 1 362 ? 8.058 -35.618 -33.324 1.00 86.62 362 LYS A C 1
ATOM 2792 O O . LYS A 1 362 ? 8.571 -36.159 -34.302 1.00 86.62 362 LYS A O 1
ATOM 2797 N N . SER A 1 363 ? 7.479 -36.304 -32.342 1.00 84.19 363 SER A N 1
ATOM 2798 C CA . SER A 1 363 ? 7.313 -37.760 -32.335 1.00 84.19 363 SER A CA 1
ATOM 2799 C C . SER A 1 363 ? 6.368 -38.235 -33.446 1.00 84.19 363 SER A C 1
ATOM 2801 O O . SER A 1 363 ? 6.712 -39.151 -34.188 1.00 84.19 363 SER A O 1
ATOM 2803 N N . GLN A 1 364 ? 5.228 -37.561 -33.631 1.00 84.44 364 GLN A N 1
ATOM 2804 C CA . GLN A 1 364 ? 4.283 -37.833 -34.721 1.00 84.44 364 GLN A CA 1
ATOM 2805 C C . GLN A 1 364 ? 4.918 -37.615 -36.096 1.00 84.44 364 GLN A C 1
ATOM 2807 O O . GLN A 1 364 ? 4.757 -38.440 -36.988 1.00 84.44 364 GLN A O 1
ATOM 2812 N N . TRP A 1 365 ? 5.701 -36.548 -36.263 1.00 84.69 365 TRP A N 1
ATOM 2813 C CA . TRP A 1 365 ? 6.426 -36.307 -37.509 1.00 84.69 365 TRP A CA 1
ATOM 2814 C C . TRP A 1 365 ? 7.476 -37.392 -37.798 1.00 84.69 365 TRP A C 1
ATOM 2816 O O . TRP A 1 365 ? 7.574 -37.871 -38.923 1.00 84.69 365 TRP A O 1
ATOM 2826 N N . ALA A 1 366 ? 8.242 -37.807 -36.783 1.00 82.25 366 ALA A N 1
ATOM 2827 C CA . ALA A 1 366 ? 9.315 -38.790 -36.942 1.00 82.25 366 ALA A CA 1
ATOM 2828 C C . ALA A 1 366 ? 8.815 -40.239 -37.095 1.00 82.25 366 ALA A C 1
ATOM 2830 O O . ALA A 1 366 ? 9.495 -41.054 -37.714 1.00 82.25 366 ALA A O 1
ATOM 2831 N N . SER A 1 367 ? 7.670 -40.574 -36.498 1.00 74.12 367 SER A N 1
ATOM 2832 C CA . SER A 1 367 ? 7.138 -41.942 -36.439 1.00 74.12 367 SER A CA 1
ATOM 2833 C C . SER A 1 367 ? 5.936 -42.177 -37.364 1.00 74.12 367 SER A C 1
ATOM 2835 O O . SER A 1 367 ? 5.533 -43.321 -37.572 1.00 74.12 367 SER A O 1
ATOM 2837 N N . GLY A 1 368 ? 5.338 -41.115 -37.913 1.00 75.69 368 GLY A N 1
ATOM 2838 C CA . GLY A 1 368 ? 4.066 -41.195 -38.628 1.00 75.69 368 GLY A CA 1
ATOM 2839 C C . GLY A 1 368 ? 2.955 -41.711 -37.707 1.00 75.69 368 GLY A C 1
ATOM 2840 O O . GLY A 1 368 ? 2.640 -41.090 -36.694 1.00 75.69 368 GLY A O 1
ATOM 2841 N N . ASP A 1 369 ? 2.400 -42.882 -38.029 1.00 68.44 369 ASP A N 1
ATOM 2842 C CA . ASP A 1 369 ? 1.302 -43.530 -37.289 1.00 68.44 369 ASP A CA 1
ATOM 2843 C C . ASP A 1 369 ? 1.768 -44.393 -36.088 1.00 68.44 369 ASP A C 1
ATOM 2845 O O . ASP A 1 369 ? 0.993 -45.107 -35.451 1.00 68.44 369 ASP A O 1
ATOM 2849 N N . GLY A 1 370 ? 3.051 -44.332 -35.716 1.00 65.19 370 GLY A N 1
ATOM 2850 C CA . GLY A 1 370 ? 3.591 -45.126 -34.603 1.00 65.19 370 GLY A CA 1
ATOM 2851 C C . GLY A 1 370 ? 2.963 -44.833 -33.230 1.00 65.19 370 GLY A C 1
ATOM 2852 O O . GLY A 1 370 ? 3.050 -45.669 -32.329 1.00 65.19 370 GLY A O 1
ATOM 2853 N N . VAL A 1 371 ? 2.291 -43.687 -33.062 1.00 69.19 371 VAL A N 1
ATOM 2854 C CA . VAL A 1 371 ? 1.594 -43.310 -31.816 1.00 69.19 371 VAL A CA 1
ATOM 2855 C C . VAL A 1 371 ? 0.352 -44.175 -31.575 1.00 69.19 371 VAL A C 1
ATOM 2857 O O . VAL A 1 371 ? 0.106 -44.579 -30.436 1.00 69.19 371 VAL A O 1
ATOM 2860 N N . SER A 1 372 ? -0.386 -44.532 -32.628 1.00 72.38 372 SER A N 1
ATOM 2861 C CA . SER A 1 372 ? -1.584 -45.379 -32.546 1.00 72.38 372 SER A CA 1
ATOM 2862 C C . SER A 1 372 ? -1.243 -46.769 -31.995 1.00 72.38 372 SER A C 1
ATOM 2864 O O . SER A 1 372 ? -1.906 -47.274 -31.088 1.00 72.38 372 SER A O 1
ATOM 2866 N N . GLY A 1 373 ? -0.103 -47.328 -32.417 1.00 74.19 373 GLY A N 1
ATOM 2867 C CA . GLY A 1 373 ? 0.400 -48.607 -31.910 1.00 74.19 373 GLY A CA 1
ATOM 2868 C C . GLY A 1 373 ? 0.809 -48.595 -30.429 1.00 74.19 373 GLY A C 1
ATOM 2869 O O . GLY A 1 373 ? 0.827 -49.650 -29.795 1.00 74.19 373 GLY A O 1
ATOM 2870 N N . ILE A 1 374 ? 1.123 -47.432 -29.843 1.00 75.56 374 ILE A N 1
ATOM 2871 C CA . ILE A 1 374 ? 1.416 -47.309 -28.402 1.00 75.56 374 ILE A CA 1
ATOM 2872 C C . ILE A 1 374 ? 0.119 -47.386 -27.5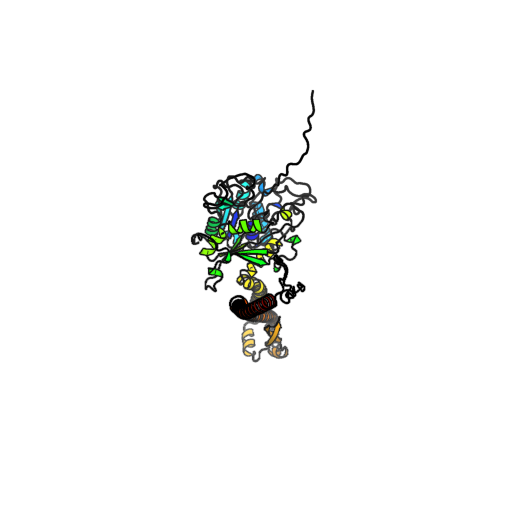91 1.00 75.56 374 ILE A C 1
ATOM 2874 O O . ILE A 1 374 ? 0.081 -48.066 -26.563 1.00 75.56 374 ILE A O 1
ATOM 2878 N N . ILE A 1 375 ? -0.943 -46.734 -28.070 1.00 77.69 375 ILE A N 1
ATOM 2879 C CA . ILE A 1 375 ? -2.257 -46.719 -27.415 1.00 77.69 375 ILE A CA 1
ATOM 2880 C C . ILE A 1 375 ? -2.842 -48.137 -27.367 1.00 77.69 375 ILE A C 1
ATOM 2882 O O . ILE A 1 375 ? -3.296 -48.575 -26.314 1.00 77.69 375 ILE A O 1
ATOM 2886 N N . GLU A 1 376 ? -2.739 -48.903 -28.454 1.00 77.50 376 GLU A N 1
ATOM 2887 C CA . GLU A 1 376 ? -3.216 -50.296 -28.500 1.00 77.50 376 GLU A CA 1
ATOM 2888 C C . GLU A 1 376 ? -2.440 -51.244 -27.567 1.00 77.50 376 GLU A C 1
ATOM 2890 O O . GLU A 1 376 ? -2.977 -52.236 -27.064 1.00 77.50 376 GLU A O 1
ATOM 2895 N N . ARG A 1 377 ? -1.160 -50.949 -27.310 1.00 75.00 377 ARG A N 1
ATOM 2896 C CA . ARG A 1 377 ? -0.290 -51.757 -26.436 1.00 75.00 377 ARG A CA 1
ATOM 2897 C C . ARG A 1 377 ? -0.408 -51.385 -24.956 1.00 75.00 377 ARG A C 1
ATOM 2899 O O . ARG A 1 377 ? 0.061 -52.148 -24.106 1.00 75.00 377 ARG A O 1
ATOM 2906 N N . ALA A 1 378 ? -1.035 -50.257 -24.621 1.00 74.19 378 ALA A N 1
ATOM 2907 C CA . ALA A 1 378 ? -1.191 -49.778 -23.251 1.00 74.19 378 ALA A CA 1
ATOM 2908 C C . ALA A 1 378 ? -2.232 -50.605 -22.468 1.00 74.19 378 ALA A C 1
ATOM 2910 O O . ALA A 1 378 ? -3.408 -50.265 -22.396 1.00 74.19 378 ALA A O 1
ATOM 2911 N N . ARG A 1 379 ? -1.800 -51.714 -21.849 1.00 76.50 379 ARG A N 1
ATOM 2912 C CA . ARG A 1 379 ? -2.679 -52.585 -21.033 1.00 76.50 379 ARG A CA 1
ATOM 2913 C C . ARG A 1 379 ? -2.642 -52.305 -19.531 1.00 76.50 379 ARG A C 1
ATOM 2915 O O . ARG A 1 379 ? -3.562 -52.695 -18.818 1.00 76.50 379 ARG A O 1
ATOM 2922 N N . ARG A 1 380 ? -1.558 -51.714 -19.021 1.00 77.31 380 ARG A N 1
ATOM 2923 C CA . ARG A 1 380 ? -1.359 -51.438 -17.589 1.00 77.31 380 ARG A CA 1
ATOM 2924 C C . ARG A 1 380 ? -0.697 -50.073 -17.403 1.00 77.31 380 ARG A C 1
ATOM 2926 O O . ARG A 1 380 ? 0.195 -49.750 -18.185 1.00 77.31 380 ARG A O 1
ATOM 2933 N N . PRO A 1 381 ? -1.076 -49.303 -16.369 1.00 79.50 381 PRO A N 1
ATOM 2934 C CA . PRO A 1 381 ? -0.416 -48.041 -16.072 1.00 79.50 381 PRO A CA 1
ATOM 2935 C C . PRO A 1 381 ? 1.002 -48.293 -15.539 1.00 79.50 381 PRO A C 1
ATOM 2937 O O . PRO A 1 381 ? 1.206 -49.147 -14.670 1.00 79.50 381 PRO A O 1
ATOM 2940 N N . SER A 1 382 ? 1.975 -47.539 -16.050 1.00 78.69 382 SER A N 1
ATOM 2941 C CA . SER A 1 382 ? 3.347 -47.506 -15.521 1.00 78.69 382 SER A CA 1
ATOM 2942 C C . SER A 1 382 ? 3.496 -46.557 -14.329 1.00 78.69 382 SER A C 1
ATOM 2944 O O . SER A 1 382 ? 4.345 -46.772 -13.462 1.00 78.69 382 SER A O 1
ATOM 2946 N N . ILE A 1 383 ? 2.630 -45.544 -14.251 1.00 84.62 383 ILE A N 1
ATOM 2947 C CA . ILE A 1 383 ? 2.588 -44.542 -13.186 1.00 84.62 383 ILE A CA 1
ATOM 2948 C C . ILE A 1 383 ? 1.343 -44.779 -12.336 1.00 84.62 383 ILE A C 1
ATOM 2950 O O . ILE A 1 383 ? 0.225 -44.774 -12.849 1.00 84.62 383 ILE A O 1
ATOM 2954 N N . VAL A 1 384 ? 1.531 -44.954 -11.029 1.00 87.50 384 VAL A N 1
ATOM 2955 C CA . VAL A 1 384 ? 0.438 -45.074 -10.058 1.00 87.50 384 VAL A CA 1
ATOM 2956 C C . VAL A 1 384 ? 0.622 -44.024 -8.971 1.00 87.50 384 VAL A C 1
ATOM 2958 O O . VAL A 1 384 ? 1.724 -43.837 -8.455 1.00 87.50 384 VAL A O 1
ATOM 2961 N N . ILE A 1 385 ? -0.462 -43.346 -8.603 1.00 89.06 385 ILE A N 1
ATOM 2962 C CA . ILE A 1 385 ? -0.471 -42.362 -7.521 1.00 89.06 385 ILE A CA 1
ATOM 2963 C C . ILE A 1 385 ? -0.971 -43.049 -6.250 1.00 89.06 385 ILE A C 1
ATOM 2965 O O . ILE A 1 385 ? -2.047 -43.644 -6.242 1.00 89.06 385 ILE A O 1
ATOM 2969 N N . LYS A 1 386 ? -0.190 -42.968 -5.171 1.00 89.25 386 LYS A N 1
ATOM 2970 C CA . LYS A 1 386 ? -0.588 -43.418 -3.833 1.00 89.25 386 LYS A CA 1
ATOM 2971 C C . LYS A 1 386 ? -0.915 -42.203 -2.977 1.00 89.25 386 LYS A C 1
ATOM 2973 O O . LYS A 1 386 ? -0.128 -41.260 -2.912 1.00 89.25 386 LYS A O 1
ATOM 2978 N N . MET A 1 387 ? -2.061 -42.239 -2.311 1.00 86.56 387 MET A N 1
ATOM 2979 C CA . MET A 1 387 ? -2.433 -41.238 -1.317 1.00 86.56 387 MET A CA 1
ATOM 2980 C C . MET A 1 387 ? -1.754 -41.580 0.012 1.00 86.56 387 MET A C 1
ATOM 2982 O O . MET A 1 387 ? -1.790 -42.728 0.454 1.00 86.56 387 MET A O 1
ATOM 2986 N N . MET A 1 388 ? -1.112 -40.597 0.631 1.00 86.75 388 MET A N 1
ATOM 2987 C CA . MET A 1 388 ? -0.596 -40.665 1.996 1.00 86.75 388 MET A CA 1
ATOM 2988 C C . MET A 1 388 ? -1.186 -39.509 2.795 1.00 86.75 388 MET A C 1
ATOM 2990 O O . MET A 1 388 ? -1.546 -38.489 2.221 1.00 86.75 388 MET A O 1
ATOM 2994 N N . ALA A 1 389 ? -1.286 -39.660 4.108 1.00 87.56 389 ALA A N 1
ATOM 2995 C CA . ALA A 1 389 ? -1.632 -38.563 4.999 1.00 87.56 389 ALA A CA 1
ATOM 2996 C C . ALA A 1 389 ? -0.346 -38.020 5.627 1.00 87.56 389 ALA A C 1
ATOM 2998 O O . ALA A 1 389 ? 0.467 -38.799 6.127 1.00 87.56 389 ALA A O 1
ATOM 2999 N N . ASP A 1 390 ? -0.165 -36.706 5.584 1.00 85.88 390 ASP A N 1
ATOM 3000 C CA . ASP A 1 390 ? 0.886 -35.983 6.292 1.00 85.88 390 ASP A CA 1
ATOM 3001 C C . ASP A 1 390 ? 0.248 -35.132 7.396 1.00 85.88 390 ASP A C 1
ATOM 3003 O O . ASP A 1 390 ? -0.877 -34.662 7.237 1.00 85.88 390 ASP A O 1
ATOM 3007 N N . ASN A 1 391 ? 0.911 -34.967 8.536 1.00 85.50 391 ASN A N 1
ATOM 3008 C CA . ASN A 1 391 ? 0.369 -34.188 9.650 1.00 85.50 391 ASN A CA 1
ATOM 3009 C C . ASN A 1 391 ? 1.162 -32.894 9.797 1.00 85.50 391 ASN A C 1
ATOM 3011 O O . ASN A 1 391 ? 2.323 -32.913 10.204 1.00 85.50 391 ASN A O 1
ATOM 3015 N N . VAL A 1 392 ? 0.516 -31.769 9.504 1.00 78.69 392 VAL A N 1
ATOM 3016 C CA . VAL A 1 392 ? 1.124 -30.444 9.602 1.00 78.69 392 VAL A CA 1
ATOM 3017 C C . VAL A 1 392 ? 0.320 -29.625 10.599 1.00 78.69 392 VAL A C 1
ATOM 3019 O O . VAL A 1 392 ? -0.869 -29.388 10.407 1.00 78.69 392 VAL A O 1
ATOM 3022 N N . ALA A 1 393 ? 0.973 -29.202 11.685 1.00 75.25 393 ALA A N 1
ATOM 3023 C CA . ALA A 1 393 ? 0.383 -28.346 12.719 1.00 75.25 393 ALA A CA 1
ATOM 3024 C C . ALA A 1 393 ? -0.952 -28.864 13.309 1.00 75.25 393 ALA A C 1
ATOM 3026 O O . ALA A 1 393 ? -1.799 -28.075 13.717 1.00 75.25 393 ALA A O 1
ATOM 3027 N N . GLY A 1 394 ? -1.135 -30.190 13.371 1.00 77.00 394 GLY A N 1
ATOM 3028 C CA . GLY A 1 394 ? -2.333 -30.822 13.934 1.00 77.00 394 GLY A CA 1
ATOM 3029 C C . GLY A 1 394 ? -3.470 -31.054 12.934 1.00 77.00 394 GLY A C 1
ATOM 3030 O O . GLY A 1 394 ? -4.495 -31.611 13.323 1.00 77.00 394 GLY A O 1
ATOM 3031 N N . VAL A 1 395 ? -3.290 -30.683 11.662 1.00 81.94 395 VAL A N 1
ATOM 3032 C CA . VAL A 1 395 ? -4.227 -30.964 10.568 1.00 81.94 395 VAL A CA 1
ATOM 3033 C C . VAL A 1 395 ? -3.652 -32.065 9.674 1.00 81.94 395 VAL A C 1
ATOM 3035 O O . VAL A 1 395 ? -2.505 -31.989 9.225 1.00 81.94 395 VAL A O 1
ATOM 3038 N N . SER A 1 396 ? -4.454 -33.101 9.403 1.00 84.38 396 SER A N 1
ATOM 3039 C CA . SER A 1 396 ? -4.070 -34.192 8.503 1.00 84.38 396 SER A CA 1
ATOM 3040 C C . SER A 1 396 ? -4.336 -33.807 7.049 1.00 84.38 396 SER A C 1
ATOM 3042 O O . SER A 1 396 ? -5.477 -33.618 6.635 1.00 84.38 396 SER A O 1
ATOM 3044 N N . ILE A 1 397 ? -3.265 -33.692 6.274 1.00 86.94 397 ILE A N 1
ATOM 3045 C CA . ILE A 1 397 ? -3.270 -33.265 4.882 1.00 86.94 397 ILE A CA 1
ATOM 3046 C C . ILE A 1 397 ? -3.037 -34.482 3.973 1.00 86.94 397 ILE A C 1
ATOM 3048 O O . ILE A 1 397 ? -2.048 -35.196 4.150 1.00 86.94 397 ILE A O 1
ATOM 3052 N N . PRO A 1 398 ? -3.885 -34.726 2.959 1.00 85.62 398 PRO A N 1
ATOM 3053 C CA . PRO A 1 398 ? -3.631 -35.767 1.972 1.00 85.62 398 PRO A CA 1
ATOM 3054 C C . PRO A 1 398 ? -2.542 -35.319 0.983 1.00 85.62 398 PRO A C 1
ATOM 3056 O O . PRO A 1 398 ? -2.695 -34.332 0.266 1.00 85.62 398 PRO A O 1
ATOM 3059 N N . VAL A 1 399 ? -1.448 -36.073 0.907 1.00 85.62 399 VAL A N 1
ATOM 3060 C CA . VAL A 1 399 ? -0.355 -35.877 -0.051 1.00 85.62 399 VAL A CA 1
ATOM 3061 C C . VAL A 1 399 ? -0.310 -37.023 -1.061 1.00 85.62 399 VAL A C 1
ATOM 3063 O O . VAL A 1 399 ? -0.417 -38.203 -0.721 1.00 85.62 399 VAL A O 1
ATOM 3066 N N . PHE A 1 400 ? -0.130 -36.684 -2.334 1.00 89.25 400 PHE A N 1
ATOM 3067 C CA . PHE A 1 400 ? -0.026 -37.660 -3.416 1.00 89.25 400 PHE A CA 1
ATOM 3068 C C . PHE A 1 400 ? 1.443 -38.000 -3.682 1.00 89.25 400 PHE A C 1
ATOM 3070 O O . PHE A 1 400 ? 2.234 -37.123 -4.023 1.00 89.25 400 PHE A O 1
ATOM 3077 N N . LYS A 1 401 ? 1.819 -39.278 -3.564 1.00 85.81 401 LYS A N 1
ATOM 3078 C CA . LYS A 1 401 ? 3.146 -39.770 -3.967 1.00 85.81 401 LYS A CA 1
ATOM 3079 C C . LYS A 1 401 ? 3.053 -40.575 -5.254 1.00 85.81 401 LYS A C 1
ATOM 3081 O O . LYS A 1 401 ? 2.260 -41.510 -5.365 1.00 85.81 401 LYS A O 1
ATOM 3086 N N . LEU A 1 402 ? 3.898 -40.225 -6.217 1.00 86.38 402 LEU A N 1
ATOM 3087 C CA . LEU A 1 402 ? 4.011 -40.925 -7.490 1.00 86.38 402 LEU A CA 1
ATOM 3088 C C . LEU A 1 402 ? 4.917 -42.156 -7.336 1.00 86.38 402 LEU A C 1
ATOM 3090 O O . LEU A 1 402 ? 6.039 -42.049 -6.848 1.00 86.38 402 LEU A O 1
ATOM 3094 N N . SER A 1 403 ? 4.428 -43.319 -7.765 1.00 84.06 403 SER A N 1
ATOM 3095 C CA . SER A 1 403 ? 5.177 -44.576 -7.860 1.00 84.06 403 SER A CA 1
ATOM 3096 C C . SER A 1 403 ? 5.348 -44.931 -9.336 1.00 84.06 403 SER A C 1
ATOM 3098 O O . SER A 1 403 ? 4.353 -45.050 -10.054 1.00 84.06 403 SER A O 1
ATOM 3100 N N . HIS A 1 404 ? 6.593 -45.095 -9.785 1.00 80.25 404 HIS A N 1
ATOM 3101 C CA . HIS A 1 404 ? 6.930 -45.448 -11.167 1.00 80.25 404 HIS A CA 1
ATOM 3102 C C . HIS A 1 404 ? 7.529 -46.856 -11.217 1.00 80.25 404 HIS A C 1
ATOM 3104 O O . HIS A 1 404 ? 8.567 -47.098 -10.601 1.00 80.25 404 HIS A O 1
ATOM 3110 N N . ASP A 1 405 ? 6.893 -47.764 -11.960 1.00 77.38 405 ASP A N 1
ATOM 3111 C CA . ASP A 1 405 ? 7.359 -49.143 -12.141 1.00 77.38 405 ASP A CA 1
ATOM 3112 C C . ASP A 1 405 ? 8.016 -49.303 -13.530 1.00 77.38 405 ASP A C 1
ATOM 3114 O O . ASP A 1 405 ? 7.308 -49.545 -14.512 1.00 77.38 405 ASP A O 1
ATOM 3118 N N . PRO A 1 406 ? 9.359 -49.232 -13.646 1.00 69.31 406 PRO A N 1
ATOM 3119 C CA . PRO A 1 406 ? 10.051 -49.213 -14.941 1.00 69.31 406 PRO A CA 1
ATOM 3120 C C . PRO A 1 406 ? 9.959 -50.534 -15.724 1.00 69.31 406 PRO A C 1
ATOM 3122 O O . PRO A 1 406 ? 10.170 -50.561 -16.934 1.00 69.31 406 PRO A O 1
ATOM 3125 N N . SER A 1 407 ? 9.625 -51.648 -15.063 1.00 67.12 407 SER A N 1
ATOM 3126 C CA . SER A 1 407 ? 9.477 -52.963 -15.707 1.00 67.12 407 SER A CA 1
ATOM 3127 C C . SER A 1 407 ? 8.243 -53.062 -16.608 1.00 67.12 407 SER A C 1
ATOM 3129 O O . SER A 1 407 ? 8.190 -53.908 -17.499 1.00 67.12 407 SER A O 1
ATOM 3131 N N . LYS A 1 408 ? 7.251 -52.190 -16.398 1.00 65.50 408 LYS A N 1
ATOM 3132 C CA . LYS A 1 408 ? 6.000 -52.168 -17.168 1.00 65.50 408 LYS A CA 1
ATOM 3133 C C . LYS A 1 408 ? 6.119 -51.374 -18.471 1.00 65.50 408 LYS A C 1
ATOM 3135 O O . LYS A 1 408 ? 5.204 -51.424 -19.284 1.00 65.50 408 LYS A O 1
ATOM 3140 N N . ASP A 1 409 ? 7.256 -50.715 -18.696 1.00 61.94 409 ASP A N 1
ATOM 3141 C CA . ASP A 1 409 ? 7.525 -49.895 -19.882 1.00 61.94 409 ASP A CA 1
ATOM 3142 C C . ASP A 1 409 ? 8.268 -50.633 -21.008 1.00 61.94 409 ASP A C 1
ATOM 3144 O O . ASP A 1 409 ? 8.523 -50.066 -22.074 1.00 61.94 409 ASP A O 1
ATOM 3148 N N . ALA A 1 410 ? 8.608 -51.909 -20.803 1.00 59.69 410 ALA A N 1
ATOM 3149 C CA . ALA A 1 410 ? 9.358 -52.717 -21.768 1.00 59.69 410 ALA A CA 1
ATOM 3150 C C . ALA A 1 410 ? 8.638 -52.879 -23.127 1.00 59.69 410 ALA A C 1
ATOM 3152 O O . ALA A 1 410 ? 9.286 -53.065 -24.157 1.00 59.69 410 ALA A O 1
ATOM 3153 N N . SER A 1 411 ? 7.305 -52.750 -23.161 1.00 56.94 411 SER A N 1
ATOM 3154 C CA . SER A 1 411 ? 6.499 -52.805 -24.392 1.00 56.94 411 SER A CA 1
ATOM 3155 C C . SER A 1 411 ? 6.628 -51.562 -25.284 1.00 56.94 411 SER A C 1
ATOM 3157 O O . SER A 1 411 ? 6.303 -51.630 -26.469 1.00 56.94 411 SER A O 1
ATOM 3159 N N . ALA A 1 412 ? 7.095 -50.433 -24.734 1.00 57.53 412 ALA A N 1
ATOM 3160 C CA . ALA A 1 412 ? 7.378 -49.207 -25.485 1.00 57.53 412 ALA A CA 1
ATOM 3161 C C . ALA A 1 412 ? 8.826 -49.170 -26.009 1.00 57.53 412 ALA A C 1
ATOM 3163 O O . ALA A 1 412 ? 9.090 -48.592 -27.059 1.00 57.53 412 ALA A O 1
ATOM 3164 N N . GLN A 1 413 ? 9.760 -49.852 -25.333 1.00 57.62 413 GLN A N 1
ATOM 3165 C CA . GLN A 1 413 ? 11.153 -49.998 -25.787 1.00 57.62 413 GLN A CA 1
ATOM 3166 C C . GLN A 1 413 ? 11.305 -50.889 -27.030 1.00 57.62 413 GLN A C 1
ATOM 3168 O O . GLN A 1 413 ? 12.352 -50.875 -27.670 1.00 57.62 413 GLN A O 1
ATOM 3173 N N . THR A 1 414 ? 10.267 -51.639 -27.408 1.00 58.03 414 THR A N 1
ATOM 3174 C CA . THR A 1 414 ? 10.265 -52.530 -28.583 1.00 58.03 414 THR A CA 1
ATOM 3175 C C . THR A 1 414 ? 10.017 -51.801 -29.914 1.00 58.03 414 THR A C 1
ATOM 3177 O O . THR A 1 414 ? 9.848 -52.444 -30.950 1.00 58.03 414 THR A O 1
ATOM 3180 N N . LEU A 1 415 ? 9.971 -50.464 -29.914 1.00 64.19 415 LEU A N 1
ATOM 3181 C CA . LEU A 1 415 ? 9.899 -49.648 -31.128 1.00 64.19 415 LEU A CA 1
ATOM 3182 C C . LEU A 1 415 ? 11.297 -49.548 -31.755 1.00 64.19 415 LEU A C 1
ATOM 3184 O O . LEU A 1 415 ? 12.208 -48.945 -31.191 1.00 64.19 415 LEU A O 1
ATOM 3188 N N . GLY A 1 416 ? 11.476 -50.181 -32.916 1.00 63.38 416 GLY A N 1
ATOM 3189 C CA . GLY A 1 416 ? 12.761 -50.232 -33.614 1.00 63.38 416 GLY A CA 1
ATOM 3190 C C . GLY A 1 416 ? 13.280 -48.858 -34.061 1.00 63.38 416 GLY A C 1
ATOM 3191 O O . GLY A 1 416 ? 12.524 -47.898 -34.218 1.00 63.38 416 GLY A O 1
ATOM 3192 N N . VAL A 1 417 ? 14.587 -48.790 -34.339 1.00 62.50 417 VAL A N 1
ATOM 3193 C CA . VAL A 1 417 ? 15.306 -47.578 -34.789 1.00 62.50 417 VAL A CA 1
ATOM 3194 C C . VAL A 1 417 ? 14.647 -46.927 -36.018 1.00 62.50 417 VAL A C 1
ATOM 3196 O O . VAL A 1 417 ? 14.630 -45.704 -36.126 1.00 62.50 417 VAL A O 1
ATOM 3199 N N . ALA A 1 418 ? 14.031 -47.729 -36.894 1.00 63.12 418 ALA A N 1
ATOM 3200 C CA . ALA A 1 418 ? 13.360 -47.272 -38.114 1.00 63.12 418 ALA A CA 1
ATOM 3201 C C . ALA A 1 418 ? 12.096 -46.417 -37.882 1.00 63.12 418 ALA A C 1
ATOM 3203 O O . ALA A 1 418 ? 11.725 -45.658 -38.766 1.00 63.12 418 ALA A O 1
ATOM 3204 N N . HIS A 1 419 ? 11.449 -46.512 -36.714 1.00 63.34 419 HIS A N 1
ATOM 3205 C CA . HIS A 1 419 ? 10.198 -45.795 -36.408 1.00 63.34 419 HIS A CA 1
ATOM 3206 C C . HIS A 1 419 ? 10.402 -44.614 -35.443 1.00 63.34 419 HIS A C 1
ATOM 3208 O O . HIS A 1 419 ? 9.466 -44.190 -34.765 1.00 63.34 419 HIS A O 1
ATOM 3214 N N . GLY A 1 420 ? 11.630 -44.098 -35.327 1.00 73.69 420 GLY A N 1
ATOM 3215 C CA . GLY A 1 420 ? 11.908 -42.930 -34.487 1.00 73.69 420 GLY A CA 1
ATOM 3216 C C . GLY A 1 420 ? 11.875 -43.209 -32.979 1.00 73.69 420 GLY A C 1
ATOM 3217 O O . GLY A 1 420 ? 11.592 -42.301 -32.199 1.00 73.69 420 GLY A O 1
ATOM 3218 N N . GLY A 1 421 ? 12.200 -44.432 -32.536 1.00 78.25 421 GLY A N 1
ATOM 3219 C CA . GLY A 1 421 ? 12.156 -44.829 -31.117 1.00 78.25 421 GLY A CA 1
ATOM 3220 C C . GLY A 1 421 ? 12.924 -43.899 -30.159 1.00 78.25 421 GLY A C 1
ATOM 3221 O O . GLY A 1 421 ? 12.468 -43.646 -29.046 1.00 78.25 421 GLY A O 1
ATOM 3222 N N . ALA A 1 422 ? 14.038 -43.303 -30.601 1.00 80.25 422 ALA A N 1
ATOM 3223 C CA . ALA A 1 422 ? 14.777 -42.308 -29.814 1.00 80.25 422 ALA A CA 1
ATOM 3224 C C . ALA A 1 422 ? 13.967 -41.018 -29.563 1.00 80.25 422 ALA A C 1
ATOM 3226 O O . ALA A 1 422 ? 14.013 -40.459 -28.469 1.00 80.25 422 ALA A O 1
ATOM 3227 N N . VAL A 1 423 ? 13.189 -40.566 -30.553 1.00 84.00 423 VAL A N 1
ATOM 3228 C CA . VAL A 1 423 ? 12.333 -39.371 -30.452 1.00 84.00 423 VAL A CA 1
ATOM 3229 C C . VAL A 1 423 ? 11.132 -39.646 -29.545 1.00 84.00 423 VAL A C 1
ATOM 3231 O O . VAL A 1 423 ? 10.768 -38.797 -28.734 1.00 84.00 423 VAL A O 1
ATOM 3234 N N . ILE A 1 424 ? 10.569 -40.855 -29.620 1.00 82.56 424 ILE A N 1
ATOM 3235 C CA . ILE A 1 424 ? 9.471 -41.306 -28.752 1.00 82.56 424 ILE A CA 1
ATOM 3236 C C . ILE A 1 424 ? 9.930 -41.384 -27.289 1.00 82.56 424 ILE A C 1
ATOM 3238 O O . ILE A 1 424 ? 9.227 -40.911 -26.396 1.00 82.56 424 ILE A O 1
ATOM 3242 N N . ASN A 1 425 ? 11.131 -41.912 -27.033 1.00 82.19 425 ASN A N 1
ATOM 3243 C CA . ASN A 1 425 ? 11.703 -41.959 -25.685 1.00 82.19 425 ASN A CA 1
ATOM 3244 C C . ASN A 1 425 ? 11.977 -40.555 -25.124 1.00 82.19 425 ASN A C 1
ATOM 3246 O O . ASN A 1 425 ? 11.633 -40.285 -23.975 1.00 82.19 425 ASN A O 1
ATOM 3250 N N . ALA A 1 426 ? 12.507 -39.637 -25.937 1.00 84.88 426 ALA A N 1
ATOM 3251 C CA . ALA A 1 426 ? 12.689 -38.245 -25.525 1.00 84.88 426 ALA A CA 1
ATOM 3252 C C . ALA A 1 426 ? 11.347 -37.561 -25.200 1.00 84.88 426 ALA A C 1
ATOM 3254 O O . ALA A 1 426 ? 11.220 -36.891 -24.178 1.00 84.88 426 ALA A O 1
ATOM 3255 N N . CYS A 1 427 ? 10.315 -37.781 -26.025 1.00 86.25 427 CYS A N 1
ATOM 3256 C CA . CYS A 1 427 ? 8.958 -37.295 -25.764 1.00 86.25 427 CYS A CA 1
ATOM 3257 C C . CYS A 1 427 ? 8.415 -37.832 -24.433 1.00 86.25 427 CYS A C 1
ATOM 3259 O O . CYS A 1 427 ? 7.865 -37.079 -23.628 1.00 86.25 427 CYS A O 1
ATOM 3261 N N . ARG A 1 428 ? 8.613 -39.124 -24.163 1.00 84.44 428 ARG A N 1
ATOM 3262 C CA . ARG A 1 428 ? 8.211 -39.755 -22.905 1.00 84.44 428 ARG A CA 1
ATOM 3263 C C . ARG A 1 428 ? 8.859 -39.083 -21.694 1.00 84.44 428 ARG A C 1
ATOM 3265 O O . ARG A 1 428 ? 8.160 -38.814 -20.723 1.00 84.44 428 ARG A O 1
ATOM 3272 N N . GLU A 1 429 ? 10.160 -38.810 -21.732 1.00 86.31 429 GLU A N 1
ATOM 3273 C CA . GLU A 1 429 ? 10.856 -38.158 -20.614 1.00 86.31 429 GLU A CA 1
ATOM 3274 C C . GLU A 1 429 ? 10.302 -36.760 -20.308 1.00 86.31 429 GLU A C 1
ATOM 3276 O O . GLU A 1 429 ? 10.150 -36.405 -19.137 1.00 86.31 429 GLU A O 1
ATOM 3281 N N . VAL A 1 430 ? 9.949 -35.986 -21.340 1.00 89.00 430 VAL A N 1
ATOM 3282 C CA . VAL A 1 430 ? 9.335 -34.656 -21.178 1.00 89.00 430 VAL A CA 1
ATOM 3283 C C . VAL A 1 430 ? 7.958 -34.770 -20.516 1.00 89.00 430 VAL A C 1
ATOM 3285 O O . VAL A 1 430 ? 7.695 -34.086 -19.526 1.00 89.00 430 VAL A O 1
ATOM 3288 N N . TYR A 1 431 ? 7.109 -35.696 -20.974 1.00 87.00 431 TYR A N 1
ATOM 3289 C CA . TYR A 1 431 ? 5.801 -35.927 -20.351 1.00 87.00 431 TYR A CA 1
ATOM 3290 C C . TYR A 1 431 ? 5.907 -36.462 -18.922 1.00 87.00 431 TYR A C 1
ATOM 3292 O O . TYR A 1 431 ? 5.129 -36.050 -18.066 1.00 87.00 431 TYR A O 1
ATOM 3300 N N . LEU A 1 432 ? 6.876 -37.333 -18.627 1.00 87.56 432 LEU A N 1
ATOM 3301 C CA . LEU A 1 432 ? 7.103 -37.825 -17.266 1.00 87.56 432 LEU A CA 1
ATOM 3302 C C . LEU A 1 432 ? 7.425 -36.679 -16.303 1.00 87.56 432 LEU A C 1
ATOM 3304 O O . LEU A 1 432 ? 6.854 -36.622 -15.213 1.00 87.56 432 LEU A O 1
ATOM 3308 N N . LYS A 1 433 ? 8.285 -35.741 -16.714 1.00 87.25 433 LYS A N 1
ATOM 3309 C CA . LYS A 1 433 ? 8.587 -34.539 -15.925 1.00 87.25 433 LYS A CA 1
ATOM 3310 C C . LYS A 1 433 ? 7.336 -33.683 -15.709 1.00 87.25 433 LYS A C 1
ATOM 3312 O O . LYS A 1 433 ? 7.065 -33.303 -14.572 1.00 87.25 433 LYS A O 1
ATOM 3317 N N . ALA A 1 434 ? 6.540 -33.455 -16.757 1.00 87.56 434 ALA A N 1
ATOM 3318 C CA . ALA A 1 434 ? 5.299 -32.686 -16.663 1.00 87.56 434 ALA A CA 1
ATOM 3319 C C . ALA A 1 434 ? 4.271 -33.333 -15.710 1.00 87.56 434 ALA A C 1
ATOM 3321 O O . ALA A 1 434 ? 3.691 -32.644 -14.872 1.00 87.56 434 ALA A O 1
ATOM 3322 N N . VAL A 1 435 ? 4.088 -34.660 -15.770 1.00 87.94 435 VAL A N 1
ATOM 3323 C CA . VAL A 1 435 ? 3.176 -35.393 -14.871 1.00 87.94 435 VAL A CA 1
ATOM 3324 C C . VAL A 1 435 ? 3.640 -35.325 -13.415 1.00 87.94 435 VAL A C 1
ATOM 3326 O O . VAL A 1 435 ? 2.811 -35.147 -12.526 1.00 87.94 435 VAL A O 1
ATOM 3329 N N . ILE A 1 436 ? 4.946 -35.420 -13.145 1.00 87.38 436 ILE A N 1
ATOM 3330 C CA . ILE A 1 436 ? 5.478 -35.283 -11.779 1.00 87.38 436 ILE A CA 1
ATOM 3331 C C . ILE A 1 436 ? 5.144 -33.900 -11.205 1.00 87.38 436 ILE A C 1
ATOM 3333 O O . ILE A 1 436 ? 4.673 -33.814 -10.068 1.00 87.38 436 ILE A O 1
ATOM 3337 N N . SER A 1 437 ? 5.350 -32.832 -11.978 1.00 85.00 437 SER A N 1
ATOM 3338 C CA . SER A 1 437 ? 5.003 -31.469 -11.555 1.00 85.00 437 SER A CA 1
ATOM 3339 C C . SER A 1 437 ? 3.495 -31.299 -11.360 1.00 85.00 437 SER A C 1
ATOM 3341 O O . SER A 1 437 ? 3.065 -30.718 -10.367 1.00 85.00 437 SER A O 1
ATOM 3343 N N . LEU A 1 438 ? 2.674 -31.891 -12.232 1.00 86.06 438 LEU A N 1
ATOM 3344 C CA . LEU A 1 438 ? 1.216 -31.846 -12.112 1.00 86.06 438 LEU A CA 1
ATOM 3345 C C . LEU A 1 438 ? 0.711 -32.549 -10.843 1.00 86.06 438 LEU A C 1
ATOM 3347 O O . LEU A 1 438 ? -0.165 -32.023 -10.160 1.00 86.06 438 LEU A O 1
ATOM 3351 N N . VAL A 1 439 ? 1.278 -33.705 -10.480 1.00 87.88 439 VAL A N 1
ATOM 3352 C CA . VAL A 1 439 ? 0.912 -34.408 -9.235 1.00 87.88 439 VAL A CA 1
ATOM 3353 C C . VAL A 1 439 ? 1.307 -33.593 -8.002 1.00 87.88 439 VAL A C 1
ATOM 3355 O O . VAL A 1 439 ? 0.534 -33.526 -7.044 1.00 87.88 439 VAL A O 1
ATOM 3358 N N . LYS A 1 440 ? 2.468 -32.925 -8.027 1.00 82.56 440 LYS A N 1
ATOM 3359 C CA . LYS A 1 440 ? 2.865 -32.000 -6.955 1.00 82.56 440 LYS A CA 1
ATOM 3360 C C . LYS A 1 440 ? 1.880 -30.838 -6.837 1.00 82.56 440 LYS A C 1
ATOM 3362 O O . LYS A 1 440 ? 1.389 -30.587 -5.738 1.00 82.56 440 LYS A O 1
ATOM 3367 N N . LEU A 1 441 ? 1.522 -30.202 -7.951 1.00 82.81 441 LEU A N 1
ATOM 3368 C CA . LEU A 1 441 ? 0.537 -29.119 -7.979 1.00 82.81 441 LEU A CA 1
ATOM 3369 C C . LEU A 1 441 ? -0.819 -29.571 -7.418 1.00 82.81 441 LEU A C 1
ATOM 3371 O O . LEU A 1 441 ? -1.378 -28.902 -6.554 1.00 82.81 441 LEU A O 1
ATOM 3375 N N . ALA A 1 442 ? -1.312 -30.739 -7.837 1.00 84.81 442 ALA A N 1
ATOM 3376 C CA . ALA A 1 442 ? -2.564 -31.303 -7.336 1.00 84.81 442 ALA A CA 1
ATOM 3377 C C . ALA A 1 442 ? -2.516 -31.582 -5.823 1.00 84.81 442 ALA A C 1
ATOM 3379 O O . ALA A 1 442 ? -3.497 -31.340 -5.116 1.00 84.81 442 ALA A O 1
ATOM 3380 N N . SER A 1 443 ? -1.373 -32.052 -5.306 1.00 84.06 443 SER A N 1
ATOM 3381 C CA . SER A 1 443 ? -1.187 -32.261 -3.865 1.00 84.06 443 SER A CA 1
ATOM 3382 C C . SER A 1 443 ? -1.217 -30.948 -3.082 1.00 84.06 443 SER A C 1
ATOM 3384 O O . SER A 1 443 ? -1.913 -30.864 -2.075 1.00 84.06 443 SER A O 1
ATOM 3386 N N . LEU A 1 444 ? -0.557 -29.901 -3.588 1.00 80.19 444 LEU A N 1
ATOM 3387 C CA . LEU A 1 444 ? -0.560 -28.570 -2.978 1.00 80.19 444 LEU A CA 1
ATOM 3388 C C . LEU A 1 444 ? -1.955 -27.939 -3.006 1.00 80.19 444 LEU A C 1
ATOM 339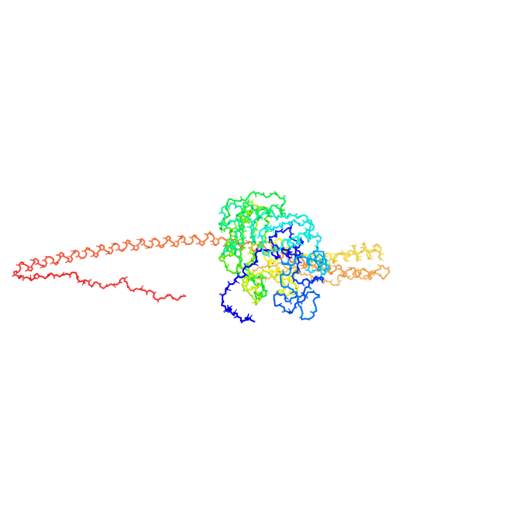0 O O . LEU A 1 444 ? -2.399 -27.385 -2.005 1.00 80.19 444 LEU A O 1
ATOM 3394 N N . GLN A 1 445 ? -2.667 -28.058 -4.127 1.00 81.31 445 GLN A N 1
ATOM 3395 C CA . GLN A 1 445 ? -4.023 -27.534 -4.267 1.00 81.31 445 GLN A CA 1
ATOM 3396 C C . GLN A 1 445 ? -4.995 -28.221 -3.302 1.00 81.31 445 GLN A C 1
ATOM 3398 O O . GLN A 1 445 ? -5.786 -27.550 -2.641 1.00 81.31 445 GLN A O 1
ATOM 3403 N N . THR A 1 446 ? -4.917 -29.550 -3.197 1.00 84.25 446 THR A N 1
ATOM 3404 C CA . THR A 1 446 ? -5.769 -30.319 -2.278 1.00 84.25 446 THR A CA 1
ATOM 3405 C C . THR A 1 446 ? -5.450 -29.961 -0.831 1.00 84.25 446 THR A C 1
ATOM 3407 O O . THR A 1 446 ? -6.368 -29.690 -0.067 1.00 84.25 446 THR A O 1
ATOM 3410 N N . ALA A 1 447 ? -4.162 -29.877 -0.482 1.00 79.56 447 ALA A N 1
ATOM 3411 C CA . ALA A 1 447 ? -3.708 -29.468 0.841 1.00 79.56 447 ALA A CA 1
ATOM 3412 C C . ALA A 1 447 ? -4.195 -28.070 1.231 1.00 79.56 447 ALA A C 1
ATOM 3414 O O . ALA A 1 447 ? -4.609 -27.845 2.364 1.00 79.56 447 ALA A O 1
ATOM 3415 N N . PHE A 1 448 ? -4.164 -27.129 0.288 1.00 78.56 448 PHE A N 1
ATOM 3416 C CA . PHE A 1 448 ? -4.646 -25.775 0.518 1.00 78.56 448 PHE A CA 1
ATOM 3417 C C . PHE A 1 448 ? -6.154 -25.747 0.780 1.00 78.56 448 PHE A C 1
ATOM 3419 O O . PHE A 1 448 ? -6.599 -25.051 1.687 1.00 78.56 448 PHE A O 1
ATOM 3426 N N . HIS A 1 449 ? -6.932 -26.526 0.023 1.00 80.38 449 HIS A N 1
ATOM 3427 C CA . HIS A 1 449 ? -8.378 -26.597 0.213 1.00 80.38 449 HIS A CA 1
ATOM 3428 C C . HIS A 1 449 ? -8.748 -27.162 1.589 1.00 80.38 449 HIS A C 1
ATOM 3430 O O . HIS A 1 449 ? -9.577 -26.579 2.282 1.00 80.38 449 HIS A O 1
ATOM 3436 N N . THR A 1 450 ? -8.112 -28.257 2.020 1.00 80.94 450 THR A N 1
ATOM 3437 C CA . THR A 1 450 ? -8.347 -28.808 3.363 1.00 80.94 450 THR A CA 1
ATOM 3438 C C . THR A 1 450 ? -7.897 -27.851 4.464 1.00 80.94 450 THR A C 1
ATOM 3440 O O . THR A 1 450 ? -8.610 -27.683 5.449 1.00 80.94 450 THR A O 1
ATOM 3443 N N . LEU A 1 451 ? -6.755 -27.173 4.303 1.00 79.25 451 LEU A N 1
ATOM 3444 C CA . LEU A 1 451 ? -6.298 -26.180 5.281 1.00 79.25 451 LEU A CA 1
ATOM 3445 C C . LEU A 1 451 ? -7.259 -24.989 5.398 1.00 79.25 451 LEU A C 1
ATOM 3447 O O . LEU A 1 451 ? -7.536 -24.542 6.508 1.00 79.25 451 LEU A O 1
ATOM 3451 N N . ASP A 1 452 ? -7.786 -24.482 4.284 1.00 76.81 452 ASP A N 1
ATOM 3452 C CA . ASP A 1 452 ? -8.741 -23.366 4.280 1.00 76.81 452 ASP A CA 1
ATOM 3453 C C . ASP A 1 452 ? -10.043 -23.717 5.024 1.00 76.81 452 ASP A C 1
ATOM 3455 O O . ASP A 1 452 ? -10.559 -22.917 5.810 1.00 76.81 452 ASP A O 1
ATOM 3459 N N . GLU A 1 453 ? -10.554 -24.937 4.842 1.00 79.56 453 GLU A N 1
ATOM 3460 C CA . GLU A 1 453 ? -11.734 -25.420 5.566 1.00 79.56 453 GLU A CA 1
ATOM 3461 C C . GLU A 1 453 ? -11.492 -25.511 7.080 1.00 79.56 453 GLU A C 1
ATOM 3463 O O . GLU A 1 453 ? -12.319 -25.034 7.869 1.00 79.56 453 GLU A O 1
ATOM 3468 N N . GLU A 1 454 ? -10.340 -26.040 7.498 1.00 83.50 454 GLU A N 1
ATOM 3469 C CA . GLU A 1 454 ? -9.969 -26.151 8.914 1.00 83.50 454 GLU A CA 1
ATOM 3470 C C . GLU A 1 454 ? -9.723 -24.784 9.570 1.00 83.50 454 GLU A C 1
ATOM 3472 O O . GLU A 1 454 ? -10.146 -24.542 10.708 1.00 83.50 454 GLU A O 1
ATOM 3477 N N . ILE A 1 455 ? -9.115 -23.839 8.845 1.00 78.81 455 ILE A N 1
ATOM 3478 C CA . ILE A 1 455 ? -8.938 -22.456 9.311 1.00 78.81 455 ILE A CA 1
ATOM 3479 C C . ILE A 1 455 ? -10.304 -21.799 9.537 1.00 78.81 455 ILE A C 1
ATOM 3481 O O . ILE A 1 455 ? -10.531 -21.195 10.589 1.00 78.81 455 ILE A O 1
ATOM 3485 N N . LYS A 1 456 ? -11.254 -21.959 8.607 1.00 76.00 456 LYS A N 1
ATOM 3486 C CA . LYS A 1 456 ? -12.623 -21.434 8.764 1.00 76.00 456 LYS A CA 1
ATOM 3487 C C . LYS A 1 456 ? -13.358 -22.076 9.937 1.00 76.00 456 LYS A C 1
ATOM 3489 O O . LYS A 1 456 ? -14.091 -21.393 10.653 1.00 76.00 456 LYS A O 1
ATOM 3494 N N . MET A 1 457 ? -13.193 -23.381 10.153 1.00 80.38 457 MET A N 1
ATOM 3495 C CA . MET A 1 457 ? -13.760 -24.068 11.319 1.00 80.38 457 MET A CA 1
ATOM 3496 C C . MET A 1 457 ? -13.179 -23.532 12.628 1.00 80.38 457 MET A C 1
ATOM 3498 O O . MET A 1 457 ? -13.930 -23.251 13.562 1.00 80.38 457 MET A O 1
ATOM 3502 N N . THR A 1 458 ? -11.865 -23.327 12.678 1.00 81.31 458 THR A N 1
ATOM 3503 C CA . THR A 1 458 ? -11.178 -22.792 13.857 1.00 81.31 458 THR A CA 1
ATOM 3504 C C . THR A 1 458 ? -11.594 -21.350 14.134 1.00 81.31 458 THR A C 1
ATOM 3506 O O . THR A 1 458 ? -11.991 -21.044 15.253 1.00 81.31 458 THR A O 1
ATOM 3509 N N . SER A 1 459 ? -11.625 -20.484 13.118 1.00 79.75 459 SER A N 1
ATOM 3510 C CA . SER A 1 459 ? -12.086 -19.097 13.259 1.00 79.75 459 SER A CA 1
ATOM 3511 C C . SER A 1 459 ? -13.531 -19.015 13.764 1.00 79.75 459 SER A C 1
ATOM 3513 O O . SER A 1 459 ? -13.817 -18.246 14.679 1.00 79.75 459 SER A O 1
ATOM 3515 N N . ARG A 1 460 ? -14.436 -19.873 13.267 1.00 84.19 460 ARG A N 1
ATOM 3516 C CA . ARG A 1 460 ? -15.811 -19.957 13.791 1.00 84.19 460 ARG A CA 1
ATOM 3517 C C . ARG A 1 460 ? -15.856 -20.337 15.272 1.00 84.19 460 ARG A C 1
ATOM 3519 O O . ARG A 1 460 ? -16.672 -19.785 16.006 1.00 84.19 460 ARG A O 1
ATOM 3526 N N . ARG A 1 461 ? -14.988 -21.250 15.721 1.00 91.44 461 ARG A N 1
ATOM 3527 C CA . ARG A 1 461 ? -14.880 -21.633 17.140 1.00 91.44 461 ARG A CA 1
ATOM 3528 C C . ARG A 1 461 ? -14.345 -20.488 17.998 1.00 91.44 461 ARG A C 1
ATOM 3530 O O . ARG A 1 461 ? -14.906 -20.252 19.061 1.00 91.44 461 ARG A O 1
ATOM 3537 N N . VAL A 1 462 ? -13.324 -19.763 17.532 1.00 89.12 462 VAL A N 1
ATOM 3538 C CA . VAL A 1 462 ? -12.792 -18.585 18.242 1.00 89.12 462 VAL A CA 1
ATOM 3539 C C . VAL A 1 462 ? -13.871 -17.516 18.386 1.00 89.12 462 VAL A C 1
ATOM 3541 O O . VAL A 1 462 ? -14.140 -17.080 19.498 1.00 89.12 462 VAL A O 1
ATOM 3544 N N . ASN A 1 463 ? -14.587 -17.192 17.308 1.00 77.88 463 ASN A N 1
ATOM 3545 C CA . ASN A 1 463 ? -15.654 -16.191 17.360 1.00 77.88 463 ASN A CA 1
ATOM 3546 C C . ASN A 1 463 ? -16.801 -16.611 18.297 1.00 77.88 463 ASN A C 1
ATOM 3548 O O . ASN A 1 463 ? -17.350 -15.783 19.018 1.00 77.88 463 ASN A O 1
ATOM 3552 N N . ALA A 1 464 ? -17.168 -17.897 18.319 1.00 91.19 464 ALA A N 1
ATOM 3553 C CA . ALA A 1 464 ? -18.167 -18.399 19.262 1.00 91.19 464 ALA A CA 1
ATOM 3554 C C . ALA A 1 464 ? -17.689 -18.296 20.722 1.00 91.19 464 ALA A C 1
ATOM 3556 O O . ALA A 1 464 ? -18.488 -18.017 21.615 1.00 91.19 464 ALA A O 1
ATOM 3557 N N . LEU A 1 465 ? -16.393 -18.494 20.973 1.00 92.69 465 LEU A N 1
ATOM 3558 C CA . LEU A 1 465 ? -15.809 -18.309 22.298 1.00 92.69 465 LEU A CA 1
ATOM 3559 C C . LEU A 1 465 ? -15.818 -16.836 22.712 1.00 92.69 465 LEU A C 1
ATOM 3561 O O . LEU A 1 465 ? -16.364 -16.522 23.765 1.00 92.69 465 LEU A O 1
ATOM 3565 N N . GLU A 1 466 ? -15.297 -15.946 21.869 1.00 84.50 466 GLU A N 1
ATOM 3566 C CA . GLU A 1 466 ? -15.149 -14.517 22.169 1.00 84.50 466 GLU A CA 1
ATOM 3567 C C . GLU A 1 466 ? -16.483 -13.783 22.307 1.00 84.50 466 GLU A C 1
ATOM 3569 O O . GLU A 1 466 ? -16.653 -12.996 23.232 1.00 84.50 466 GLU A O 1
ATOM 3574 N N . TYR A 1 467 ? -17.444 -14.048 21.419 1.00 85.12 467 TYR A N 1
ATOM 3575 C CA . TYR A 1 467 ? -18.667 -13.243 21.342 1.00 85.12 467 TYR A CA 1
ATOM 3576 C C . TYR A 1 467 ? -19.906 -13.914 21.940 1.00 85.12 467 TYR A C 1
ATOM 3578 O O . TYR A 1 467 ? -20.924 -13.247 22.111 1.00 85.12 467 TYR A O 1
ATOM 3586 N N . VAL A 1 468 ? -19.863 -15.217 22.250 1.00 90.94 468 VAL A N 1
ATOM 3587 C CA . VAL A 1 468 ? -21.028 -15.939 22.799 1.00 90.94 468 VAL A CA 1
ATOM 3588 C C . VAL A 1 468 ? -20.733 -16.556 24.159 1.00 90.94 468 VAL A C 1
ATOM 3590 O O . VAL A 1 468 ? -21.523 -16.383 25.082 1.00 90.94 468 VAL A O 1
ATOM 3593 N N . LEU A 1 469 ? -19.638 -17.303 24.292 1.00 93.19 469 LEU A N 1
ATOM 3594 C CA . LEU A 1 469 ? -19.350 -18.073 25.505 1.00 93.19 469 LEU A CA 1
ATOM 3595 C C . LEU A 1 469 ? -18.736 -17.216 26.615 1.00 93.19 469 LEU A C 1
ATOM 3597 O O . LEU A 1 469 ? -19.257 -17.246 27.726 1.00 93.19 469 LEU A O 1
ATOM 3601 N N . ILE A 1 470 ? -17.688 -16.439 26.321 1.00 92.81 470 ILE A N 1
ATOM 3602 C CA . ILE A 1 470 ? -17.039 -15.563 27.309 1.00 92.81 470 ILE A CA 1
ATOM 3603 C C . ILE A 1 470 ? -18.046 -14.563 27.908 1.00 92.81 470 ILE A C 1
ATOM 3605 O O . ILE A 1 470 ? -18.190 -14.573 29.129 1.00 92.81 470 ILE A O 1
ATOM 3609 N N . PRO A 1 471 ? -18.848 -13.819 27.115 1.00 95.94 471 PRO A N 1
ATOM 3610 C CA . PRO A 1 471 ? -19.808 -12.868 27.678 1.00 95.94 471 PRO A CA 1
ATOM 3611 C C . PRO A 1 471 ? -20.877 -13.533 28.557 1.00 95.94 471 PRO A C 1
ATOM 3613 O O . PRO A 1 471 ? -21.237 -13.001 29.601 1.00 95.94 471 PRO A O 1
ATOM 3616 N N . LYS A 1 472 ? -21.358 -14.730 28.185 1.00 93.94 472 LYS A N 1
ATOM 3617 C CA . LYS A 1 472 ? -22.320 -15.489 29.007 1.00 93.94 472 LYS A CA 1
ATOM 3618 C C . LYS A 1 472 ? -21.725 -15.951 30.332 1.00 93.94 472 LYS A C 1
ATOM 3620 O O . LYS A 1 472 ? -22.432 -15.997 31.334 1.00 93.94 472 LYS A O 1
ATOM 3625 N N . ILE A 1 473 ? -20.452 -16.341 30.332 1.00 95.88 473 ILE A N 1
ATOM 3626 C CA . ILE A 1 473 ? -19.753 -16.739 31.556 1.00 95.88 473 ILE A CA 1
ATOM 3627 C C . ILE A 1 473 ? -19.545 -15.514 32.451 1.00 95.88 473 ILE A C 1
ATOM 3629 O O . ILE A 1 473 ? -19.790 -15.610 33.648 1.00 95.88 473 ILE A O 1
ATOM 3633 N N . GLU A 1 474 ? -19.170 -14.363 31.891 1.00 94.81 474 GLU A N 1
ATOM 3634 C CA . GLU A 1 474 ? -19.030 -13.107 32.641 1.00 94.81 474 GLU A CA 1
ATOM 3635 C C . GLU A 1 474 ? -20.361 -12.646 33.253 1.00 94.81 474 GLU A C 1
ATOM 3637 O O . GLU A 1 474 ? -20.403 -12.292 34.431 1.00 94.81 474 GLU A O 1
ATOM 3642 N N . GLU A 1 475 ? -21.464 -12.729 32.503 1.00 94.75 475 GLU A N 1
ATOM 3643 C CA . GLU A 1 475 ? -22.812 -12.443 33.010 1.00 94.75 475 GLU A CA 1
ATOM 3644 C C . GLU A 1 475 ? -23.201 -13.399 34.149 1.00 94.75 475 GLU A C 1
ATOM 3646 O O . GLU A 1 475 ? -23.722 -12.975 35.182 1.00 94.75 475 GLU A O 1
ATOM 3651 N N . MET A 1 476 ? -22.888 -14.689 34.004 1.00 95.25 476 MET A N 1
ATOM 3652 C CA . MET A 1 476 ? -23.163 -15.695 35.029 1.00 95.25 476 MET A CA 1
ATOM 3653 C C . MET A 1 476 ? -22.328 -15.475 36.296 1.00 95.25 476 MET A C 1
ATOM 3655 O O . MET A 1 476 ? -22.853 -15.611 37.399 1.00 95.25 476 MET A O 1
ATOM 3659 N N . ILE A 1 477 ? -21.053 -15.096 36.157 1.00 95.88 477 ILE A N 1
ATOM 3660 C CA . ILE A 1 477 ? -20.197 -14.719 37.290 1.00 95.88 477 ILE A CA 1
ATOM 3661 C C . ILE A 1 477 ? -20.785 -13.497 37.993 1.00 95.88 477 ILE A C 1
ATOM 3663 O O . ILE A 1 477 ? -20.931 -13.523 39.212 1.00 95.88 477 ILE A O 1
ATOM 3667 N N . HIS A 1 478 ? -21.186 -12.465 37.243 1.00 95.00 478 HIS A N 1
ATOM 3668 C CA . HIS A 1 478 ? -21.776 -11.265 37.829 1.00 95.00 478 HIS A CA 1
ATOM 3669 C C . HIS A 1 478 ? -23.046 -11.584 38.627 1.00 95.00 478 HIS A C 1
ATOM 3671 O O . HIS A 1 478 ? -23.182 -11.109 39.755 1.00 95.00 478 HIS A O 1
ATOM 3677 N N . TYR A 1 479 ? -23.929 -12.427 38.084 1.00 96.12 479 TYR A N 1
ATOM 3678 C CA . TYR A 1 479 ? -25.130 -12.886 38.779 1.00 96.12 479 TYR A CA 1
ATOM 3679 C C . TYR A 1 479 ? -24.796 -13.625 40.082 1.00 96.12 479 TYR A C 1
ATOM 3681 O O . TYR A 1 479 ? -25.362 -13.314 41.127 1.00 96.12 479 TYR A O 1
ATOM 3689 N N . ILE A 1 480 ? -23.842 -14.563 40.049 1.00 96.62 480 ILE A N 1
ATOM 3690 C CA . ILE A 1 480 ? -23.426 -15.310 41.246 1.00 96.62 480 ILE A CA 1
ATOM 3691 C C . ILE A 1 480 ? -22.845 -14.363 42.302 1.00 96.62 480 ILE A C 1
ATOM 3693 O O . ILE A 1 480 ? -23.199 -14.478 43.472 1.00 96.62 480 ILE A O 1
ATOM 3697 N N . THR A 1 481 ? -21.986 -13.417 41.913 1.00 94.44 481 THR A N 1
ATOM 3698 C CA . THR A 1 481 ? -21.413 -12.438 42.848 1.00 94.44 481 THR A CA 1
ATOM 3699 C C . THR A 1 481 ? -22.489 -11.536 43.444 1.00 94.44 481 THR A C 1
ATOM 3701 O O . THR A 1 481 ? -22.471 -11.293 44.644 1.00 94.44 481 THR A O 1
ATOM 3704 N N . GLN A 1 482 ? -23.462 -11.096 42.643 1.00 95.25 482 GLN A N 1
ATOM 3705 C CA . GLN A 1 482 ? -24.570 -10.275 43.127 1.00 95.25 482 GLN A CA 1
ATOM 3706 C C . GLN A 1 482 ? -25.451 -11.037 44.131 1.00 95.25 482 GLN A C 1
ATOM 3708 O O . GLN A 1 482 ? -25.794 -10.491 45.176 1.00 95.25 482 GLN A O 1
ATOM 3713 N N . GLU A 1 483 ? -25.777 -12.302 43.860 1.00 95.00 483 GLU A N 1
ATOM 3714 C CA . GLU A 1 483 ? -26.537 -13.147 44.791 1.00 95.00 483 GLU A CA 1
ATOM 3715 C C . GLU A 1 483 ? -25.753 -13.446 46.076 1.00 95.00 483 GLU A C 1
ATOM 3717 O O . GLU A 1 483 ? -26.318 -13.425 47.171 1.00 95.00 483 GLU A O 1
ATOM 3722 N N . MET A 1 484 ? -24.443 -13.690 45.968 1.00 94.94 484 MET A N 1
ATOM 3723 C CA . MET A 1 484 ? -23.575 -13.855 47.135 1.00 94.94 484 MET A CA 1
ATOM 3724 C C . MET A 1 484 ? -23.522 -12.586 47.988 1.00 94.94 484 MET A C 1
ATOM 3726 O O . MET A 1 484 ? -23.602 -12.675 49.215 1.00 94.94 484 MET A O 1
ATOM 3730 N N . ASP A 1 485 ? -23.426 -11.415 47.359 1.00 92.88 485 ASP A N 1
ATOM 3731 C CA . ASP A 1 485 ? -23.431 -10.137 48.061 1.00 92.88 485 ASP A CA 1
ATOM 3732 C C . ASP A 1 485 ? -24.766 -9.911 48.780 1.00 92.88 485 ASP A C 1
ATOM 3734 O O . ASP A 1 485 ? -24.752 -9.557 49.961 1.00 92.88 485 ASP A O 1
ATOM 3738 N N . GLU A 1 486 ? -25.913 -10.200 48.157 1.00 92.69 486 GLU A N 1
ATOM 3739 C CA . GLU A 1 486 ? -27.204 -10.023 48.834 1.00 92.69 486 GLU A CA 1
ATOM 3740 C C . GLU A 1 486 ? -27.436 -11.035 49.958 1.00 92.69 486 GLU A C 1
ATOM 3742 O O . GLU A 1 486 ? -27.891 -10.634 51.033 1.00 92.69 486 GLU A O 1
ATOM 3747 N N . GLN A 1 487 ? -27.017 -12.296 49.801 1.00 92.50 487 GLN A N 1
ATOM 3748 C CA . GLN A 1 487 ? -27.001 -13.246 50.920 1.00 92.50 487 GLN A CA 1
ATOM 3749 C C . GLN A 1 487 ? -26.108 -12.745 52.064 1.00 92.50 487 GLN A C 1
ATOM 3751 O O . GLN A 1 487 ? -26.521 -12.763 53.227 1.00 92.50 487 GLN A O 1
ATOM 3756 N N . SER A 1 488 ? -24.916 -12.222 51.752 1.00 88.88 488 SER A N 1
ATOM 3757 C CA . SER A 1 488 ? -24.007 -11.670 52.763 1.00 88.88 488 SER A CA 1
ATOM 3758 C C . SER A 1 488 ? -24.613 -10.459 53.485 1.00 88.88 488 SER A C 1
ATOM 3760 O O . SER A 1 488 ? -24.465 -10.318 54.703 1.00 88.88 488 SER A O 1
ATOM 3762 N N . ARG A 1 489 ? -25.368 -9.608 52.774 1.00 90.62 489 ARG A N 1
ATOM 3763 C CA . ARG A 1 489 ? -26.077 -8.472 53.372 1.00 90.62 489 ARG A CA 1
ATOM 3764 C C . ARG A 1 489 ? -27.206 -8.927 54.281 1.00 90.62 489 ARG A C 1
ATOM 3766 O O . ARG A 1 489 ? -27.335 -8.391 55.382 1.00 90.62 489 ARG A O 1
ATOM 3773 N N . GLU A 1 490 ? -28.011 -9.903 53.871 1.00 91.38 490 GLU A N 1
ATOM 3774 C CA . GLU A 1 490 ? -29.079 -10.450 54.712 1.00 91.38 490 GLU A CA 1
ATOM 3775 C C . GLU A 1 490 ? -28.533 -11.037 56.019 1.00 91.38 490 GLU A C 1
ATOM 3777 O O . GLU A 1 490 ? -29.048 -10.744 57.109 1.00 91.38 490 GLU A O 1
ATOM 3782 N N . GLU A 1 491 ? -27.452 -11.815 55.932 1.00 85.81 491 GLU A N 1
ATOM 3783 C CA . GLU A 1 491 ? -26.762 -12.350 57.104 1.00 85.81 491 GLU A CA 1
ATOM 3784 C C . GLU A 1 491 ? -26.208 -11.231 57.988 1.00 85.81 491 GLU A C 1
ATOM 3786 O O . GLU A 1 491 ? -26.429 -11.237 59.206 1.00 85.81 491 GLU A O 1
ATOM 3791 N N . PHE A 1 492 ? -25.584 -10.214 57.391 1.00 87.38 492 PHE A N 1
ATOM 3792 C CA . PHE A 1 492 ? -25.081 -9.050 58.113 1.00 87.38 492 PHE A CA 1
ATOM 3793 C C . PHE A 1 492 ? -26.195 -8.315 58.875 1.00 87.38 492 PHE A C 1
ATOM 3795 O O . PHE A 1 492 ? -26.040 -7.992 60.057 1.00 87.38 492 PHE A O 1
ATOM 3802 N N . PHE A 1 493 ? -27.362 -8.106 58.256 1.00 87.19 493 PHE A N 1
ATOM 3803 C CA . PHE A 1 493 ? -28.518 -7.497 58.919 1.00 87.19 493 PHE A CA 1
ATOM 3804 C C . PHE A 1 493 ? -29.071 -8.363 60.059 1.00 87.19 493 PHE A C 1
ATOM 3806 O O . PHE A 1 493 ? -29.430 -7.818 61.114 1.00 87.19 493 PHE A O 1
ATOM 3813 N N . ARG A 1 494 ? -29.121 -9.697 59.902 1.00 88.31 494 ARG A N 1
ATOM 3814 C CA . ARG A 1 494 ? -29.510 -10.607 60.999 1.00 88.31 494 ARG A CA 1
ATOM 3815 C C . ARG A 1 494 ? -28.550 -10.478 62.175 1.00 88.31 494 ARG A C 1
ATOM 3817 O O . ARG A 1 494 ? -29.011 -10.295 63.305 1.00 88.31 494 ARG A O 1
ATOM 3824 N N . VAL A 1 495 ? -27.242 -10.517 61.922 1.00 86.12 495 VAL A N 1
ATOM 3825 C CA . VAL A 1 495 ? -26.213 -10.378 62.963 1.00 86.12 495 VAL A CA 1
ATOM 3826 C C . VAL A 1 495 ? -26.325 -9.017 63.653 1.00 86.12 495 VAL A C 1
ATOM 3828 O O . VAL A 1 495 ? -26.385 -8.960 64.884 1.00 86.12 495 VAL A O 1
ATOM 3831 N N . LYS A 1 496 ? -26.471 -7.925 62.893 1.00 89.56 496 LYS A N 1
ATOM 3832 C CA . LYS A 1 496 ? -26.636 -6.571 63.441 1.00 89.56 496 LYS A CA 1
ATOM 3833 C C . LYS A 1 496 ? -27.842 -6.465 64.378 1.00 89.56 496 LYS A C 1
ATOM 3835 O O . LYS A 1 496 ? -27.696 -5.968 65.495 1.00 89.56 496 LYS A O 1
ATOM 3840 N N . LYS A 1 497 ? -29.012 -6.991 63.990 1.00 88.19 497 LYS A N 1
ATOM 3841 C CA . LYS A 1 497 ? -30.210 -6.984 64.855 1.00 88.19 497 LYS A CA 1
ATOM 3842 C C . LYS A 1 497 ? -30.028 -7.795 66.136 1.00 88.19 497 LYS A C 1
ATOM 3844 O O . LYS A 1 497 ? -30.556 -7.413 67.182 1.00 88.19 497 LYS A O 1
ATOM 3849 N N . VAL A 1 498 ? -29.305 -8.915 66.080 1.00 86.56 498 VAL A N 1
ATOM 3850 C CA . VAL A 1 498 ? -28.994 -9.714 67.276 1.00 86.56 498 VAL A CA 1
ATOM 3851 C C . VAL A 1 498 ? -28.090 -8.924 68.224 1.00 86.56 498 VAL A C 1
ATOM 3853 O O . VAL A 1 498 ? -28.359 -8.884 69.426 1.00 86.56 498 VAL A O 1
ATOM 3856 N N . VAL A 1 499 ? -27.072 -8.242 67.695 1.00 84.00 499 VAL A N 1
ATOM 3857 C CA . VAL A 1 499 ? -26.177 -7.384 68.485 1.00 84.00 499 VAL A CA 1
ATOM 3858 C C . VAL A 1 499 ? -26.932 -6.200 69.096 1.00 84.00 499 VAL A C 1
ATOM 3860 O O . VAL A 1 499 ? -26.763 -5.934 70.285 1.00 84.00 499 VAL A O 1
ATOM 3863 N N . GLU A 1 500 ? -27.812 -5.530 68.345 1.00 85.06 500 GLU A N 1
ATOM 3864 C CA . GLU A 1 500 ? -28.656 -4.438 68.857 1.00 85.06 500 GLU A CA 1
ATOM 3865 C C . GLU A 1 500 ? -29.588 -4.907 69.980 1.00 85.06 500 GLU A C 1
ATOM 3867 O O . GLU A 1 500 ? -29.643 -4.276 71.037 1.00 85.06 500 GLU A O 1
ATOM 3872 N N . LYS A 1 501 ? -30.260 -6.057 69.815 1.00 85.75 501 LYS A N 1
ATOM 3873 C CA . LYS A 1 501 ? -31.073 -6.655 70.889 1.00 85.75 501 LYS A CA 1
ATOM 3874 C C . LYS A 1 501 ? -30.238 -6.971 72.128 1.00 85.75 501 LYS A C 1
ATOM 3876 O O . LYS A 1 501 ? -30.693 -6.728 73.245 1.00 85.75 501 LYS A O 1
ATOM 3881 N N . LYS A 1 502 ? -29.022 -7.494 71.947 1.00 83.25 502 LYS A N 1
ATOM 3882 C CA . LYS A 1 502 ? -28.113 -7.819 73.055 1.00 83.25 502 LYS A CA 1
ATOM 3883 C C . LYS A 1 502 ? -27.640 -6.552 73.778 1.00 83.25 502 LYS A C 1
ATOM 3885 O O . LYS A 1 502 ? -27.651 -6.532 75.006 1.00 83.25 502 LYS A O 1
ATOM 3890 N N . LYS A 1 503 ? -27.323 -5.478 73.041 1.00 81.19 503 LYS A N 1
ATOM 3891 C CA . LYS A 1 503 ? -27.009 -4.150 73.602 1.00 81.19 503 LYS A CA 1
ATOM 3892 C C . LYS A 1 503 ? -28.190 -3.563 74.379 1.00 81.19 503 LYS A C 1
ATOM 3894 O O . LYS A 1 503 ? -27.998 -3.115 75.503 1.00 81.19 503 LYS A O 1
ATOM 3899 N N . ALA A 1 504 ? -29.405 -3.609 73.830 1.00 83.31 504 ALA A N 1
ATOM 3900 C CA . ALA A 1 504 ? -30.604 -3.104 74.503 1.00 83.31 504 ALA A CA 1
ATOM 3901 C C . ALA A 1 504 ? -30.930 -3.882 75.791 1.00 83.31 504 ALA A C 1
ATOM 3903 O O . ALA A 1 504 ? -31.338 -3.284 76.785 1.00 83.31 504 ALA A O 1
ATOM 3904 N N . LYS A 1 505 ? -30.714 -5.207 75.793 1.00 82.50 505 LYS A N 1
ATOM 3905 C CA . LYS A 1 505 ? -30.864 -6.040 76.993 1.00 82.50 505 LYS A CA 1
ATOM 3906 C C . LYS A 1 505 ? -29.853 -5.652 78.076 1.00 82.50 505 LYS A C 1
ATOM 3908 O O . LYS A 1 505 ? -30.260 -5.407 79.202 1.00 82.50 505 LYS A O 1
ATOM 3913 N N . LEU A 1 506 ? -28.577 -5.513 77.712 1.00 79.62 506 LEU A N 1
ATOM 3914 C CA . LEU A 1 506 ? -27.520 -5.055 78.622 1.00 79.62 506 LEU A CA 1
ATOM 3915 C C . LEU A 1 506 ? -27.809 -3.664 79.201 1.00 79.62 506 LEU A C 1
ATOM 3917 O O . LEU A 1 506 ? -27.543 -3.422 80.372 1.00 79.62 506 LEU A O 1
ATOM 3921 N N . LEU A 1 507 ? -28.364 -2.749 78.400 1.00 79.06 507 LEU A N 1
ATOM 3922 C CA . LEU A 1 507 ? -28.740 -1.414 78.871 1.00 79.06 507 LEU A CA 1
ATOM 3923 C C . LEU A 1 507 ? -29.884 -1.472 79.898 1.00 79.06 507 LEU A C 1
ATOM 3925 O O . LEU A 1 507 ? -29.860 -0.737 80.879 1.00 79.06 507 LEU A O 1
ATOM 3929 N N . ARG A 1 508 ? -30.869 -2.358 79.687 1.00 79.19 508 ARG A N 1
ATOM 3930 C CA . ARG A 1 508 ? -31.961 -2.602 80.644 1.00 79.19 508 ARG A CA 1
ATOM 3931 C C . ARG A 1 508 ? -31.465 -3.231 81.941 1.00 79.19 508 ARG A C 1
ATOM 3933 O O . ARG A 1 508 ? -31.824 -2.737 82.998 1.00 79.19 508 ARG A O 1
ATOM 3940 N N . GLU A 1 509 ? -30.614 -4.251 81.854 1.00 81.25 509 GLU A N 1
ATOM 3941 C CA . GLU A 1 509 ? -30.006 -4.896 83.027 1.00 81.25 509 GLU A CA 1
ATOM 3942 C C . GLU A 1 509 ? -29.163 -3.896 83.839 1.00 81.25 509 GLU A C 1
ATOM 3944 O O . GLU A 1 509 ? -29.225 -3.897 85.063 1.00 81.25 509 GLU A O 1
ATOM 3949 N N . LYS A 1 510 ? -28.435 -2.983 83.175 1.00 76.56 510 LYS A N 1
ATOM 3950 C CA . LYS A 1 510 ? -27.729 -1.879 83.849 1.00 76.56 510 LYS A CA 1
ATOM 3951 C C . LYS A 1 510 ? -28.684 -0.893 84.525 1.00 76.56 510 LYS A C 1
ATOM 3953 O O . LYS A 1 510 ? -28.472 -0.562 85.679 1.00 76.56 510 LYS A O 1
ATOM 3958 N N . LEU A 1 511 ? -29.753 -0.472 83.845 1.00 75.75 511 LEU A N 1
ATOM 3959 C CA . LEU A 1 511 ? -30.774 0.415 84.423 1.00 75.75 511 LEU A CA 1
ATOM 3960 C C . LEU A 1 511 ? -31.496 -0.210 85.626 1.00 75.75 511 LEU A C 1
ATOM 3962 O O . LEU A 1 511 ? -31.910 0.510 86.530 1.00 75.75 511 LEU A O 1
ATOM 3966 N N . GLU A 1 512 ? -31.699 -1.526 85.625 1.00 78.25 512 GLU A N 1
ATOM 3967 C CA . GLU A 1 512 ? -32.268 -2.262 86.760 1.00 78.25 512 GLU A CA 1
ATOM 3968 C C . GLU A 1 512 ? -31.266 -2.355 87.917 1.00 78.25 512 GLU A C 1
ATOM 3970 O O . GLU A 1 512 ? -31.631 -2.034 89.045 1.00 78.25 512 GLU A O 1
ATOM 3975 N N . ALA A 1 513 ? -29.997 -2.666 87.636 1.00 75.12 513 ALA A N 1
ATOM 3976 C CA . ALA A 1 513 ? -28.934 -2.661 88.640 1.00 75.12 513 ALA A CA 1
ATOM 3977 C C . ALA A 1 513 ? -28.719 -1.268 89.267 1.00 75.12 513 ALA A C 1
ATOM 3979 O O . ALA A 1 513 ? -28.566 -1.161 90.482 1.00 75.12 513 ALA A O 1
ATOM 3980 N N . ASP A 1 514 ? -28.772 -0.198 88.468 1.00 69.94 514 ASP A N 1
ATOM 3981 C CA . ASP A 1 514 ? -28.652 1.185 88.946 1.00 69.94 514 ASP A CA 1
ATOM 3982 C C . ASP A 1 514 ? -29.844 1.576 89.843 1.00 69.94 514 ASP A C 1
ATOM 3984 O O . ASP A 1 514 ? -29.662 2.235 90.867 1.00 69.94 514 ASP A O 1
ATOM 3988 N N . LYS A 1 515 ? -31.063 1.110 89.528 1.00 71.44 515 LYS A N 1
ATOM 3989 C CA . LYS A 1 515 ? -32.255 1.306 90.378 1.00 71.44 515 LYS A CA 1
ATOM 3990 C C . LYS A 1 515 ? -32.192 0.518 91.685 1.00 71.44 515 LYS A C 1
ATOM 3992 O O . LYS A 1 515 ? -32.652 1.011 92.713 1.00 71.44 515 LYS A O 1
ATOM 3997 N N . GLU A 1 516 ? -31.640 -0.693 91.666 1.00 68.00 516 GLU A N 1
ATOM 3998 C CA . GLU A 1 516 ? -31.402 -1.483 92.880 1.00 68.00 516 GLU A CA 1
ATOM 3999 C C . GLU A 1 516 ? -30.325 -0.839 93.773 1.00 68.00 516 GLU A C 1
ATOM 4001 O O . GLU A 1 516 ? -30.472 -0.817 94.996 1.00 68.00 516 GLU A O 1
ATOM 4006 N N . LEU A 1 517 ? -29.296 -0.229 93.175 1.00 60.75 517 LEU A N 1
ATOM 4007 C CA . LEU A 1 517 ? -28.283 0.577 93.869 1.00 60.75 517 LEU A CA 1
ATOM 4008 C C . LEU A 1 517 ? -28.861 1.866 94.483 1.00 60.75 517 LEU A C 1
ATOM 4010 O O . LEU A 1 517 ? -28.520 2.199 95.621 1.00 60.75 517 LEU A O 1
ATOM 4014 N N . GLU A 1 518 ? -29.777 2.554 93.791 1.00 59.53 518 GLU A N 1
ATOM 4015 C CA . GLU A 1 518 ? -30.508 3.703 94.352 1.00 59.53 518 GLU A CA 1
ATOM 4016 C C . GLU A 1 518 ? -31.448 3.296 95.501 1.00 59.53 518 GLU A C 1
ATOM 4018 O O . GLU A 1 518 ? -31.521 3.995 96.515 1.00 59.53 518 GLU A O 1
ATOM 4023 N N . ALA A 1 519 ? -32.125 2.146 95.397 1.00 59.50 519 ALA A N 1
ATOM 4024 C CA . ALA A 1 519 ? -32.994 1.616 96.453 1.00 59.50 519 ALA A CA 1
ATOM 4025 C C . ALA A 1 519 ? -32.219 1.160 97.709 1.00 59.50 519 ALA A C 1
ATOM 4027 O O . ALA A 1 519 ? -32.765 1.190 98.812 1.00 59.50 519 ALA A O 1
ATOM 4028 N N . ALA A 1 520 ? -30.941 0.794 97.564 1.00 58.25 520 ALA A N 1
ATOM 4029 C CA . ALA A 1 520 ? -30.037 0.450 98.664 1.00 58.25 520 ALA A CA 1
ATOM 4030 C C . ALA A 1 520 ? -29.400 1.674 99.367 1.00 58.25 520 ALA A C 1
ATOM 4032 O O . ALA A 1 520 ? -28.620 1.508 100.306 1.00 58.25 520 ALA A O 1
ATOM 4033 N N . GLY A 1 521 ? -29.738 2.906 98.963 1.00 47.88 521 GLY A N 1
ATOM 4034 C CA . GLY A 1 521 ? -29.390 4.125 99.703 1.00 47.88 521 GLY A CA 1
ATOM 4035 C C . GLY A 1 521 ? -27.946 4.620 99.548 1.00 47.88 521 GLY A C 1
ATOM 4036 O O . GLY A 1 521 ? -27.495 5.426 100.364 1.00 47.88 521 GLY A O 1
ATOM 4037 N N . ILE A 1 522 ? -27.220 4.199 98.509 1.00 50.41 522 ILE A N 1
ATOM 4038 C CA . ILE A 1 522 ? -25.875 4.710 98.203 1.00 50.41 522 ILE A CA 1
ATOM 4039 C C . ILE A 1 522 ? -25.965 5.617 96.971 1.00 50.41 522 ILE A C 1
ATOM 4041 O O . ILE A 1 522 ? -26.141 5.145 95.854 1.00 50.41 522 ILE A O 1
ATOM 4045 N N . LYS A 1 523 ? -25.819 6.938 97.154 1.00 47.00 523 LYS A N 1
ATOM 4046 C CA . LYS A 1 523 ? -25.679 7.880 96.029 1.00 47.00 523 LYS A CA 1
ATOM 4047 C C . LYS A 1 523 ? -24.337 7.650 95.335 1.00 47.00 523 LYS A C 1
ATOM 4049 O O . LYS A 1 523 ? -23.300 8.048 95.866 1.00 47.00 523 LYS A O 1
ATOM 4054 N N . SER A 1 524 ? -24.346 7.060 94.144 1.00 39.12 524 SER A N 1
ATOM 4055 C CA . SER A 1 524 ? -23.181 7.075 93.262 1.00 39.12 524 SER A CA 1
ATOM 4056 C C . SER A 1 524 ? -23.118 8.378 92.469 1.00 39.12 524 SER A C 1
ATOM 4058 O O . SER A 1 524 ? -24.107 8.874 91.937 1.00 39.12 524 SER A O 1
ATOM 4060 N N . VAL A 1 525 ? -21.910 8.928 92.434 1.00 39.56 525 VAL A N 1
ATOM 4061 C CA . VAL A 1 525 ? -21.507 10.171 91.781 1.00 39.56 525 VAL A CA 1
ATOM 4062 C C . VAL A 1 525 ? -21.859 10.161 90.295 1.00 39.56 525 VAL A C 1
ATOM 4064 O O . VAL A 1 525 ? -21.489 9.248 89.560 1.00 39.56 525 VAL A O 1
ATOM 4067 N N . GLN A 1 526 ? -22.522 11.230 89.864 1.00 41.28 526 GLN A N 1
ATOM 4068 C CA . GLN A 1 526 ? -22.722 11.585 88.468 1.00 41.28 526 GLN A CA 1
ATOM 4069 C C . GLN A 1 526 ? -21.354 11.788 87.813 1.00 41.28 526 GLN A C 1
ATOM 4071 O O . GLN A 1 526 ? -20.611 12.702 88.171 1.00 41.28 526 GLN A O 1
ATOM 4076 N N . LYS A 1 527 ? -20.992 10.889 86.899 1.00 35.72 527 LYS A N 1
ATOM 4077 C CA . LYS A 1 527 ? -19.813 11.035 86.055 1.00 35.72 527 LYS A CA 1
ATOM 4078 C C . LYS A 1 527 ? -20.302 11.090 84.620 1.00 35.72 527 LYS A C 1
ATOM 4080 O O . LYS A 1 527 ? -20.657 10.061 84.051 1.00 35.72 527 LYS A O 1
ATOM 4085 N N . ASP A 1 528 ? -20.348 12.303 84.079 1.00 37.53 528 ASP A N 1
ATOM 4086 C CA . ASP A 1 528 ? -20.433 12.526 82.643 1.00 37.53 528 ASP A CA 1
ATOM 4087 C C . ASP A 1 528 ? -19.270 11.759 82.003 1.00 37.53 528 ASP A C 1
ATOM 4089 O O . ASP A 1 528 ? -18.097 12.058 82.245 1.00 37.53 528 ASP A O 1
ATOM 4093 N N . PHE A 1 529 ? -19.596 10.688 81.283 1.00 35.84 529 PHE A N 1
ATOM 4094 C CA . PHE A 1 529 ? -18.637 9.930 80.497 1.00 35.84 529 PHE A CA 1
ATOM 4095 C C . PHE A 1 529 ? -18.988 10.163 79.037 1.00 35.84 529 PHE A C 1
ATOM 4097 O O . PHE A 1 529 ? -19.846 9.490 78.463 1.00 35.84 529 PHE A O 1
ATOM 4104 N N . ASP A 1 530 ? -18.350 11.197 78.496 1.00 35.84 530 ASP A N 1
ATOM 4105 C CA . ASP A 1 530 ? -18.291 11.461 77.071 1.00 35.84 530 ASP A CA 1
ATOM 4106 C C . ASP A 1 530 ? -17.760 10.228 76.328 1.00 35.84 530 ASP A C 1
ATOM 4108 O O . ASP A 1 530 ? -16.826 9.542 76.760 1.00 35.84 530 ASP A O 1
ATOM 4112 N N . ASP A 1 531 ? -18.420 9.988 75.203 1.00 44.50 531 ASP A N 1
ATOM 4113 C CA . ASP A 1 531 ? -18.073 9.161 74.053 1.00 44.50 531 ASP A CA 1
ATOM 4114 C C . ASP A 1 531 ? -16.606 8.690 73.982 1.00 44.50 531 ASP A C 1
ATOM 4116 O O . ASP A 1 531 ? -15.767 9.292 73.318 1.00 44.50 531 ASP A O 1
ATOM 4120 N N . THR A 1 532 ? -16.274 7.581 74.650 1.00 37.53 532 THR A N 1
ATOM 4121 C CA . THR A 1 532 ? -15.028 6.846 74.391 1.00 37.53 532 THR A CA 1
ATOM 4122 C C . THR A 1 532 ? -15.217 5.338 74.564 1.00 37.53 532 THR A C 1
ATOM 4124 O O . THR A 1 532 ? -15.358 4.813 75.665 1.00 37.53 532 THR A O 1
ATOM 4127 N N . GLY A 1 533 ? -15.189 4.635 73.429 1.00 40.94 533 GLY A N 1
ATOM 4128 C CA . GLY A 1 533 ? -14.575 3.313 73.296 1.00 40.94 533 GLY A CA 1
ATOM 4129 C C . GLY A 1 533 ? -15.197 2.160 74.082 1.00 40.94 533 GLY A C 1
ATOM 4130 O O . GLY A 1 533 ? -14.606 1.665 75.038 1.00 40.94 533 GLY A O 1
ATOM 4131 N N . LEU A 1 534 ? -16.312 1.612 73.588 1.00 33.69 534 LEU A N 1
ATOM 4132 C CA . LEU A 1 534 ? -16.526 0.171 73.735 1.00 33.69 534 LEU A CA 1
ATOM 4133 C C . LEU A 1 534 ? -15.686 -0.527 72.656 1.00 33.69 534 LEU A C 1
ATOM 4135 O O . LEU A 1 534 ? -16.155 -0.716 71.533 1.00 33.69 534 LEU A O 1
ATOM 4139 N N . ASP A 1 535 ? -14.451 -0.890 73.006 1.00 38.72 535 ASP A N 1
ATOM 4140 C CA . ASP A 1 535 ? -13.647 -1.858 72.255 1.00 38.72 535 ASP A CA 1
ATOM 4141 C C . ASP A 1 535 ? -14.363 -3.217 72.315 1.00 38.72 535 ASP A C 1
ATOM 4143 O O . ASP A 1 535 ? -14.158 -4.054 73.197 1.00 38.72 535 ASP A O 1
ATOM 4147 N N . VAL A 1 536 ? -15.287 -3.4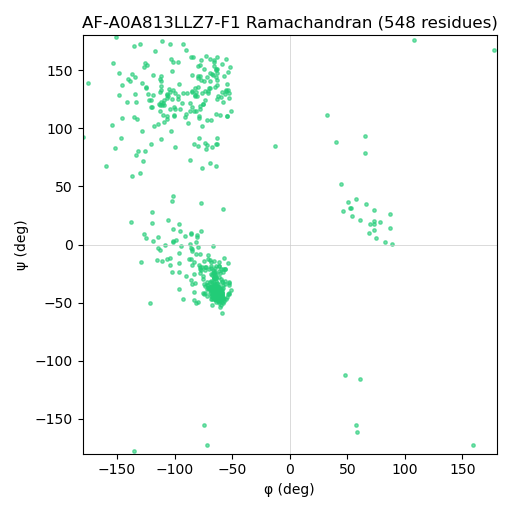20 71.380 1.00 37.22 536 VAL A N 1
ATOM 4148 C CA . VAL A 1 536 ? -15.601 -4.758 70.892 1.00 37.22 536 VAL A CA 1
ATOM 4149 C C . VAL A 1 536 ? -14.425 -5.102 69.984 1.00 37.22 536 VAL A C 1
ATOM 4151 O O . VAL A 1 536 ? -14.205 -4.338 69.047 1.00 37.22 536 VAL A O 1
ATOM 4154 N N . PRO A 1 537 ? -13.661 -6.185 70.227 1.00 38.25 537 PRO A N 1
ATOM 4155 C CA . PRO A 1 537 ? -12.569 -6.557 69.341 1.00 38.25 537 PRO A CA 1
ATOM 4156 C C . PRO A 1 537 ? -13.095 -6.606 67.910 1.00 38.25 537 PRO A C 1
ATOM 4158 O O . PRO A 1 537 ? -13.982 -7.408 67.602 1.00 38.25 537 PRO A O 1
ATOM 4161 N N . ASP A 1 538 ? -12.591 -5.703 67.072 1.00 43.38 538 ASP A N 1
ATOM 4162 C CA . ASP A 1 538 ? -12.915 -5.633 65.657 1.00 43.38 538 ASP A CA 1
ATOM 4163 C C . ASP A 1 538 ? -12.336 -6.879 64.975 1.00 43.38 538 ASP A C 1
ATOM 4165 O O . ASP A 1 538 ? -11.208 -6.908 64.487 1.00 43.38 538 ASP A O 1
ATOM 4169 N N . MET A 1 539 ? -13.098 -7.970 65.036 1.00 44.72 539 MET A N 1
ATOM 4170 C CA . MET A 1 539 ? -12.800 -9.228 64.355 1.00 44.72 539 MET A CA 1
ATOM 4171 C C . MET A 1 539 ? -13.210 -9.197 62.875 1.00 44.72 539 MET A C 1
ATOM 4173 O O . MET A 1 539 ? -13.172 -10.241 62.229 1.00 44.72 539 MET A O 1
ATOM 4177 N N . LEU A 1 540 ? -13.609 -8.044 62.318 1.00 45.25 540 LEU A N 1
ATOM 4178 C CA . LEU A 1 540 ? -14.202 -7.986 60.978 1.00 45.25 540 LEU A CA 1
ATOM 4179 C C . LEU A 1 540 ? -13.385 -7.239 59.920 1.00 45.25 540 LEU A C 1
ATOM 4181 O O . LEU A 1 540 ? -13.747 -7.317 58.751 1.00 45.25 540 LEU A O 1
ATOM 4185 N N . TYR A 1 541 ? -12.238 -6.642 60.256 1.00 42.34 541 TYR A N 1
ATOM 4186 C CA . TYR A 1 541 ? -11.331 -6.071 59.248 1.00 42.34 541 TYR A CA 1
ATOM 4187 C C . TYR A 1 541 ? -9.852 -6.374 59.517 1.00 42.34 541 TYR A C 1
ATOM 4189 O O . TYR A 1 541 ? -9.008 -5.486 59.605 1.00 42.34 541 TYR A O 1
ATOM 4197 N N . LYS A 1 542 ? -9.496 -7.660 59.579 1.00 40.69 542 LYS A N 1
ATOM 4198 C CA . LYS A 1 542 ? -8.115 -8.102 59.320 1.00 40.69 542 LYS A CA 1
ATOM 4199 C C . LYS A 1 542 ? -8.085 -9.306 58.386 1.00 40.69 542 LYS A C 1
ATOM 4201 O O . LYS A 1 542 ? -7.832 -10.430 58.796 1.00 40.69 542 LYS A O 1
ATOM 4206 N N . LYS A 1 543 ? -8.295 -9.017 57.106 1.00 38.16 543 LYS A N 1
ATOM 4207 C CA . LYS A 1 543 ? -7.579 -9.645 55.991 1.00 38.16 543 LYS A CA 1
ATOM 4208 C C . LYS A 1 543 ? -7.540 -8.633 54.850 1.00 38.16 543 LYS A C 1
ATOM 4210 O O . LYS A 1 543 ? -8.396 -8.600 53.978 1.00 38.16 543 LYS A O 1
ATOM 4215 N N . LYS A 1 544 ? -6.564 -7.726 54.924 1.00 35.84 544 LYS A N 1
ATOM 4216 C CA . LYS A 1 544 ? -5.950 -7.223 53.699 1.00 35.84 544 LYS A CA 1
ATOM 4217 C C . LYS A 1 544 ? -5.132 -8.405 53.203 1.00 35.84 544 LYS A C 1
ATOM 4219 O O . LYS A 1 544 ? -4.151 -8.760 53.852 1.00 35.84 544 LYS A O 1
ATOM 4224 N N . ASP A 1 545 ? -5.603 -9.046 52.145 1.00 37.50 545 ASP A N 1
ATOM 4225 C CA . ASP A 1 545 ? -4.780 -9.947 51.358 1.00 37.50 545 ASP A CA 1
ATOM 4226 C C . ASP A 1 545 ? -3.651 -9.098 50.753 1.00 37.50 545 ASP A C 1
ATOM 4228 O O . ASP A 1 545 ? -3.796 -8.449 49.718 1.00 37.50 545 ASP A O 1
ATOM 4232 N N . GLU A 1 546 ? -2.532 -9.024 51.472 1.00 40.53 546 GLU A N 1
ATOM 4233 C CA . GLU A 1 546 ? -1.224 -8.833 50.861 1.00 40.53 546 GLU A CA 1
ATOM 4234 C C . GLU A 1 546 ? -0.869 -10.158 50.189 1.00 40.53 546 GLU A C 1
ATOM 4236 O O . GLU A 1 546 ? -0.219 -10.993 50.794 1.00 40.53 546 GLU A O 1
ATOM 4241 N N . ASP A 1 547 ? -1.388 -10.366 48.980 1.00 45.25 547 ASP A N 1
ATOM 4242 C CA . ASP A 1 547 ? -0.839 -11.278 47.973 1.00 45.25 547 ASP A CA 1
ATOM 4243 C C . ASP A 1 547 ? -1.395 -10.865 46.598 1.00 45.25 547 ASP A C 1
ATOM 4245 O O . ASP A 1 547 ? -2.186 -11.549 45.953 1.00 45.25 547 ASP A O 1
ATOM 4249 N N . LEU A 1 548 ? -0.970 -9.682 46.149 1.00 35.19 548 LEU A N 1
ATOM 4250 C CA . LEU A 1 548 ? -0.930 -9.323 44.733 1.00 35.19 548 LEU A CA 1
ATOM 4251 C C . LEU A 1 548 ? 0.513 -9.514 44.264 1.00 35.19 548 LEU A C 1
ATOM 4253 O O . LEU A 1 548 ? 1.313 -8.582 44.240 1.00 35.19 548 LEU A O 1
ATOM 4257 N N . ILE A 1 549 ? 0.838 -10.758 43.917 1.00 44.16 549 ILE A N 1
ATOM 4258 C CA . ILE A 1 54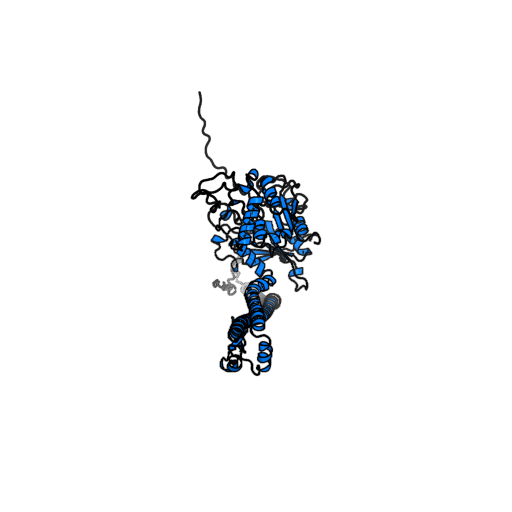9 ? 1.850 -11.039 42.903 1.00 44.16 549 ILE A CA 1
ATOM 4259 C C . ILE A 1 549 ? 1.100 -11.058 41.575 1.00 44.16 549 ILE A C 1
ATOM 4261 O O . ILE A 1 549 ? 0.376 -12.013 41.315 1.00 44.16 549 ILE A O 1
ATOM 4265 N N . PHE A 1 550 ? 1.254 -9.995 40.786 1.00 38.88 550 PHE A N 1
ATOM 4266 C CA . PHE A 1 550 ? 1.582 -10.028 39.356 1.00 38.88 550 PHE A CA 1
ATOM 4267 C C . PHE A 1 550 ? 2.123 -8.664 38.930 1.00 38.88 550 PHE A C 1
ATOM 4269 O O . PHE A 1 550 ? 1.480 -7.642 39.264 1.00 38.88 550 PHE A O 1
#

Radius of gyration: 38.26 Å; Cα contacts (8 Å, |Δi|>4): 808; chains: 1; bounding box: 68×107×138 Å

Nearest PDB structures (foldseek):
  9brq-assembly1_7  TM=8.413E-01  e=4.050E-11  Mus musculus
  7u4t-assembly1_G  TM=8.859E-01  e=2.193E-10  Homo sapiens
  9b8p-assembly1_H  TM=8.491E-01  e=3.704E-10  Rattus norvegicus
  6vq8-assembly1_H  TM=7.705E-01  e=3.296E-10  Rattus norvegicus
  3aon-assembly1_A  TM=6.398E-01  e=7.389E-06  Enterococcus hirae

Secondary structure (DSSP, 8-state):
--------------------S-HHHHHHHHHTTTT--EEEEESPPPTTGGGBPPTT---BSP-TTS---BTPPTT-BPPTTHHHH-TTT--HHHHHHHHHHHHHTTSS--GGGGTT-EEEEE--TT-SSS-HHHHHHHHHHT-SSEEEE--S---SSEEE-SS-SSBTT--STTTTSSEEE-S--HHHHHHHHHHTS-PPPPPSS--GGGEEEEE-GGG-S-HHHH-B-SEEEEE--HHHHS--SSPPEEEE----TT--SHHHHHHHHHHSTHHHHHHHHTEEEEE--B---SSSHHHHTT---SSSTT-TTTTSTT-HHHHHHHHHHHHHSTHHHHHHHHHHHHHHHHHHHHHHHHHHHHHHHHHTTHHHHHHHH--S-SEEEEEEEEEETTEEEEEEEEEE-GGGGTTTTT--GGGTHHHHHHHHHHHHHHHHHHHHHHHHHHHHHHHHHHHHHHHHHHHHIIIIIHHHHHHHHHHHHHHHHHHHHHHHHHHHHHHHHHHHHHHHHHHHHHHHHHHTT---------S--------SS---------

Organism: Polarella glacialis (NCBI:txid89957)

Sequence (550 aa):
MITPRQQSWASQPYSNLGGRHELTTVQFQVAFSETVMGAAIFSGQPYRCATQRFPNDTMMPPNPEVPVCEGCPAGKTLEYDHCKYNSSVVEARLLKTVAQNYASQGLIDSITYLERARVYLYRGTKDNIYEQGSVAKTRDFFADQLLFKNDIPSGHANSLPGSKPWPCGAEGPLSNIPFQNCDYDGPGAALQHIYGGGLAPPADKASLSNLKWFDQKPFYGDKDVTGLARWGLVYVPTSCEAASSRACDLFVSFPGCGFTSYSTFVLLVTNLNFNAWAETNHIIVLYPKLASHGSTKQQQEGCWNVYGQTGANYATRDAPQMLAVRQMVKQAYPKLNTFQVGLTELNVVGEGLKDGAFAMAKSQWASGDGVSGIIERARRPSIVIKMMADNVAGVSIPVFKLSHDPSKDASAQTLGVAHGGAVINACREVYLKAVISLVKLASLQTAFHTLDEEIKMTSRRVNALEYVLIPKIEEMIHYITQEMDEQSREEFFRVKKVVEKKKAKLLREKLEADKELEAAGIKSVQKDFDDTGLDVPDMLYKKKDEDLIF

Solvent-accessible surface area (backbone atoms only — not comparable to full-atom values): 30408 Å² total; per-residue (Å²): 137,83,85,87,81,89,79,74,96,72,92,75,87,79,77,83,75,79,59,50,34,23,50,52,44,47,31,49,44,52,21,43,14,83,79,42,64,48,44,61,29,43,64,25,50,38,57,63,42,56,29,53,71,45,98,77,60,59,81,32,68,71,39,76,66,34,66,33,45,50,93,49,61,90,78,37,15,62,53,84,62,39,47,33,76,42,30,86,55,60,53,37,67,59,43,49,52,52,50,48,55,34,23,78,69,65,43,25,30,57,68,71,38,47,62,74,18,21,32,27,38,38,38,30,63,52,26,85,70,50,42,75,53,14,42,49,35,28,46,61,59,49,70,44,63,53,49,78,49,59,83,50,59,23,25,63,34,44,38,29,52,58,96,52,96,34,60,48,46,59,80,60,97,64,52,71,46,64,52,24,21,57,71,36,47,45,55,54,53,29,52,28,54,46,70,68,65,75,64,56,72,53,43,98,66,52,64,71,86,35,52,39,81,44,78,38,61,91,44,40,80,55,45,67,65,40,21,53,28,58,59,26,42,34,36,46,23,70,68,61,70,48,96,51,95,64,87,60,47,81,45,78,50,59,66,32,38,68,37,46,50,68,69,57,36,51,53,48,61,74,63,48,57,53,52,15,36,16,57,55,54,42,29,30,39,39,30,67,37,36,20,59,23,72,83,37,71,54,31,52,30,16,35,75,64,64,28,25,74,70,35,86,47,41,59,31,51,78,8,60,55,57,38,18,50,50,48,50,51,31,66,78,38,55,75,52,53,60,46,61,65,45,43,59,56,48,47,52,35,50,51,30,48,51,51,25,53,52,32,46,53,53,27,40,70,55,27,54,70,52,63,60,60,50,61,77,65,63,83,68,80,44,67,48,79,44,82,42,78,43,76,56,97,89,46,81,34,59,38,60,44,83,45,76,48,77,80,67,48,59,79,67,70,70,46,51,79,90,48,31,33,70,48,46,51,53,26,49,55,41,41,53,54,25,50,54,49,45,45,51,50,52,24,52,54,50,32,49,53,56,49,53,54,51,51,52,53,49,51,52,52,50,50,44,39,66,73,49,48,49,54,52,50,53,52,50,50,51,51,52,52,52,53,52,50,50,53,52,48,53,51,50,52,53,52,50,52,52,51,51,52,52,51,54,48,53,52,49,54,48,54,50,52,52,50,52,41,54,73,69,70,54,90,76,80,90,68,92,73,75,95,71,81,87,82,66,82,77,83,83,81,83,76,80,80,88,75,82,87,128

pLDDT: mean 79.17, std 18.16, range [18.56, 96.62]